Protein AF-A0A7L3NMK2-F1 (afdb_monomer_lite)

Sequence (386 aa):
PSQEAYEAGVQHYNADEYLQAVARLEESLSEALSALEECRALCEGPWEDEDEDEEEEMQPGLYEAIAAHYVQVLKCRQQCVLEIATKPGRISATEDFIPSHLDLLQFAYDQVGNQTLAAECVASYLLFYPTDEPMLEKMKQYRTELGEDTAVTARESIQHYVQRSLMEKKLIYYAVEHLGGTFNDPDLWTPDELIPENLKEKHREDQEKQTQETLDVEEREKRGPLPFEGIAITMDSRQMNGTQRVVFDRVLTESECKDLLRLTKEAGEAGDGYRARRSPHTPHERFEGLSVLKAVQLAQNGDVDWRDARLLLQASEKSRKIIESYFTPGKKLHFSFTHLVCRTAVDEEQEGRLDLSHPVHADNCLLDPEGQECWREPPAYVYRDY

InterPro domains:
  IPR011990 Tetratricopeptide-like helical domain superfamily [G3DSA:1.25.40.10] (1-148)
  IPR039575 Prolyl 3-hydroxylase [PTHR14049] (36-386)
  IPR056585 Leprecan-like alpha-helical domain [PF23557] (2-145)

Organism: NCBI:txid689266

Structure (mmCIF, N/CA/C/O backbone):
data_AF-A0A7L3NMK2-F1
#
_entry.id   AF-A0A7L3NMK2-F1
#
loop_
_atom_site.group_PDB
_atom_site.id
_atom_site.type_symbol
_atom_site.label_atom_id
_atom_site.label_alt_id
_atom_site.label_comp_id
_atom_site.label_asym_id
_atom_site.label_entity_id
_atom_site.label_seq_id
_atom_site.pdbx_PDB_ins_code
_atom_site.Cartn_x
_atom_site.Cartn_y
_atom_site.Cartn_z
_atom_site.occupancy
_atom_site.B_iso_or_equiv
_atom_site.auth_seq_id
_atom_site.auth_comp_id
_atom_site.auth_asym_id
_atom_site.auth_atom_id
_atom_site.pdbx_PDB_model_num
ATOM 1 N N . PRO A 1 1 ? -11.297 -7.006 -2.144 1.00 55.88 1 PRO A N 1
ATOM 2 C CA . PRO A 1 1 ? -12.679 -6.813 -1.635 1.00 55.88 1 PRO A CA 1
ATOM 3 C C . PRO A 1 1 ? -12.737 -5.760 -0.523 1.00 55.88 1 PRO A C 1
ATOM 5 O O . PRO A 1 1 ? -13.267 -4.679 -0.768 1.00 55.88 1 PRO A O 1
ATOM 8 N N . SER A 1 2 ? -12.061 -6.004 0.609 1.00 73.81 2 SER A N 1
ATOM 9 C CA . SER A 1 2 ? -12.115 -5.125 1.789 1.00 73.81 2 SER A CA 1
ATOM 10 C C . SER A 1 2 ? -11.711 -3.685 1.474 1.00 73.81 2 SER A C 1
ATOM 12 O O . SER A 1 2 ? -12.410 -2.739 1.810 1.00 73.81 2 SER A O 1
ATOM 14 N N . GLN A 1 3 ? -10.625 -3.491 0.731 1.00 74.12 3 GLN A N 1
ATOM 15 C CA . GLN A 1 3 ? -10.130 -2.150 0.412 1.00 74.12 3 GLN A CA 1
ATOM 16 C C . GLN A 1 3 ? -10.958 -1.398 -0.631 1.00 74.12 3 GLN A C 1
ATOM 18 O O . GLN A 1 3 ? -11.009 -0.173 -0.577 1.00 74.12 3 GLN A O 1
ATOM 23 N N . GLU A 1 4 ? -11.629 -2.095 -1.551 1.00 78.69 4 GLU A N 1
ATOM 24 C CA . GLU A 1 4 ? -12.576 -1.446 -2.469 1.00 78.69 4 GLU A CA 1
ATOM 25 C C . GLU A 1 4 ? -13.773 -0.900 -1.681 1.00 78.69 4 GLU A C 1
ATOM 27 O O . GLU A 1 4 ? -14.192 0.241 -1.891 1.00 78.69 4 GLU A O 1
ATOM 32 N N . ALA A 1 5 ? -14.278 -1.685 -0.720 1.00 84.69 5 ALA A N 1
ATOM 33 C CA . ALA A 1 5 ? -15.310 -1.244 0.210 1.00 84.69 5 ALA A CA 1
ATOM 34 C C . ALA A 1 5 ? -14.810 -0.090 1.096 1.00 84.69 5 ALA A C 1
ATOM 36 O O . ALA A 1 5 ? -15.530 0.895 1.264 1.00 84.69 5 ALA A O 1
ATOM 37 N N . TYR A 1 6 ? -13.562 -0.142 1.578 1.00 82.12 6 TYR A N 1
ATOM 38 C CA . TYR A 1 6 ? -12.967 0.950 2.352 1.00 82.12 6 TYR A CA 1
ATOM 39 C C . TYR A 1 6 ? -12.928 2.254 1.558 1.00 82.12 6 TYR A C 1
ATOM 41 O O . TYR A 1 6 ? -13.377 3.293 2.035 1.00 82.12 6 TYR A O 1
ATOM 49 N N . GLU A 1 7 ? -12.415 2.211 0.328 1.00 81.69 7 GLU A N 1
ATOM 50 C CA . GLU A 1 7 ? -12.303 3.390 -0.527 1.00 81.69 7 GLU A CA 1
ATOM 51 C C . GLU A 1 7 ? -13.665 3.973 -0.874 1.00 81.69 7 GLU A C 1
ATOM 53 O O . GLU A 1 7 ? -13.837 5.189 -0.798 1.00 81.69 7 GLU A O 1
ATOM 58 N N . ALA A 1 8 ? -14.641 3.124 -1.199 1.00 81.38 8 ALA A N 1
ATOM 59 C CA . ALA A 1 8 ? -16.014 3.561 -1.408 1.00 81.38 8 ALA A CA 1
ATOM 60 C C . ALA A 1 8 ? -16.592 4.206 -0.136 1.00 81.38 8 ALA A C 1
ATOM 62 O O . ALA A 1 8 ? -17.215 5.265 -0.208 1.00 81.38 8 ALA A O 1
ATOM 63 N N . GLY A 1 9 ? -16.340 3.615 1.036 1.00 80.44 9 GLY A N 1
ATOM 64 C CA . GLY A 1 9 ? -16.757 4.152 2.331 1.00 80.44 9 GLY A CA 1
ATOM 65 C C . GLY A 1 9 ? -16.157 5.524 2.624 1.00 80.44 9 GLY A C 1
ATOM 66 O O . GLY A 1 9 ? -16.888 6.452 2.961 1.00 80.44 9 GLY A O 1
ATOM 67 N N . VAL A 1 10 ? -14.851 5.690 2.406 1.00 77.38 10 VAL A N 1
ATOM 68 C CA . VAL A 1 10 ? -14.142 6.969 2.566 1.00 77.38 10 VAL A CA 1
ATOM 69 C C . VAL A 1 10 ? -14.607 8.005 1.535 1.00 77.38 10 VAL A C 1
ATOM 71 O O . VAL A 1 10 ? -14.730 9.185 1.857 1.00 77.38 10 VAL A O 1
ATOM 74 N N . GLN A 1 11 ? -14.904 7.602 0.297 1.00 77.00 11 GLN A N 1
ATOM 75 C CA . GLN A 1 11 ? -15.466 8.505 -0.716 1.00 77.00 11 GLN A CA 1
ATOM 76 C C . GLN A 1 11 ? -16.842 9.031 -0.299 1.00 77.00 11 GLN A C 1
ATOM 78 O O . GLN A 1 11 ? -17.061 10.241 -0.351 1.00 77.00 11 GLN A O 1
ATOM 83 N N . HIS A 1 12 ? -17.737 8.154 0.165 1.00 77.69 12 HIS A N 1
ATOM 84 C CA . HIS A 1 12 ? -19.042 8.557 0.696 1.00 77.69 12 HIS A CA 1
ATOM 85 C C . HIS A 1 12 ? -18.905 9.424 1.953 1.00 77.69 12 HIS A C 1
ATOM 87 O O . HIS A 1 12 ? -19.612 10.420 2.082 1.00 77.69 12 HIS A O 1
ATOM 93 N N . TYR A 1 13 ? -17.960 9.099 2.841 1.00 78.88 13 TYR A N 1
ATOM 94 C CA . TYR A 1 13 ? -17.654 9.896 4.031 1.00 78.88 13 TYR A CA 1
ATOM 95 C C . TYR A 1 13 ? -17.259 11.332 3.660 1.00 78.88 13 TYR A C 1
ATOM 97 O O . TYR A 1 13 ? -17.821 12.286 4.188 1.00 78.88 13 TYR A O 1
ATOM 105 N N . ASN A 1 14 ? -16.351 11.491 2.692 1.00 68.62 14 ASN A N 1
ATOM 106 C CA . ASN A 1 14 ? -15.901 12.801 2.207 1.00 68.62 14 ASN A CA 1
ATOM 107 C C . ASN A 1 14 ? -16.973 13.569 1.416 1.00 68.62 14 ASN A C 1
ATOM 109 O O . ASN A 1 14 ? -16.834 14.774 1.209 1.00 68.62 14 ASN A O 1
ATOM 113 N N . ALA A 1 15 ? -18.009 12.878 0.938 1.00 83.81 15 ALA A N 1
ATOM 114 C CA . ALA A 1 15 ? -19.153 13.460 0.244 1.00 83.81 15 ALA A CA 1
ATOM 115 C C . ALA A 1 15 ? -20.336 13.771 1.186 1.00 83.81 15 ALA A C 1
ATOM 117 O O . ALA A 1 15 ? -21.407 14.132 0.702 1.00 83.81 15 ALA A O 1
ATOM 118 N N . ASP A 1 16 ? -20.158 13.622 2.505 1.00 85.56 16 ASP A N 1
ATOM 119 C CA . ASP A 1 16 ? -21.197 13.760 3.538 1.00 85.56 16 ASP A CA 1
ATOM 120 C C . ASP A 1 16 ? -22.374 12.767 3.390 1.00 85.56 16 ASP A C 1
ATOM 122 O O . ASP A 1 16 ? -23.468 12.955 3.929 1.00 85.56 16 ASP A O 1
ATOM 126 N N . GLU A 1 17 ? -22.157 11.658 2.678 1.00 90.44 17 GLU A N 1
ATOM 127 C CA . GLU A 1 17 ? -23.130 10.584 2.460 1.00 90.44 17 GLU A CA 1
ATOM 128 C C . GLU A 1 17 ? -22.994 9.502 3.549 1.00 90.44 17 GLU A C 1
ATOM 130 O O . GLU A 1 17 ? -22.685 8.338 3.283 1.00 90.44 17 GLU A O 1
ATOM 135 N N . TYR A 1 18 ? -23.208 9.891 4.811 1.00 89.38 18 TYR A N 1
ATOM 136 C CA . TYR A 1 18 ? -22.827 9.077 5.975 1.00 89.38 18 TYR A CA 1
ATOM 137 C C . TYR A 1 18 ? -23.544 7.723 6.087 1.00 89.38 18 TYR A C 1
ATOM 139 O O . TYR A 1 18 ? -22.944 6.754 6.541 1.00 89.38 18 TYR A O 1
ATOM 147 N N . LEU A 1 19 ? -24.797 7.606 5.632 1.00 95.81 19 LEU A N 1
ATOM 148 C CA . LEU A 1 19 ? -25.521 6.324 5.615 1.00 95.81 19 LEU A CA 1
ATOM 149 C C . LEU A 1 19 ? -24.826 5.285 4.721 1.00 95.81 19 LEU A C 1
ATOM 151 O O . LEU A 1 19 ? -24.682 4.122 5.099 1.00 95.81 19 LEU A O 1
ATOM 155 N N . GLN A 1 20 ? -24.387 5.708 3.537 1.00 93.62 20 GLN A N 1
ATOM 156 C CA . GLN A 1 20 ? -23.660 4.876 2.584 1.00 93.62 20 GLN A CA 1
ATOM 157 C C . GLN A 1 20 ? -22.228 4.621 3.059 1.00 93.62 20 GLN A C 1
ATOM 159 O O . GLN A 1 20 ? -21.734 3.502 2.912 1.00 93.62 20 GLN A O 1
ATOM 164 N N . ALA A 1 21 ? -21.594 5.626 3.674 1.00 86.75 21 ALA A N 1
ATOM 165 C CA . ALA A 1 21 ? -20.274 5.491 4.278 1.00 86.75 21 ALA A CA 1
ATOM 166 C C . ALA A 1 21 ? -20.267 4.397 5.353 1.00 86.75 21 ALA A C 1
ATOM 168 O O . ALA A 1 21 ? -19.448 3.487 5.273 1.00 86.75 21 ALA A O 1
ATOM 169 N N . VAL A 1 22 ? -21.228 4.420 6.288 1.00 96.81 22 VAL A N 1
ATOM 170 C CA . VAL A 1 22 ? -21.390 3.381 7.320 1.00 96.81 22 VAL A CA 1
ATOM 171 C C . VAL A 1 22 ? -21.483 1.994 6.689 1.00 96.81 22 VAL A C 1
ATOM 173 O O . VAL A 1 22 ? -20.731 1.102 7.067 1.00 96.81 22 VAL A O 1
ATOM 176 N N . ALA A 1 23 ? -22.368 1.808 5.704 1.00 96.62 23 ALA A N 1
ATOM 177 C CA . ALA A 1 23 ? -22.579 0.498 5.092 1.00 96.62 23 ALA A CA 1
ATOM 178 C C . ALA A 1 23 ? -21.290 -0.077 4.478 1.00 96.62 23 ALA A C 1
ATOM 180 O O . ALA A 1 23 ? -20.984 -1.250 4.674 1.00 96.62 23 ALA A O 1
ATOM 181 N N . ARG A 1 24 ? -20.524 0.759 3.768 1.00 95.06 24 ARG A N 1
ATOM 182 C CA . ARG A 1 24 ? -19.276 0.353 3.107 1.00 95.06 24 ARG A CA 1
ATOM 183 C C . ARG A 1 24 ? -18.103 0.183 4.070 1.00 95.06 24 ARG A C 1
ATOM 185 O O . ARG A 1 24 ? -17.306 -0.731 3.893 1.00 95.06 24 ARG A O 1
ATOM 192 N N . LEU A 1 25 ? -18.003 1.024 5.097 1.00 91.00 25 LEU A N 1
ATOM 193 C CA . LEU A 1 25 ? -16.956 0.915 6.114 1.00 91.00 25 LEU A CA 1
ATOM 194 C C . LEU A 1 25 ? -17.153 -0.318 7.011 1.00 91.00 25 LEU A C 1
ATOM 196 O O . LEU A 1 25 ? -16.170 -0.958 7.374 1.00 91.00 25 LEU A O 1
ATOM 200 N N . GLU A 1 26 ? -18.397 -0.692 7.328 1.00 96.81 26 GLU A N 1
ATOM 201 C CA . GLU A 1 26 ? -18.690 -1.939 8.055 1.00 96.81 26 GLU A CA 1
ATOM 202 C C . GLU A 1 26 ? -18.379 -3.184 7.221 1.00 96.81 26 GLU A C 1
ATOM 204 O O . GLU A 1 26 ? -17.771 -4.129 7.722 1.00 96.81 26 GLU A O 1
ATOM 209 N N . GLU A 1 27 ? -18.768 -3.172 5.941 1.00 96.06 27 GLU A N 1
ATOM 210 C CA . GLU A 1 27 ? -18.415 -4.221 4.978 1.00 96.06 27 GLU A CA 1
ATOM 211 C C . GLU A 1 27 ? -16.891 -4.388 4.914 1.00 96.06 27 GLU A C 1
ATOM 213 O O . GLU A 1 27 ? -16.379 -5.484 5.137 1.00 96.06 27 GLU A O 1
ATOM 218 N N . SER A 1 28 ? -16.164 -3.280 4.742 1.00 93.69 28 SER A N 1
ATOM 219 C CA . SER A 1 28 ? -14.701 -3.257 4.734 1.00 93.69 28 SER A CA 1
ATOM 220 C C . SER A 1 28 ? -14.083 -3.823 6.011 1.00 93.69 28 SER A C 1
ATOM 222 O O . SER A 1 28 ? -13.213 -4.689 5.931 1.00 93.69 28 SER A O 1
ATOM 224 N N . LEU A 1 29 ? -14.528 -3.372 7.190 1.00 95.06 29 LEU A N 1
ATOM 225 C CA . LEU A 1 29 ? -13.971 -3.824 8.467 1.00 95.06 29 LEU A CA 1
ATOM 226 C C . LEU A 1 29 ? -14.214 -5.323 8.684 1.00 95.06 29 LEU A C 1
ATOM 228 O O . LEU A 1 29 ? -13.312 -6.040 9.118 1.00 95.06 29 LEU A O 1
ATOM 232 N N . SER A 1 30 ? -15.414 -5.812 8.358 1.00 95.50 30 SER A N 1
ATOM 233 C CA . SER A 1 30 ? -15.739 -7.237 8.455 1.00 95.50 30 SER A CA 1
ATOM 234 C C . SER A 1 30 ? -14.879 -8.077 7.509 1.00 95.50 30 SER A C 1
ATOM 236 O O . SER A 1 30 ? -14.356 -9.117 7.911 1.00 95.50 30 SER A O 1
ATOM 238 N N . GLU A 1 31 ? -14.720 -7.640 6.259 1.00 94.25 31 GLU A N 1
ATOM 239 C CA . GLU A 1 31 ? -13.887 -8.339 5.278 1.00 94.25 31 GLU A CA 1
ATOM 240 C C . GLU A 1 31 ? -12.401 -8.281 5.644 1.00 94.25 31 GLU A C 1
ATOM 242 O O . GLU A 1 31 ? -11.701 -9.278 5.490 1.00 94.25 31 GLU A O 1
ATOM 247 N N . ALA A 1 32 ? -11.919 -7.155 6.176 1.00 92.75 32 ALA A N 1
ATOM 248 C CA . ALA A 1 32 ? -10.539 -7.000 6.624 1.00 92.75 32 ALA A CA 1
ATOM 249 C C . ALA A 1 32 ? -10.200 -7.953 7.776 1.00 92.75 32 ALA A C 1
ATOM 251 O O . ALA A 1 32 ? -9.158 -8.602 7.744 1.00 92.75 32 ALA A O 1
ATOM 252 N N . LEU A 1 33 ? -11.092 -8.092 8.763 1.00 94.94 33 LEU A N 1
ATOM 253 C CA . LEU A 1 33 ? -10.907 -9.050 9.856 1.00 94.94 33 LEU A CA 1
ATOM 254 C C . LEU A 1 33 ? -10.971 -10.505 9.364 1.00 94.94 33 LEU A C 1
ATOM 256 O O . LEU A 1 33 ? -10.235 -11.343 9.873 1.00 94.94 33 LEU A O 1
ATOM 260 N N . SER A 1 34 ? -11.801 -10.812 8.361 1.00 94.81 34 SER A N 1
ATOM 261 C CA . SER A 1 34 ? -11.824 -12.148 7.742 1.00 94.81 34 SER A CA 1
ATOM 262 C C . SER A 1 34 ? -10.522 -12.448 6.997 1.00 94.81 34 SER A C 1
ATOM 264 O O . SER A 1 34 ? -9.918 -13.494 7.217 1.00 94.81 34 SER A O 1
ATOM 266 N N . ALA A 1 35 ? -10.057 -11.510 6.167 1.00 92.88 35 ALA A N 1
ATOM 267 C CA . ALA A 1 35 ? -8.800 -11.629 5.432 1.00 92.88 35 ALA A CA 1
ATOM 268 C C . ALA A 1 35 ? -7.595 -11.757 6.379 1.00 92.88 35 ALA A C 1
ATOM 270 O O . ALA A 1 35 ? -6.662 -12.506 6.103 1.00 92.88 35 ALA A O 1
ATOM 271 N N . LEU A 1 36 ? -7.645 -11.086 7.535 1.00 94.06 36 LEU A N 1
ATOM 272 C CA . LEU A 1 36 ? -6.639 -11.231 8.581 1.00 94.06 36 LEU A CA 1
ATOM 273 C C . LEU A 1 36 ? -6.566 -12.674 9.099 1.00 94.06 36 LEU A C 1
ATOM 275 O O . LEU A 1 36 ? -5.472 -13.208 9.252 1.00 94.06 36 LEU A O 1
ATOM 279 N N . GLU A 1 37 ? -7.704 -13.319 9.373 1.00 94.44 37 GLU A N 1
ATOM 280 C CA . GLU A 1 37 ? -7.710 -14.725 9.800 1.00 94.44 37 GLU A CA 1
ATOM 281 C C . GLU A 1 37 ? -7.226 -15.670 8.694 1.00 94.44 37 GLU A C 1
ATOM 283 O O . GLU A 1 37 ? -6.527 -16.638 8.991 1.00 94.44 37 GLU A O 1
ATOM 288 N N . GLU A 1 38 ? -7.556 -15.380 7.433 1.00 93.44 38 GLU A N 1
ATOM 289 C CA . GLU A 1 38 ? -7.074 -16.147 6.279 1.00 93.44 38 GLU A CA 1
ATOM 290 C C . GLU A 1 38 ? -5.547 -16.068 6.153 1.00 93.44 38 GLU A C 1
ATOM 292 O O . GLU A 1 38 ? -4.898 -17.114 6.118 1.00 93.44 38 GLU A O 1
ATOM 297 N N . CYS A 1 39 ? -4.960 -14.866 6.193 1.00 92.19 39 CYS A N 1
ATOM 298 C CA . CYS A 1 39 ? -3.502 -14.686 6.200 1.00 92.19 39 CYS A CA 1
ATOM 299 C C . CYS A 1 39 ? -2.851 -15.440 7.366 1.00 92.19 39 CYS A C 1
ATOM 301 O O . CYS A 1 39 ? -1.910 -16.215 7.200 1.00 92.19 39 CYS A O 1
ATOM 303 N N . ARG A 1 40 ? -3.414 -15.304 8.570 1.00 93.31 40 ARG A N 1
ATOM 304 C CA . ARG A 1 40 ? -2.867 -15.945 9.773 1.00 93.31 40 ARG A CA 1
ATOM 305 C C . ARG A 1 40 ? -2.900 -17.472 9.720 1.00 93.31 40 ARG A C 1
ATOM 307 O O . ARG A 1 40 ? -2.090 -18.106 10.403 1.00 93.31 40 ARG A O 1
ATOM 314 N N . ALA A 1 41 ? -3.827 -18.055 8.960 1.00 92.38 41 ALA A N 1
ATOM 315 C CA . ALA A 1 41 ? -3.877 -19.492 8.717 1.00 92.38 41 ALA A CA 1
ATOM 316 C C . ALA A 1 41 ? -2.758 -19.956 7.769 1.00 92.38 41 ALA A C 1
ATOM 318 O O . ALA A 1 41 ? -2.267 -21.073 7.920 1.00 92.38 41 ALA A O 1
ATOM 319 N N . LEU A 1 42 ? -2.319 -19.100 6.840 1.00 90.38 42 LEU A N 1
ATOM 320 C CA . LEU A 1 42 ? -1.205 -19.387 5.929 1.00 90.38 42 LEU A CA 1
ATOM 321 C C . LEU A 1 42 ? 0.154 -19.380 6.645 1.00 90.38 42 LEU A C 1
ATOM 323 O O . LEU A 1 42 ? 1.055 -20.106 6.239 1.00 90.38 42 LEU A O 1
ATOM 327 N N . CYS A 1 43 ? 0.268 -18.671 7.771 1.00 90.06 43 CYS A N 1
ATOM 328 C CA . CYS A 1 43 ? 1.484 -18.647 8.589 1.00 90.06 43 CYS A CA 1
ATOM 329 C C . CYS A 1 43 ? 1.854 -19.985 9.254 1.00 90.06 43 CYS A C 1
ATOM 331 O O . CYS A 1 43 ? 2.940 -20.087 9.810 1.00 90.06 43 CYS A O 1
ATOM 333 N N . GLU A 1 44 ? 0.987 -21.007 9.254 1.00 86.50 44 GLU A N 1
ATOM 334 C CA . GLU A 1 44 ? 1.310 -22.347 9.792 1.00 86.50 44 GLU A CA 1
ATOM 335 C C . GLU A 1 44 ? 2.077 -23.238 8.782 1.00 86.50 44 GLU A C 1
ATOM 337 O O . GLU A 1 44 ? 2.074 -24.467 8.896 1.00 86.50 44 GLU A O 1
ATOM 342 N N . GLY A 1 45 ? 2.695 -22.627 7.764 1.00 76.88 45 GLY A N 1
ATOM 343 C CA . GLY A 1 45 ? 3.471 -23.287 6.714 1.00 76.88 45 GLY A CA 1
ATOM 344 C C . GLY A 1 45 ? 4.817 -23.876 7.174 1.00 76.88 45 GLY A C 1
ATOM 345 O O . GLY A 1 45 ? 5.190 -23.764 8.342 1.00 76.88 45 GLY A O 1
ATOM 346 N N . PRO A 1 46 ? 5.546 -24.566 6.273 1.00 71.62 46 PRO A N 1
ATOM 347 C CA . PRO A 1 46 ? 6.880 -25.092 6.564 1.00 71.62 46 PRO A CA 1
ATOM 348 C C . PRO A 1 46 ? 7.866 -23.975 6.938 1.00 71.62 46 PRO A C 1
ATOM 350 O O . PRO A 1 46 ? 7.666 -22.820 6.588 1.00 71.62 46 PRO A O 1
ATOM 353 N N . TRP A 1 47 ? 8.924 -24.342 7.666 1.00 61.41 47 TRP A N 1
ATOM 354 C CA . TRP A 1 47 ? 10.003 -23.428 8.044 1.00 61.41 47 TRP A CA 1
ATOM 355 C C . TRP A 1 47 ? 10.649 -22.843 6.779 1.00 61.41 47 TRP A C 1
ATOM 357 O O . TRP A 1 47 ? 11.167 -23.602 5.962 1.00 61.41 47 TRP A O 1
ATOM 367 N N . GLU A 1 48 ? 10.554 -21.527 6.596 1.00 58.47 48 GLU A N 1
ATOM 368 C CA . GLU A 1 48 ? 11.287 -20.804 5.555 1.00 58.47 48 GLU A CA 1
ATOM 369 C C . GLU A 1 48 ? 12.662 -20.459 6.132 1.00 58.47 48 GLU A C 1
ATOM 371 O O . GLU A 1 48 ? 12.762 -19.650 7.055 1.00 58.47 48 GLU A O 1
ATOM 376 N N . ASP A 1 49 ? 13.692 -21.159 5.656 1.00 53.16 49 ASP A N 1
ATOM 377 C CA . ASP A 1 49 ? 15.095 -20.851 5.922 1.00 53.16 49 ASP A CA 1
ATOM 378 C C . ASP A 1 49 ? 15.432 -19.518 5.238 1.00 53.16 49 ASP A C 1
ATOM 380 O O . ASP A 1 49 ? 15.582 -19.470 4.019 1.00 53.16 49 ASP A O 1
ATOM 384 N N . GLU A 1 50 ? 15.523 -18.426 6.004 1.00 49.31 50 GLU A N 1
ATOM 385 C CA . GLU A 1 50 ? 15.943 -17.117 5.472 1.00 49.31 50 GLU A CA 1
ATOM 386 C C . GLU A 1 50 ? 17.438 -17.097 5.083 1.00 49.31 50 GLU A C 1
ATOM 388 O O . GLU A 1 50 ? 17.856 -16.213 4.343 1.00 49.31 50 GLU A O 1
ATOM 393 N N . ASP A 1 51 ? 18.230 -18.099 5.490 1.00 46.50 51 ASP A N 1
ATOM 394 C CA . ASP A 1 51 ? 19.675 -18.152 5.252 1.00 46.50 51 ASP A CA 1
ATOM 395 C C . ASP A 1 51 ? 20.152 -19.585 4.914 1.00 46.50 51 ASP A C 1
ATOM 397 O O . ASP A 1 51 ? 20.585 -20.342 5.782 1.00 46.50 51 ASP A O 1
ATOM 401 N N . GLU A 1 52 ? 20.149 -19.967 3.630 1.00 45.06 52 GLU A N 1
ATOM 402 C CA . GLU A 1 52 ? 20.823 -21.198 3.151 1.00 45.06 52 GLU A CA 1
ATOM 403 C C . GLU A 1 52 ? 22.370 -21.131 3.280 1.00 45.06 52 GLU A C 1
ATOM 405 O O . GLU A 1 52 ? 23.059 -22.123 3.035 1.00 45.06 52 GLU A O 1
ATOM 410 N N . ASP A 1 53 ? 22.936 -19.987 3.685 1.00 44.19 53 ASP A N 1
ATOM 411 C CA . ASP A 1 53 ? 24.384 -19.728 3.683 1.00 44.19 53 ASP A CA 1
ATOM 412 C C . ASP A 1 53 ? 25.097 -19.953 5.040 1.00 44.19 53 ASP A C 1
ATOM 414 O O . ASP A 1 53 ? 26.329 -19.871 5.098 1.00 44.19 53 ASP A O 1
ATOM 418 N N . GLU A 1 54 ? 24.388 -20.302 6.122 1.00 47.06 54 GLU A N 1
ATOM 419 C CA . GLU A 1 54 ? 24.992 -20.637 7.430 1.00 47.06 54 GLU A CA 1
ATOM 420 C C . GLU A 1 54 ? 24.939 -22.148 7.744 1.00 47.06 54 GLU A C 1
ATOM 422 O O . GLU A 1 54 ? 24.560 -22.592 8.830 1.00 47.06 54 GLU A O 1
ATOM 427 N N . GLU A 1 55 ? 25.393 -22.982 6.801 1.00 44.97 55 GLU A N 1
ATOM 428 C CA . GLU A 1 55 ? 25.737 -24.388 7.065 1.00 44.97 55 GLU A CA 1
ATOM 429 C C . GLU A 1 55 ? 26.991 -24.501 7.965 1.00 44.97 55 GLU A C 1
ATOM 431 O O . GLU A 1 55 ? 28.022 -24.993 7.516 1.00 44.97 55 GLU A O 1
ATOM 436 N N . GLU A 1 56 ? 26.956 -24.069 9.233 1.00 47.41 56 GLU A N 1
ATOM 437 C CA . GLU A 1 56 ? 27.951 -24.524 10.230 1.00 47.41 56 GLU A CA 1
ATOM 438 C C . GLU A 1 56 ? 27.605 -24.305 11.722 1.00 47.41 56 GLU A C 1
ATOM 440 O O . GLU A 1 56 ? 28.482 -24.473 12.573 1.00 47.41 56 GLU A O 1
ATOM 445 N N . GLU A 1 57 ? 26.351 -24.026 12.101 1.00 50.75 57 GLU A N 1
ATOM 446 C CA . GLU A 1 57 ? 25.962 -23.983 13.523 1.00 50.75 57 GLU A CA 1
ATOM 447 C C . GLU A 1 57 ? 25.194 -25.243 13.969 1.00 50.75 57 GLU A C 1
ATOM 449 O O . GLU A 1 57 ? 24.435 -25.857 13.223 1.00 50.75 57 GLU A O 1
ATOM 454 N N . MET A 1 58 ? 25.482 -25.703 15.193 1.00 52.34 58 MET A N 1
ATOM 455 C CA . MET A 1 58 ? 24.920 -26.908 15.820 1.00 52.34 58 MET A CA 1
ATOM 456 C C . MET A 1 58 ? 23.425 -27.077 15.522 1.00 52.34 58 MET A C 1
ATOM 458 O O . MET A 1 58 ? 22.652 -26.169 15.801 1.00 52.34 58 MET A O 1
ATOM 462 N N . GLN A 1 59 ? 23.009 -28.267 15.061 1.00 59.03 59 GLN A N 1
ATOM 463 C CA . GLN A 1 59 ? 21.583 -28.569 14.906 1.00 59.03 59 GLN A CA 1
ATOM 464 C C . GLN A 1 59 ? 20.848 -28.270 16.223 1.00 59.03 59 GLN A C 1
ATOM 466 O O . GLN A 1 59 ? 21.178 -28.906 17.237 1.00 59.03 59 GLN A O 1
ATOM 471 N N . PRO A 1 60 ? 19.883 -27.331 16.229 1.00 66.94 60 PRO A N 1
ATOM 472 C CA . PRO A 1 60 ? 19.179 -26.958 17.443 1.00 66.94 60 PRO A CA 1
ATOM 473 C C . PRO A 1 60 ? 18.489 -28.186 18.039 1.00 66.94 60 PRO A C 1
ATOM 475 O O . PRO A 1 60 ? 18.000 -29.074 17.328 1.00 66.94 60 PRO A O 1
ATOM 478 N N . GLY A 1 61 ? 18.455 -28.265 19.369 1.00 81.38 61 GLY A N 1
ATOM 479 C CA . GLY A 1 61 ? 17.717 -29.325 20.048 1.00 81.38 61 GLY A CA 1
ATOM 480 C C . GLY A 1 61 ? 16.235 -29.285 19.655 1.00 81.38 61 GLY A C 1
ATOM 481 O O . GLY A 1 61 ? 15.703 -28.231 19.323 1.00 81.38 61 GLY A O 1
ATOM 482 N N . LEU A 1 62 ? 15.524 -30.416 19.746 1.00 85.44 62 LEU A N 1
ATOM 483 C CA . LEU A 1 62 ? 14.102 -30.501 19.361 1.00 85.44 62 LEU A CA 1
ATOM 484 C C . LEU A 1 62 ? 13.243 -29.357 19.940 1.00 85.44 62 LEU A C 1
ATOM 486 O O . LEU A 1 62 ? 12.381 -28.826 19.251 1.00 85.44 62 LEU A O 1
ATOM 490 N N . TYR A 1 63 ? 13.474 -28.969 21.198 1.00 87.25 63 TYR A N 1
ATOM 491 C CA . TYR A 1 63 ? 12.729 -27.882 21.840 1.00 87.25 63 TYR A CA 1
ATOM 492 C C . TYR A 1 63 ? 13.087 -26.494 21.304 1.00 87.25 63 TYR A C 1
ATOM 494 O O . TYR A 1 63 ? 12.208 -25.642 21.229 1.00 87.25 63 TYR A O 1
ATOM 502 N N . GLU A 1 64 ? 14.345 -26.274 20.929 1.00 84.12 64 GLU A N 1
ATOM 503 C CA . GLU A 1 64 ? 14.813 -25.018 20.334 1.00 84.12 64 GLU A CA 1
ATOM 504 C C . GLU A 1 64 ? 14.247 -24.869 18.922 1.00 84.12 64 GLU A C 1
ATOM 506 O O . GLU A 1 64 ? 13.693 -23.823 18.607 1.00 84.12 64 GLU A O 1
ATOM 511 N N . ALA A 1 65 ? 14.259 -25.944 18.126 1.00 84.56 65 ALA A N 1
ATOM 512 C CA . ALA A 1 65 ? 13.643 -25.970 16.799 1.00 84.56 65 ALA A CA 1
ATOM 513 C C . ALA A 1 65 ? 12.126 -25.714 16.861 1.00 84.56 65 ALA A C 1
ATOM 515 O O . ALA A 1 65 ? 11.592 -24.916 16.094 1.00 84.56 65 ALA A O 1
ATOM 516 N N . ILE A 1 66 ? 11.426 -26.342 17.816 1.00 87.62 66 ILE A N 1
ATOM 517 C CA . ILE A 1 66 ? 9.997 -26.084 18.042 1.00 87.62 66 ILE A CA 1
ATOM 518 C C . ILE A 1 66 ? 9.776 -24.616 18.427 1.00 87.62 66 ILE A C 1
ATOM 520 O O . ILE A 1 66 ? 8.891 -23.971 17.869 1.00 87.62 66 ILE A O 1
ATOM 524 N N . ALA A 1 67 ? 10.559 -24.079 19.367 1.00 88.88 67 ALA A N 1
ATOM 525 C CA . ALA A 1 67 ? 10.421 -22.694 19.806 1.00 88.88 67 ALA A CA 1
ATOM 526 C C . ALA A 1 67 ? 10.684 -21.701 18.665 1.00 88.88 67 ALA A C 1
ATOM 528 O O . ALA A 1 67 ? 9.875 -20.798 18.468 1.00 88.88 67 ALA A O 1
ATOM 529 N N . ALA A 1 68 ? 11.753 -21.899 17.890 1.00 86.38 68 ALA A N 1
ATOM 530 C CA . ALA A 1 68 ? 12.095 -21.069 16.739 1.00 86.38 68 ALA A CA 1
ATOM 531 C C . ALA A 1 68 ? 10.965 -21.055 15.700 1.00 86.38 68 ALA A C 1
ATOM 533 O O . ALA A 1 68 ? 10.499 -19.983 15.313 1.00 86.38 68 ALA A O 1
ATOM 534 N N . HIS A 1 69 ? 10.442 -22.232 15.343 1.00 88.12 69 HIS A N 1
ATOM 535 C CA . HIS A 1 69 ? 9.327 -22.339 14.407 1.00 88.12 69 HIS A CA 1
ATOM 536 C C . HIS A 1 69 ? 8.063 -21.637 14.929 1.00 88.12 69 HIS A C 1
ATOM 538 O O . HIS A 1 69 ? 7.461 -20.841 14.215 1.00 88.12 69 HIS A O 1
ATOM 544 N N . TYR A 1 70 ? 7.683 -21.842 16.197 1.00 91.06 70 TYR A N 1
ATOM 545 C CA . TYR A 1 70 ? 6.535 -21.131 16.775 1.00 91.06 70 TYR A CA 1
ATOM 546 C C . TYR A 1 70 ? 6.732 -19.613 16.784 1.00 91.06 70 TYR A C 1
ATOM 548 O O . TYR A 1 70 ? 5.777 -18.877 16.548 1.00 91.06 70 TYR A O 1
ATOM 556 N N . VAL A 1 71 ? 7.947 -19.130 17.044 1.00 91.62 71 VAL A N 1
ATOM 557 C CA . VAL A 1 71 ? 8.254 -17.695 17.005 1.00 91.62 71 VAL A CA 1
ATOM 558 C C . VAL A 1 71 ? 8.104 -17.143 15.588 1.00 91.62 71 VAL A C 1
ATOM 560 O O . VAL A 1 71 ? 7.512 -16.077 15.438 1.00 91.62 71 VAL A O 1
ATOM 563 N N . GLN A 1 72 ? 8.548 -17.861 14.553 1.00 89.00 72 GLN A N 1
ATOM 564 C CA . GLN A 1 72 ? 8.325 -17.464 13.157 1.00 89.00 72 GLN A CA 1
ATOM 565 C C . GLN A 1 72 ? 6.837 -17.406 12.805 1.00 89.00 72 GLN A C 1
ATOM 567 O O . GLN A 1 72 ? 6.380 -16.393 12.279 1.00 89.00 72 GLN A O 1
ATOM 572 N N . VAL A 1 73 ? 6.061 -18.430 13.177 1.00 92.88 73 VAL A N 1
ATOM 573 C CA . VAL A 1 73 ? 4.602 -18.441 12.972 1.00 92.88 73 VAL A CA 1
ATOM 574 C C . VAL A 1 73 ? 3.958 -17.220 13.635 1.00 92.88 73 VAL A C 1
ATOM 576 O O . VAL A 1 73 ? 3.100 -16.565 13.043 1.00 92.88 73 VAL A O 1
ATOM 579 N N . LEU A 1 74 ? 4.375 -16.879 14.860 1.00 95.12 74 LEU A N 1
ATOM 580 C CA . LEU A 1 74 ? 3.876 -15.698 15.565 1.00 95.12 74 LEU A CA 1
ATOM 581 C C . LEU A 1 74 ? 4.271 -14.390 14.865 1.00 95.12 74 LEU A C 1
ATOM 583 O O . LEU A 1 74 ? 3.420 -13.515 14.736 1.00 95.12 74 LEU A O 1
ATOM 587 N N . LYS A 1 75 ? 5.513 -14.253 14.385 1.00 92.81 75 LYS A N 1
ATOM 588 C CA . LYS A 1 75 ? 5.962 -13.064 13.640 1.00 92.81 75 LYS A CA 1
ATOM 589 C C . LYS A 1 75 ? 5.187 -12.886 12.332 1.00 92.81 75 LYS A C 1
ATOM 591 O O . LYS A 1 75 ? 4.646 -11.807 12.111 1.00 92.81 75 LYS A O 1
ATOM 596 N N . CYS A 1 76 ? 5.035 -13.947 11.537 1.00 92.38 76 CYS A N 1
ATOM 597 C CA . CYS A 1 76 ? 4.213 -13.934 10.320 1.00 92.38 76 CYS A CA 1
ATOM 598 C C . CYS A 1 76 ? 2.778 -13.473 10.621 1.00 92.38 76 CYS A C 1
ATOM 600 O O . CYS A 1 76 ? 2.239 -12.571 9.986 1.00 92.38 76 CYS A O 1
ATOM 602 N N . ARG A 1 77 ? 2.173 -14.014 11.685 1.00 94.75 77 ARG A N 1
ATOM 603 C CA . ARG A 1 77 ? 0.813 -13.644 12.103 1.00 94.75 77 ARG A CA 1
ATOM 604 C C . ARG A 1 77 ? 0.652 -12.182 12.494 1.00 94.75 77 ARG A C 1
ATOM 606 O O . ARG A 1 77 ? -0.454 -11.654 12.359 1.00 94.75 77 ARG A O 1
ATOM 613 N N . GLN A 1 78 ? 1.701 -11.571 13.039 1.00 94.62 78 GLN A N 1
ATOM 614 C CA . GLN A 1 78 ? 1.722 -10.144 13.347 1.00 94.62 78 GLN A CA 1
ATOM 615 C C . GLN A 1 78 ? 1.844 -9.318 12.063 1.00 94.62 78 GLN A C 1
ATOM 617 O O . GLN A 1 78 ? 1.146 -8.320 11.924 1.00 94.62 78 GLN A O 1
ATOM 622 N N . GLN A 1 79 ? 2.617 -9.792 11.084 1.00 91.81 79 GLN A N 1
ATOM 623 C CA . GLN A 1 79 ? 2.803 -9.126 9.796 1.00 91.81 79 GLN A CA 1
ATOM 624 C C . GLN A 1 79 ? 1.523 -9.048 8.945 1.00 91.81 79 GLN A C 1
ATOM 626 O O . GLN A 1 79 ? 1.341 -8.077 8.211 1.00 91.81 79 GLN A O 1
ATOM 631 N N . CYS A 1 80 ? 0.584 -9.988 9.106 1.00 92.50 80 CYS A N 1
ATOM 632 C CA . CYS A 1 80 ? -0.698 -9.992 8.387 1.00 92.50 80 CYS A CA 1
ATOM 633 C C . CYS A 1 80 ? -1.500 -8.677 8.489 1.00 92.50 80 CYS A C 1
ATOM 635 O O . CYS A 1 80 ? -2.316 -8.389 7.612 1.00 92.50 80 CYS A O 1
ATOM 637 N N . VAL A 1 81 ? -1.301 -7.864 9.541 1.00 91.00 81 VAL A N 1
ATOM 638 C CA . VAL A 1 81 ? -1.961 -6.549 9.650 1.00 91.00 81 VAL A CA 1
ATOM 639 C C . VAL A 1 81 ? -1.513 -5.593 8.540 1.00 91.00 81 VAL A C 1
ATOM 641 O O . VAL A 1 81 ? -2.323 -4.817 8.032 1.00 91.00 81 VAL A O 1
ATOM 644 N N . LEU A 1 82 ? -0.250 -5.683 8.112 1.00 86.75 82 LEU A N 1
ATOM 645 C CA . LEU A 1 82 ? 0.290 -4.870 7.028 1.00 86.75 82 LEU A CA 1
ATOM 646 C C . LEU A 1 82 ? -0.265 -5.318 5.679 1.00 86.75 82 LEU A C 1
ATOM 648 O O . LEU A 1 82 ? -0.600 -4.462 4.864 1.00 86.75 82 LEU A O 1
ATOM 652 N N . GLU A 1 83 ? -0.457 -6.619 5.457 1.00 83.94 83 GLU A N 1
ATOM 653 C CA . GLU A 1 83 ? -1.062 -7.130 4.219 1.00 83.94 83 GLU A CA 1
ATOM 654 C C . GLU A 1 83 ? -2.488 -6.609 4.022 1.00 83.94 83 GLU A C 1
ATOM 656 O O . GLU A 1 83 ? -2.800 -6.022 2.984 1.00 83.94 83 GLU A O 1
ATOM 661 N N . ILE A 1 84 ? -3.349 -6.728 5.042 1.00 88.00 84 ILE A N 1
ATOM 662 C CA . ILE A 1 84 ? -4.732 -6.234 4.939 1.00 88.00 84 ILE A CA 1
ATOM 663 C C . ILE A 1 84 ? -4.794 -4.703 4.797 1.00 88.00 84 ILE A C 1
ATOM 665 O O . ILE A 1 84 ? -5.714 -4.169 4.169 1.00 88.00 84 ILE A O 1
ATOM 669 N N . ALA A 1 85 ? -3.804 -3.994 5.346 1.00 80.25 85 ALA A N 1
ATOM 670 C CA . ALA A 1 85 ? -3.697 -2.541 5.298 1.00 80.25 85 ALA A CA 1
ATOM 671 C C . ALA A 1 85 ? -3.026 -2.016 4.011 1.00 80.25 85 ALA A C 1
ATOM 673 O O . ALA A 1 85 ? -3.108 -0.812 3.725 1.00 80.25 85 ALA A O 1
ATOM 674 N N . THR A 1 86 ? -2.379 -2.886 3.226 1.00 73.62 86 THR A N 1
ATOM 675 C CA . THR A 1 86 ? -1.646 -2.525 2.002 1.00 73.62 86 THR A CA 1
ATOM 676 C C . THR A 1 86 ? -2.515 -2.694 0.771 1.00 73.62 86 THR A C 1
ATOM 678 O O . THR A 1 86 ? -2.927 -3.793 0.406 1.00 73.62 86 THR A O 1
ATOM 681 N N . LYS A 1 87 ? -2.791 -1.584 0.087 1.00 63.12 87 LYS A N 1
ATOM 682 C CA . LYS A 1 87 ? -3.614 -1.597 -1.125 1.00 63.12 87 LYS A CA 1
ATOM 683 C C . LYS A 1 87 ? -2.899 -2.288 -2.292 1.00 63.12 87 LYS A C 1
ATOM 685 O O . LYS A 1 87 ? -1.720 -1.997 -2.485 1.00 63.12 87 LYS A O 1
ATOM 690 N N . PRO A 1 88 ? -3.575 -3.091 -3.142 1.00 54.97 88 PRO A N 1
ATOM 691 C CA . PRO A 1 88 ? -3.011 -3.609 -4.376 1.00 54.97 88 PRO A CA 1
ATOM 692 C C . PRO A 1 88 ? -2.400 -2.480 -5.200 1.00 54.97 88 PRO A C 1
ATOM 694 O O . PRO A 1 88 ? -3.108 -1.577 -5.644 1.00 54.97 88 PRO A O 1
ATOM 697 N N . GLY A 1 89 ? -1.084 -2.526 -5.405 1.00 47.09 89 GLY A N 1
ATOM 698 C CA . GLY A 1 89 ? -0.341 -1.499 -6.143 1.00 47.09 89 GLY A CA 1
ATOM 699 C C . GLY A 1 89 ? 0.232 -0.354 -5.295 1.00 47.09 89 GLY A C 1
ATOM 700 O O . GLY A 1 89 ? 0.945 0.493 -5.842 1.00 47.09 89 GLY A O 1
ATOM 701 N N . ARG A 1 90 ? -0.015 -0.324 -3.977 1.00 50.59 90 ARG A N 1
ATOM 702 C CA . ARG A 1 90 ? 0.760 0.473 -3.012 1.00 50.59 90 ARG A CA 1
ATOM 703 C C . ARG A 1 90 ? 1.889 -0.364 -2.417 1.00 50.59 90 ARG A C 1
ATOM 705 O O . ARG A 1 90 ? 1.786 -1.576 -2.316 1.00 50.59 90 ARG A O 1
ATOM 712 N N . ILE A 1 91 ? 2.970 0.325 -2.058 1.00 48.03 91 ILE A N 1
ATOM 713 C CA . ILE A 1 91 ? 4.186 -0.272 -1.485 1.00 48.03 91 ILE A CA 1
ATOM 714 C C . ILE A 1 91 ? 4.144 -0.212 0.051 1.00 48.03 91 ILE A C 1
ATOM 716 O O . ILE A 1 91 ? 4.809 -0.994 0.712 1.00 48.03 91 ILE A O 1
ATOM 720 N N . SER A 1 92 ? 3.352 0.702 0.620 1.00 57.19 92 SER A N 1
ATOM 721 C CA . SER A 1 92 ? 3.201 0.871 2.063 1.00 57.19 92 SER A CA 1
ATOM 722 C C . SER A 1 92 ? 1.774 0.583 2.524 1.00 57.19 92 SER A C 1
ATOM 724 O O . SER A 1 92 ? 0.791 0.913 1.843 1.00 57.19 92 SER A O 1
ATOM 726 N N . ALA A 1 93 ? 1.691 -0.016 3.710 1.00 68.75 93 ALA A N 1
ATOM 727 C CA . ALA A 1 93 ? 0.457 -0.199 4.449 1.00 68.75 93 ALA A CA 1
ATOM 728 C C . ALA A 1 93 ? -0.124 1.149 4.883 1.00 68.75 93 ALA A C 1
ATOM 730 O O . ALA A 1 93 ? 0.592 2.127 5.097 1.00 68.75 93 ALA A O 1
ATOM 731 N N . THR A 1 94 ? -1.445 1.196 5.021 1.00 71.75 94 THR A N 1
ATOM 732 C CA . THR A 1 94 ? -2.109 2.313 5.694 1.00 71.75 94 THR A CA 1
ATOM 733 C C . THR A 1 94 ? -1.853 2.187 7.194 1.00 71.75 94 THR A C 1
ATOM 735 O O . THR A 1 94 ? -2.246 1.183 7.788 1.00 71.75 94 THR A O 1
ATOM 738 N N . GLU A 1 95 ? -1.211 3.186 7.797 1.00 76.06 95 GLU A N 1
ATOM 739 C CA . GLU A 1 95 ? -0.995 3.226 9.247 1.00 76.06 95 GLU A CA 1
ATOM 740 C C . GLU A 1 95 ? -2.329 3.170 9.998 1.00 76.06 95 GLU A C 1
ATOM 742 O O . GLU A 1 95 ? -3.334 3.729 9.549 1.00 76.06 95 GLU A O 1
ATOM 747 N N . ASP A 1 96 ? -2.344 2.452 11.124 1.00 82.50 96 ASP A N 1
ATOM 748 C CA . ASP A 1 96 ? -3.515 2.308 11.989 1.00 82.50 96 ASP A CA 1
ATOM 749 C C . ASP A 1 96 ? -4.807 1.976 11.232 1.00 82.50 96 ASP A C 1
ATOM 751 O O . ASP A 1 96 ? -5.875 2.521 11.508 1.00 82.50 96 ASP A O 1
ATOM 755 N N . PHE A 1 97 ? -4.735 1.057 10.267 1.00 85.81 97 PHE A N 1
ATOM 756 C CA . PHE A 1 97 ? -5.863 0.734 9.394 1.00 85.81 97 PHE A CA 1
ATOM 757 C C . PHE A 1 97 ? -7.154 0.373 10.155 1.00 85.81 97 PHE A C 1
ATOM 759 O O . PHE A 1 97 ? -8.226 0.883 9.817 1.00 85.81 97 PHE A O 1
ATOM 766 N N . ILE A 1 98 ? -7.065 -0.470 11.194 1.00 92.00 98 ILE A N 1
ATOM 767 C CA . ILE A 1 98 ? -8.216 -0.870 12.024 1.00 92.00 98 ILE A CA 1
ATOM 768 C C . ILE A 1 98 ? -8.660 0.269 12.967 1.00 92.00 98 ILE A C 1
ATOM 770 O O . ILE A 1 98 ? -9.852 0.589 12.954 1.00 92.00 98 ILE A O 1
ATOM 774 N N . PRO A 1 99 ? -7.775 0.921 13.753 1.00 89.75 99 PRO A N 1
ATOM 775 C CA . PRO A 1 99 ? -8.166 2.093 14.543 1.00 89.75 99 PRO A CA 1
ATOM 776 C C . PRO A 1 99 ? -8.813 3.204 13.700 1.00 89.75 99 PRO A C 1
ATOM 778 O O . PRO A 1 99 ? -9.887 3.694 14.045 1.00 89.75 99 PRO A O 1
ATOM 781 N N . SER A 1 100 ? -8.239 3.536 12.543 1.00 85.69 100 SER A N 1
ATOM 782 C CA . SER A 1 100 ? -8.768 4.552 11.625 1.00 85.69 100 SER A CA 1
ATOM 783 C C . SER A 1 100 ? -10.154 4.185 11.086 1.00 85.69 100 SER A C 1
ATOM 785 O O . SER A 1 100 ? -11.020 5.051 10.974 1.00 85.69 100 SER A O 1
ATOM 787 N N . HIS A 1 101 ? -10.418 2.900 10.809 1.00 87.88 101 HIS A N 1
ATOM 788 C CA . HIS A 1 101 ? -11.772 2.436 10.480 1.00 87.88 101 HIS A CA 1
ATOM 789 C C . HIS A 1 101 ? -12.772 2.742 11.595 1.00 87.88 101 HIS A C 1
ATOM 791 O O . HIS A 1 101 ? -13.887 3.183 11.317 1.00 87.88 101 HIS A O 1
ATOM 797 N N . LEU A 1 102 ? -12.388 2.485 12.848 1.00 91.88 102 LEU A N 1
ATOM 798 C CA . LEU A 1 102 ? -13.258 2.684 14.006 1.00 91.88 102 LEU A CA 1
ATOM 799 C C . LEU A 1 102 ? -13.544 4.170 14.253 1.00 91.88 102 LEU A C 1
ATOM 801 O O . LEU A 1 102 ? -14.683 4.498 14.578 1.00 91.88 102 LEU A O 1
ATOM 805 N N . ASP A 1 103 ? -12.567 5.057 14.043 1.00 87.06 103 ASP A N 1
ATOM 806 C CA . ASP A 1 103 ? -12.774 6.513 14.111 1.00 87.06 103 ASP A CA 1
ATOM 807 C C . ASP A 1 103 ? -13.721 7.009 13.000 1.00 87.06 103 ASP A C 1
ATOM 809 O O . ASP A 1 103 ? -14.717 7.686 13.272 1.00 87.06 103 ASP A O 1
ATOM 813 N N . LEU A 1 104 ? -13.507 6.578 11.749 1.00 86.94 104 LEU A N 1
ATOM 814 C CA . LEU A 1 104 ? -14.402 6.918 10.634 1.00 86.94 104 LEU A CA 1
ATOM 815 C C . LEU A 1 104 ? -15.836 6.421 10.872 1.00 86.94 104 LEU A C 1
ATOM 817 O O . LEU A 1 104 ? -16.799 7.162 10.652 1.00 86.94 104 LEU A O 1
ATOM 821 N N . LEU A 1 105 ? -15.990 5.178 11.341 1.00 91.94 105 LEU A N 1
ATOM 822 C CA . LEU A 1 105 ? -17.291 4.599 11.678 1.00 91.94 105 LEU A CA 1
ATOM 823 C C . LEU A 1 105 ? -17.951 5.335 12.843 1.00 91.94 105 LEU A C 1
ATOM 825 O O . LEU A 1 105 ? -19.146 5.613 12.775 1.00 91.94 105 LEU A O 1
ATOM 829 N N . GLN A 1 106 ? -17.194 5.671 13.891 1.00 92.25 106 GLN A N 1
ATOM 830 C CA . GLN A 1 106 ? -17.684 6.454 15.025 1.00 92.25 106 GLN A CA 1
ATOM 831 C C . GLN A 1 106 ? -18.320 7.758 14.551 1.00 92.25 106 GLN A C 1
ATOM 833 O O . GLN A 1 106 ? -19.459 8.050 14.919 1.00 92.25 106 GLN A O 1
ATOM 838 N N . PHE A 1 107 ? -17.610 8.522 13.721 1.00 87.56 107 PHE A N 1
ATOM 839 C CA . PHE A 1 107 ? -18.125 9.786 13.213 1.00 87.56 107 PHE A CA 1
ATOM 840 C C . PHE A 1 107 ? -19.335 9.573 12.299 1.00 87.56 107 PHE A C 1
ATOM 842 O O . PHE A 1 107 ? -20.351 10.251 12.443 1.00 87.56 107 PHE A O 1
ATOM 849 N N . ALA A 1 108 ? -19.270 8.606 11.383 1.00 86.06 108 ALA A N 1
ATOM 850 C CA . ALA A 1 108 ? -20.366 8.355 10.455 1.00 86.06 108 ALA A CA 1
ATOM 851 C C . ALA A 1 108 ? -21.651 7.910 11.183 1.00 86.06 108 ALA A C 1
ATOM 853 O O . ALA A 1 108 ? -22.737 8.393 10.860 1.00 86.06 108 ALA A O 1
ATOM 854 N N . TYR A 1 109 ? -21.550 7.058 12.210 1.00 94.50 109 TYR A N 1
ATOM 855 C CA . TYR A 1 109 ? -22.698 6.669 13.035 1.00 94.50 109 TYR A CA 1
ATOM 856 C C . TYR A 1 109 ? -23.299 7.833 13.815 1.00 94.50 109 TYR A C 1
ATOM 858 O O . TYR A 1 109 ? -24.526 7.924 13.917 1.00 94.50 109 TYR A O 1
ATOM 866 N N . ASP A 1 110 ? -22.452 8.723 14.330 1.00 89.62 110 ASP A N 1
ATOM 867 C CA . ASP A 1 110 ? -22.874 9.939 15.018 1.00 89.62 110 ASP A CA 1
ATOM 868 C C . ASP A 1 110 ? -23.729 10.830 14.111 1.00 89.62 110 ASP A C 1
ATOM 870 O O . ASP A 1 110 ? -24.851 11.193 14.467 1.00 89.62 110 ASP A O 1
ATOM 874 N N . GLN A 1 111 ? -23.259 11.079 12.884 1.00 90.69 111 GLN A N 1
ATOM 875 C CA . GLN A 1 111 ? -23.978 11.894 11.899 1.00 90.69 111 GLN A CA 1
ATOM 876 C C . GLN A 1 111 ? -25.311 11.271 11.455 1.00 90.69 111 GLN A C 1
ATOM 878 O O . GLN A 1 111 ? -26.256 11.984 11.115 1.00 90.69 111 GLN A O 1
ATOM 883 N N . VAL A 1 112 ? -25.417 9.940 11.483 1.00 94.25 112 VAL A N 1
ATOM 884 C CA . VAL A 1 112 ? -26.660 9.205 11.186 1.00 94.25 112 VAL A CA 1
ATOM 885 C C . VAL A 1 112 ? -27.596 9.139 12.410 1.00 94.25 112 VAL A C 1
ATOM 887 O O . VAL A 1 112 ? -28.751 8.726 12.290 1.00 94.25 112 VAL A O 1
ATOM 890 N N . GLY A 1 113 ? -27.143 9.592 13.584 1.00 91.81 113 GLY A N 1
ATOM 891 C CA . GLY A 1 113 ? -27.915 9.618 14.829 1.00 91.81 113 GLY A CA 1
ATOM 892 C C . GLY A 1 113 ? -27.930 8.288 15.587 1.00 91.81 113 GLY A C 1
ATOM 893 O O . GLY A 1 113 ? -28.776 8.090 16.460 1.00 91.81 113 GLY A O 1
ATOM 894 N N . ASN A 1 114 ? -27.020 7.361 15.270 1.00 93.56 114 ASN A N 1
ATOM 895 C CA . ASN A 1 114 ? -26.896 6.081 15.965 1.00 93.56 114 ASN A CA 1
ATOM 896 C C . ASN A 1 114 ? -25.788 6.130 17.026 1.00 93.56 114 ASN A C 1
ATOM 898 O O . ASN A 1 114 ? -24.697 5.585 16.861 1.00 93.56 114 ASN A O 1
ATOM 902 N N . GLN A 1 115 ? -26.101 6.775 18.147 1.00 91.75 115 GLN A N 1
ATOM 903 C CA . GLN A 1 115 ? -25.150 7.007 19.237 1.00 91.75 115 GLN A CA 1
ATOM 904 C C . GLN A 1 115 ? -24.677 5.718 19.916 1.00 91.75 115 GLN A C 1
ATOM 906 O O . GLN A 1 115 ? -23.554 5.657 20.402 1.00 91.75 115 GLN A O 1
ATOM 911 N N . THR A 1 116 ? -25.501 4.666 19.933 1.00 92.75 116 THR A N 1
ATOM 912 C CA . THR A 1 116 ? -25.120 3.380 20.531 1.00 92.75 116 THR A CA 1
ATOM 913 C C . THR A 1 116 ? -23.971 2.730 19.764 1.00 92.75 116 THR A C 1
ATOM 915 O O . THR A 1 116 ? -22.988 2.326 20.380 1.00 92.75 116 THR A O 1
ATOM 918 N N . LEU A 1 117 ? -24.060 2.673 18.429 1.00 94.44 117 LEU A N 1
ATOM 919 C CA . LEU A 1 117 ? -22.986 2.116 17.599 1.00 94.44 117 LEU A CA 1
ATOM 920 C C . LEU A 1 117 ? -21.770 3.044 17.533 1.00 94.44 117 LEU A C 1
ATOM 922 O O . LEU A 1 117 ? -20.643 2.559 17.559 1.00 94.44 117 LEU A O 1
ATOM 926 N N . ALA A 1 118 ? -21.975 4.366 17.540 1.00 93.94 118 ALA A N 1
ATOM 927 C CA . ALA A 1 118 ? -20.868 5.316 17.646 1.00 93.94 118 ALA A CA 1
ATOM 928 C C . ALA A 1 118 ? -20.062 5.101 18.941 1.00 93.94 118 ALA A C 1
ATOM 930 O O . ALA A 1 118 ? -18.834 5.019 18.904 1.00 93.94 118 ALA A O 1
ATOM 931 N N . ALA A 1 119 ? -20.747 4.927 20.077 1.00 94.88 119 ALA A N 1
ATOM 932 C CA . ALA A 1 119 ? -20.115 4.657 21.366 1.00 94.88 119 ALA A CA 1
ATOM 933 C C . ALA A 1 119 ? -19.395 3.297 21.398 1.00 94.88 119 ALA A C 1
ATOM 935 O O . ALA A 1 119 ? -18.326 3.180 21.997 1.00 94.88 119 ALA A O 1
ATOM 936 N N . GLU A 1 120 ? -19.948 2.278 20.735 1.00 96.06 120 GLU A N 1
ATOM 937 C CA . GLU A 1 120 ? -19.302 0.971 20.568 1.00 96.06 120 GLU A CA 1
ATOM 938 C C . GLU A 1 120 ? -17.991 1.080 19.763 1.00 96.06 120 GLU A C 1
ATOM 940 O O . GLU A 1 120 ? -16.975 0.487 20.144 1.00 96.06 120 GLU A O 1
ATOM 945 N N . CYS A 1 121 ? -17.977 1.881 18.690 1.00 95.06 121 CYS A N 1
ATOM 946 C CA . CYS A 1 121 ? -16.772 2.165 17.907 1.00 95.06 121 CYS A CA 1
ATOM 947 C C . CYS A 1 121 ? -15.711 2.895 18.740 1.00 95.06 121 CYS A C 1
ATOM 949 O O . CYS A 1 121 ? -14.560 2.465 18.740 1.00 95.06 121 CYS A O 1
ATOM 951 N N . VAL A 1 122 ? -16.094 3.918 19.519 1.00 95.44 122 VAL A N 1
ATOM 952 C CA . VAL A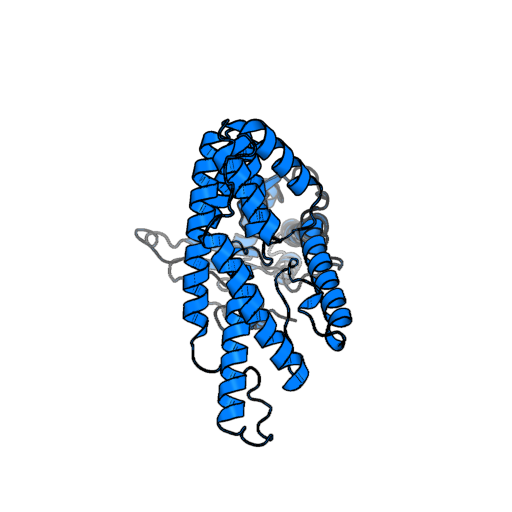 1 122 ? -15.169 4.606 20.445 1.00 95.44 122 VAL A CA 1
ATOM 953 C C . VAL A 1 122 ? -14.597 3.634 21.472 1.00 95.44 122 VAL A C 1
ATOM 955 O O . VAL A 1 122 ? -13.389 3.604 21.693 1.00 95.44 122 VAL A O 1
ATOM 958 N N . ALA A 1 123 ? -15.448 2.814 22.094 1.00 96.44 123 ALA A N 1
ATOM 959 C CA . ALA A 1 123 ? -15.000 1.827 23.070 1.00 96.44 123 ALA A CA 1
ATOM 960 C C . ALA A 1 123 ? -14.005 0.833 22.453 1.00 96.44 123 ALA A C 1
ATOM 962 O O . ALA A 1 123 ? -13.043 0.450 23.112 1.00 96.44 123 ALA A O 1
ATOM 963 N N . SER A 1 124 ? -14.224 0.445 21.194 1.00 97.62 124 SER A N 1
ATOM 964 C CA . SER A 1 124 ? -13.332 -0.442 20.440 1.00 97.62 124 SER A CA 1
ATOM 965 C C . SER A 1 124 ? -12.012 0.237 20.077 1.00 97.62 124 SER A C 1
ATOM 967 O O . SER A 1 124 ? -10.963 -0.380 20.221 1.00 97.62 124 SER A O 1
ATOM 969 N N . TYR A 1 125 ? -12.046 1.506 19.665 1.00 96.31 125 TYR A N 1
ATOM 970 C CA . TYR A 1 125 ? -10.853 2.299 19.363 1.00 96.31 125 TYR A CA 1
ATOM 971 C C . TYR A 1 125 ? -9.961 2.466 20.603 1.00 96.31 125 TYR A C 1
ATOM 973 O O . TYR A 1 125 ? -8.749 2.276 20.544 1.00 96.31 125 TYR A O 1
ATOM 981 N N . LEU A 1 126 ? -10.567 2.752 21.759 1.00 95.50 126 LEU A N 1
ATOM 982 C CA . LEU A 1 126 ? -9.853 2.943 23.026 1.00 95.50 126 LEU A CA 1
ATOM 983 C C . LEU A 1 126 ? -9.156 1.671 23.545 1.00 95.50 126 LEU A C 1
ATOM 985 O O . LEU A 1 126 ? -8.390 1.757 24.501 1.00 95.50 126 LEU A O 1
ATOM 989 N N . LEU A 1 127 ? -9.392 0.498 22.941 1.00 96.69 127 LEU A N 1
ATOM 990 C CA . LEU A 1 127 ? -8.584 -0.696 23.214 1.00 96.69 127 LEU A CA 1
ATOM 991 C C . LEU A 1 127 ? -7.166 -0.585 22.641 1.00 96.69 127 LEU A C 1
ATOM 993 O O . LEU A 1 127 ? -6.252 -1.177 23.207 1.00 96.69 127 LEU A O 1
ATOM 997 N N . PHE A 1 128 ? -6.998 0.158 21.545 1.00 94.75 128 PHE A N 1
ATOM 998 C CA . PHE A 1 128 ? -5.706 0.436 20.919 1.00 94.75 128 PHE A CA 1
ATOM 999 C C . PHE A 1 128 ? -5.013 1.606 21.620 1.00 94.75 128 PHE A C 1
ATOM 1001 O O . PHE A 1 128 ? -3.883 1.483 22.080 1.00 94.75 128 PHE A O 1
ATOM 1008 N N . TYR A 1 129 ? -5.733 2.719 21.783 1.00 94.12 129 TYR A N 1
ATOM 1009 C CA . TYR A 1 129 ? -5.201 3.955 22.358 1.00 94.12 129 TYR A CA 1
ATOM 1010 C C . TYR A 1 129 ? -5.990 4.378 23.607 1.00 94.12 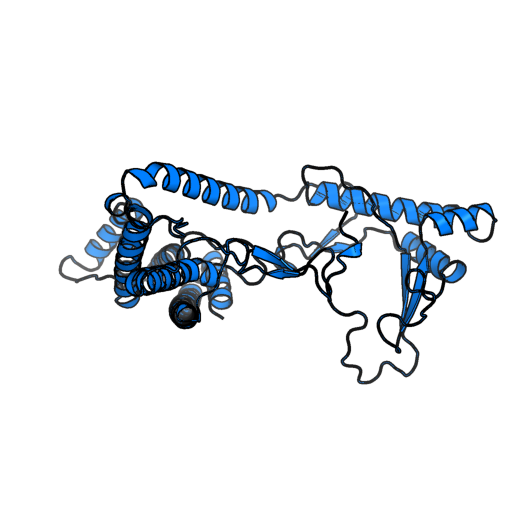129 TYR A C 1
ATOM 1012 O O . TYR A 1 129 ? -6.819 5.289 23.550 1.00 94.12 129 TYR A O 1
ATOM 1020 N N . PRO A 1 130 ? -5.748 3.747 24.773 1.00 92.94 130 PRO A N 1
ATOM 1021 C CA . PRO A 1 130 ? -6.544 3.972 25.984 1.00 92.94 130 PRO A CA 1
ATOM 1022 C C . PRO A 1 130 ? -6.389 5.377 26.583 1.00 92.94 130 PRO A C 1
ATOM 1024 O O . PRO A 1 130 ? -7.202 5.787 27.412 1.00 92.94 130 PRO A O 1
ATOM 1027 N N . THR A 1 131 ? -5.345 6.108 26.189 1.00 90.56 131 THR A N 1
ATOM 1028 C CA . THR A 1 131 ? -5.020 7.457 26.674 1.00 90.56 131 THR A CA 1
ATOM 1029 C C . THR A 1 131 ? -5.344 8.563 25.666 1.00 90.56 131 THR A C 1
ATOM 1031 O O . THR A 1 131 ? -4.975 9.710 25.906 1.00 90.56 131 THR A O 1
ATOM 1034 N N . ASP A 1 132 ? -6.005 8.250 24.547 1.00 90.62 132 ASP A N 1
ATOM 1035 C CA . ASP A 1 132 ? -6.405 9.241 23.541 1.00 90.62 132 ASP A CA 1
ATOM 1036 C C . ASP A 1 132 ? -7.493 10.178 24.108 1.00 90.62 132 ASP A C 1
ATOM 1038 O O . ASP A 1 132 ? -8.663 9.807 24.251 1.00 90.62 132 ASP A O 1
ATOM 1042 N N . GLU A 1 133 ? -7.095 11.400 24.483 1.00 92.00 133 GLU A N 1
ATOM 1043 C CA . GLU A 1 133 ? -7.983 12.382 25.114 1.00 92.00 133 GLU A CA 1
ATOM 1044 C C . GLU A 1 133 ? -9.212 12.751 24.259 1.00 92.00 133 GLU A C 1
ATOM 1046 O O . GLU A 1 133 ? -10.324 12.701 24.800 1.00 92.00 133 GLU A O 1
ATOM 1051 N N . PRO A 1 134 ? -9.077 13.092 22.959 1.00 85.38 134 PRO A N 1
ATOM 1052 C CA . PRO A 1 134 ? -10.215 13.283 22.061 1.00 85.38 134 PRO A CA 1
ATOM 1053 C C . PRO A 1 134 ? -11.255 12.156 22.114 1.00 85.38 134 PRO A C 1
ATOM 1055 O O . PRO A 1 134 ? -12.456 12.426 22.219 1.00 85.38 134 PRO A O 1
ATOM 1058 N N . MET A 1 135 ? -10.812 10.897 22.078 1.00 85.19 135 MET A N 1
ATOM 1059 C CA . MET A 1 135 ? -11.713 9.740 22.097 1.00 85.19 135 MET A CA 1
ATOM 1060 C C . MET A 1 135 ? -12.342 9.503 23.464 1.00 85.19 135 MET A C 1
ATOM 1062 O O . MET A 1 135 ? -13.533 9.196 23.557 1.00 85.19 135 MET A O 1
ATOM 1066 N N . LEU A 1 136 ? -11.585 9.714 24.541 1.00 92.12 136 LEU A N 1
ATOM 1067 C CA . LEU A 1 136 ? -12.115 9.660 25.902 1.00 92.12 136 LEU A CA 1
ATOM 1068 C C . LEU A 1 136 ? -13.205 10.713 26.128 1.00 92.12 136 LEU A C 1
ATOM 1070 O O . LEU A 1 136 ? -14.189 10.437 26.818 1.00 92.12 136 LEU A O 1
ATOM 1074 N N . GLU A 1 137 ? -13.061 11.905 25.550 1.00 91.50 137 GLU A N 1
ATOM 1075 C CA . GLU A 1 137 ? -14.074 12.952 25.658 1.00 91.50 137 GLU A CA 1
ATOM 1076 C C . GLU A 1 137 ? -15.336 12.616 24.854 1.00 91.50 137 GLU A C 1
ATOM 1078 O O . GLU A 1 137 ? -16.438 12.692 25.404 1.00 91.50 137 GLU A O 1
ATOM 1083 N N . LYS A 1 138 ? -15.190 12.125 23.612 1.00 89.81 138 LYS A N 1
ATOM 1084 C CA . LYS A 1 138 ? -16.313 11.581 22.821 1.00 89.81 138 LYS A CA 1
ATOM 1085 C C . LYS A 1 138 ? -17.050 10.472 23.586 1.00 89.81 138 LYS A C 1
ATOM 1087 O O . LYS A 1 138 ? -18.276 10.469 23.657 1.00 89.81 138 LYS A O 1
ATOM 1092 N N . MET A 1 139 ? -16.320 9.572 24.251 1.00 92.31 139 MET A N 1
ATOM 1093 C CA . MET A 1 139 ? -16.921 8.501 25.055 1.00 92.31 139 MET A CA 1
ATOM 1094 C C . MET A 1 139 ? -17.764 9.033 26.224 1.00 92.31 139 MET A C 1
ATOM 1096 O O . MET A 1 139 ? -18.836 8.498 26.515 1.00 92.31 139 MET A O 1
ATOM 1100 N N . LYS A 1 140 ? -17.301 10.083 26.917 1.00 91.88 140 LYS A N 1
ATOM 1101 C CA . LYS A 1 140 ? -18.073 10.718 28.002 1.00 91.88 140 LYS A CA 1
ATOM 1102 C C . LYS A 1 140 ? -19.348 11.372 27.477 1.00 91.88 140 LYS A C 1
ATOM 1104 O O . LYS A 1 140 ? -20.387 11.265 28.132 1.00 91.88 140 LYS A O 1
ATOM 1109 N N . GLN A 1 141 ? -19.275 12.014 26.311 1.00 91.19 141 GLN A N 1
ATOM 1110 C CA . GLN A 1 141 ? -20.439 12.607 25.650 1.00 91.19 141 GLN A CA 1
ATOM 1111 C C . GLN A 1 141 ? -21.487 11.530 25.356 1.00 91.19 141 GLN A C 1
ATOM 1113 O O . GLN A 1 141 ? -22.601 11.621 25.871 1.00 91.19 141 GLN A O 1
ATOM 1118 N N . TYR A 1 142 ? -21.098 10.435 24.696 1.00 91.06 142 TYR A N 1
ATOM 1119 C CA . TYR A 1 142 ? -22.026 9.341 24.398 1.00 91.06 142 TYR A CA 1
ATOM 1120 C C . TYR A 1 142 ? -22.622 8.676 25.636 1.00 91.06 142 TYR A C 1
ATOM 1122 O O . TYR A 1 142 ? -23.813 8.374 25.658 1.00 91.06 142 TYR A O 1
ATOM 1130 N N . ARG A 1 143 ? -21.839 8.483 26.704 1.00 90.12 143 ARG A N 1
ATOM 1131 C CA . ARG A 1 143 ? -22.372 7.959 27.976 1.00 90.12 143 ARG A CA 1
ATOM 1132 C C . ARG A 1 143 ? -23.404 8.889 28.608 1.00 90.12 143 ARG A C 1
ATOM 1134 O O . ARG A 1 143 ? -24.365 8.413 29.205 1.00 90.12 143 ARG A O 1
ATOM 1141 N N . THR A 1 144 ? -23.219 10.200 28.474 1.00 89.38 144 THR A N 1
ATOM 1142 C CA . THR A 1 144 ? -24.169 11.190 28.997 1.00 89.38 144 THR A CA 1
ATOM 1143 C C . THR A 1 144 ? -25.480 11.159 28.209 1.00 89.38 144 THR A C 1
ATOM 1145 O O . THR A 1 144 ? -26.554 11.247 28.800 1.00 89.38 144 THR A O 1
ATOM 1148 N N . GLU A 1 145 ? -25.402 10.993 26.888 1.00 87.56 145 GLU A N 1
ATOM 1149 C CA . GLU A 1 145 ? -26.565 10.977 25.993 1.00 87.56 145 GLU A CA 1
ATOM 1150 C C . GLU A 1 145 ? -27.354 9.658 26.057 1.00 87.56 145 GLU A C 1
ATOM 1152 O O . GLU A 1 145 ? -28.585 9.676 26.072 1.00 87.56 145 GLU A O 1
ATOM 1157 N N . LEU A 1 146 ? -26.661 8.519 26.173 1.00 87.25 146 LEU A N 1
ATOM 1158 C CA . LEU A 1 146 ? -27.261 7.184 26.317 1.00 87.25 146 LEU A CA 1
ATOM 1159 C C . LEU A 1 146 ? -27.736 6.879 27.751 1.00 87.25 146 LEU A C 1
ATOM 1161 O O . LEU A 1 146 ? -28.483 5.919 27.959 1.00 87.25 146 LEU A O 1
ATOM 1165 N N . GLY A 1 147 ? -27.306 7.679 28.732 1.00 82.06 147 GLY A N 1
ATOM 1166 C CA . GLY A 1 147 ? -27.523 7.465 30.163 1.00 82.06 147 GLY A CA 1
ATOM 1167 C C . GLY A 1 147 ? -26.477 6.537 30.798 1.00 82.06 147 GLY A C 1
ATOM 1168 O O . GLY A 1 147 ? -26.094 5.524 30.216 1.00 82.06 147 GLY A O 1
ATOM 1169 N N . GLU A 1 148 ? -26.044 6.863 32.023 1.00 71.88 148 GLU A N 1
ATOM 1170 C CA . GLU A 1 148 ? -24.941 6.179 32.731 1.00 71.88 148 GLU A CA 1
ATOM 1171 C C . GLU A 1 148 ? -25.174 4.676 32.983 1.00 71.88 148 GLU A C 1
ATOM 1173 O O . GLU A 1 148 ? -24.211 3.927 33.138 1.00 71.88 148 GLU A O 1
ATOM 1178 N N . ASP A 1 149 ? -26.431 4.223 32.985 1.00 70.44 149 ASP A N 1
ATOM 1179 C CA . ASP A 1 149 ? -26.801 2.815 33.188 1.00 70.44 149 ASP A CA 1
ATOM 1180 C C . ASP A 1 149 ? -26.652 1.951 31.917 1.00 70.44 149 ASP A C 1
ATOM 1182 O O . ASP A 1 149 ? -26.712 0.719 31.988 1.00 70.44 149 ASP A O 1
ATOM 1186 N N . THR A 1 150 ? -26.460 2.566 30.745 1.00 75.06 150 THR A N 1
ATOM 1187 C CA . THR A 1 150 ? -26.299 1.838 29.481 1.00 75.06 150 THR A CA 1
ATOM 1188 C C . THR A 1 150 ? -24.864 1.326 29.358 1.00 75.06 150 THR A C 1
ATOM 1190 O O . THR A 1 150 ? -23.922 2.092 29.147 1.00 75.06 150 THR A O 1
ATOM 1193 N N . ALA A 1 151 ? -24.681 0.009 29.477 1.00 79.81 151 ALA A N 1
ATOM 1194 C CA . ALA A 1 151 ? -23.378 -0.625 29.310 1.00 79.81 151 ALA A CA 1
ATOM 1195 C C . ALA A 1 151 ? -22.911 -0.522 27.848 1.00 79.81 151 ALA A C 1
ATOM 1197 O O . ALA A 1 151 ? -23.424 -1.216 26.974 1.00 79.81 151 ALA A O 1
ATOM 1198 N N . VAL A 1 152 ? -21.920 0.336 27.595 1.00 85.69 152 VAL A N 1
ATOM 1199 C CA . VAL A 1 152 ? -21.219 0.407 26.308 1.00 85.69 152 VAL A CA 1
ATOM 1200 C C . VAL A 1 152 ? -19.948 -0.428 26.401 1.00 85.69 152 VAL A C 1
ATOM 1202 O O . VAL A 1 152 ? -19.057 -0.128 27.202 1.00 85.69 152 VAL A O 1
ATOM 1205 N N . THR A 1 153 ? -19.866 -1.467 25.579 1.00 90.62 153 THR A N 1
ATOM 1206 C CA . THR A 1 153 ? -18.709 -2.361 25.475 1.00 90.62 153 THR A CA 1
ATOM 1207 C C . THR A 1 153 ? -18.088 -2.257 24.093 1.00 90.62 153 THR A C 1
ATOM 1209 O O . THR A 1 153 ? -18.788 -1.983 23.128 1.00 90.62 153 THR A O 1
ATOM 1212 N N . ALA A 1 154 ? -16.783 -2.497 23.986 1.00 95.06 154 ALA A N 1
ATOM 1213 C CA . ALA A 1 154 ? -16.133 -2.646 22.688 1.00 95.06 154 ALA A CA 1
ATOM 1214 C C . ALA A 1 154 ? -16.668 -3.877 21.937 1.00 95.06 154 ALA A C 1
ATOM 1216 O O . ALA A 1 154 ? -17.117 -4.835 22.572 1.00 95.06 154 ALA A O 1
ATOM 1217 N N . ARG A 1 155 ? -16.547 -3.886 20.609 1.00 96.56 155 ARG A N 1
ATOM 1218 C CA . ARG A 1 155 ? -16.912 -5.027 19.760 1.00 96.56 155 ARG A CA 1
ATOM 1219 C C . ARG A 1 155 ? -16.117 -6.266 20.146 1.00 96.56 155 ARG A C 1
ATOM 1221 O O . ARG A 1 155 ? -14.898 -6.201 20.297 1.00 96.56 155 ARG A O 1
ATOM 1228 N N . GLU A 1 156 ? -16.797 -7.403 20.242 1.00 95.75 156 GLU A N 1
ATOM 1229 C CA . GLU A 1 156 ? -16.180 -8.681 20.621 1.00 95.75 156 GLU A CA 1
ATOM 1230 C C . GLU A 1 156 ? -15.041 -9.079 19.670 1.00 95.75 156 GLU A C 1
ATOM 1232 O O . GLU A 1 156 ? -13.978 -9.504 20.120 1.00 95.75 156 GLU A O 1
ATOM 1237 N N . SER A 1 157 ? -15.217 -8.862 18.362 1.00 95.31 157 SER A N 1
ATOM 1238 C CA . SER A 1 157 ? -14.190 -9.148 17.354 1.00 95.31 157 SER A CA 1
ATOM 1239 C C . SER A 1 157 ? -12.909 -8.336 17.571 1.00 95.31 157 SER A C 1
ATOM 1241 O O . SER A 1 157 ? -11.812 -8.889 17.495 1.00 95.31 157 SER A O 1
ATOM 1243 N N . ILE A 1 158 ? -13.038 -7.048 17.905 1.00 97.44 158 ILE A N 1
ATOM 1244 C CA . ILE A 1 158 ? -11.901 -6.160 18.174 1.00 97.44 158 ILE A CA 1
ATOM 1245 C C . ILE A 1 158 ? -11.253 -6.495 19.521 1.00 97.44 158 ILE A C 1
ATOM 1247 O O . ILE A 1 158 ? -10.029 -6.561 19.602 1.00 97.44 158 ILE A O 1
ATOM 1251 N N . GLN A 1 159 ? -12.048 -6.785 20.558 1.00 96.75 159 GLN A N 1
ATOM 1252 C CA . GLN A 1 159 ? -11.525 -7.252 21.849 1.00 96.75 159 GLN A CA 1
ATOM 1253 C C . GLN A 1 159 ? -10.666 -8.508 21.681 1.00 96.75 159 GLN A C 1
ATOM 1255 O O . GLN A 1 159 ? -9.538 -8.558 22.174 1.00 96.75 159 GLN A O 1
ATOM 1260 N N . HIS A 1 160 ? -11.180 -9.501 20.951 1.00 96.31 160 HIS A N 1
ATOM 1261 C CA . HIS A 1 160 ? -10.461 -10.741 20.685 1.00 96.31 160 HIS A CA 1
ATOM 1262 C C . HIS A 1 160 ? -9.176 -10.491 19.884 1.00 96.31 160 HIS A C 1
ATOM 1264 O O . HIS A 1 160 ? -8.125 -11.035 20.226 1.00 96.31 160 HIS A O 1
ATOM 1270 N N . TYR A 1 161 ? -9.238 -9.640 18.855 1.00 96.25 161 TYR A N 1
ATOM 1271 C CA . TYR A 1 161 ? -8.074 -9.266 18.053 1.00 96.25 161 TYR A CA 1
ATOM 1272 C C . TYR A 1 161 ? -6.970 -8.610 18.898 1.00 96.25 161 TYR A C 1
ATOM 1274 O O . TYR A 1 161 ? -5.844 -9.113 18.902 1.00 96.25 161 TYR A O 1
ATOM 1282 N N . VAL A 1 162 ? -7.294 -7.558 19.661 1.00 96.81 162 VAL A N 1
ATOM 1283 C CA . VAL A 1 162 ? -6.324 -6.828 20.499 1.00 96.81 162 VAL A CA 1
ATOM 1284 C C . VAL A 1 162 ? -5.734 -7.747 21.565 1.00 96.81 162 VAL A C 1
ATOM 1286 O O . VAL A 1 162 ? -4.515 -7.833 21.701 1.00 96.81 162 VAL A O 1
ATOM 1289 N N . GLN A 1 163 ? -6.576 -8.494 22.288 1.00 96.38 163 GLN A N 1
ATOM 1290 C CA . GLN A 1 163 ? -6.105 -9.403 23.334 1.00 96.38 163 GLN A CA 1
ATOM 1291 C C . GLN A 1 163 ? -5.150 -10.461 22.772 1.00 96.38 163 GLN A C 1
ATOM 1293 O O . GLN A 1 163 ? -4.091 -10.707 23.353 1.00 96.38 163 GLN A O 1
ATOM 1298 N N . ARG A 1 164 ? -5.512 -11.083 21.644 1.00 96.50 164 ARG A N 1
ATOM 1299 C CA . ARG A 1 164 ? -4.676 -12.095 20.997 1.00 96.50 164 ARG A CA 1
ATOM 1300 C C . ARG A 1 164 ? -3.362 -11.491 20.518 1.00 96.50 164 ARG A C 1
ATOM 1302 O O . ARG A 1 164 ? -2.317 -12.051 20.826 1.00 96.50 164 ARG A O 1
ATOM 1309 N N . SER A 1 165 ? -3.406 -10.347 19.837 1.00 96.62 165 SER A N 1
ATOM 1310 C CA . SER A 1 165 ? -2.205 -9.687 19.322 1.00 96.62 165 SER A CA 1
ATOM 1311 C C . SER A 1 165 ? -1.224 -9.326 20.446 1.00 96.62 165 SER A C 1
ATOM 1313 O O . SER A 1 165 ? -0.060 -9.718 20.393 1.00 96.62 165 SER A O 1
ATOM 1315 N N . LEU A 1 166 ? -1.701 -8.729 21.545 1.00 96.81 166 LEU A N 1
ATOM 1316 C CA . LEU A 1 166 ? -0.857 -8.436 22.711 1.00 96.81 166 LEU A CA 1
ATOM 1317 C C . LEU A 1 166 ? -0.248 -9.704 23.331 1.00 96.81 166 LEU A C 1
ATOM 1319 O O . LEU A 1 166 ? 0.927 -9.724 23.696 1.00 96.81 166 LEU A O 1
ATOM 1323 N N . MET A 1 167 ? -1.017 -10.790 23.449 1.00 96.75 167 MET A N 1
ATOM 1324 C CA . MET A 1 167 ? -0.487 -12.052 23.978 1.00 96.75 167 MET A CA 1
ATOM 1325 C C . MET A 1 167 ? 0.587 -12.662 23.069 1.00 96.75 167 MET A C 1
ATOM 1327 O O . MET A 1 167 ? 1.583 -13.175 23.576 1.00 96.75 167 MET A O 1
ATOM 1331 N N . GLU A 1 168 ? 0.409 -12.586 21.751 1.00 96.38 168 GLU A N 1
ATOM 1332 C CA . GLU A 1 168 ? 1.386 -13.054 20.763 1.00 96.38 168 GLU A CA 1
ATOM 1333 C C . GLU A 1 168 ? 2.665 -12.215 20.807 1.00 96.38 168 GLU A C 1
ATOM 1335 O O . GLU A 1 168 ? 3.751 -12.776 20.958 1.00 96.38 168 GLU A O 1
ATOM 1340 N N . LYS A 1 169 ? 2.552 -10.881 20.802 1.00 96.69 169 LYS A N 1
ATOM 1341 C CA . LYS A 1 169 ? 3.703 -9.975 20.944 1.00 96.69 169 LYS A CA 1
ATOM 1342 C C . LYS A 1 169 ? 4.481 -10.239 22.216 1.00 96.69 169 LYS A C 1
ATOM 1344 O O . LYS A 1 169 ? 5.705 -10.274 22.187 1.00 96.69 169 LYS A O 1
ATOM 1349 N N . LYS A 1 170 ? 3.794 -10.509 23.330 1.00 95.31 170 LYS A N 1
ATOM 1350 C CA . LYS A 1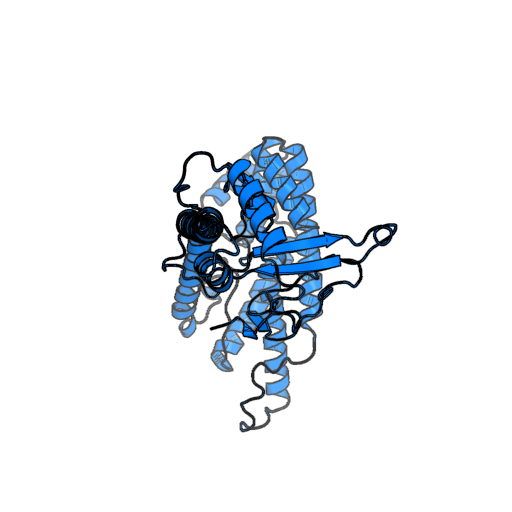 170 ? 4.462 -10.837 24.594 1.00 95.31 170 LYS A CA 1
ATOM 1351 C C . LYS A 1 170 ? 5.354 -12.074 24.461 1.00 95.31 170 LYS A C 1
ATOM 1353 O O . LYS A 1 170 ? 6.435 -12.107 25.042 1.00 95.31 170 LYS A O 1
ATOM 1358 N N . LEU A 1 171 ? 4.914 -13.082 23.706 1.00 95.31 171 LEU A N 1
ATOM 1359 C CA . LEU A 1 171 ? 5.718 -14.273 23.423 1.00 95.31 171 LEU A CA 1
ATOM 1360 C C . LEU A 1 171 ? 6.876 -13.963 22.468 1.00 95.31 171 LEU A C 1
ATOM 1362 O O . LEU A 1 171 ? 7.983 -14.445 22.697 1.00 95.31 171 LEU A O 1
ATOM 1366 N N . ILE A 1 172 ? 6.645 -13.139 21.442 1.00 95.50 172 ILE A N 1
ATOM 1367 C CA . ILE A 1 172 ? 7.684 -12.740 20.484 1.00 95.50 172 ILE A CA 1
ATOM 1368 C C . ILE A 1 172 ? 8.781 -11.933 21.181 1.00 95.50 172 ILE A C 1
ATOM 1370 O O . ILE A 1 172 ? 9.949 -12.283 21.062 1.00 95.50 172 ILE A O 1
ATOM 1374 N N . TYR A 1 173 ? 8.435 -10.903 21.954 1.00 94.94 173 TYR A N 1
ATOM 1375 C CA . TYR A 1 173 ? 9.420 -10.100 22.679 1.00 94.94 173 TYR A CA 1
ATOM 1376 C C . TYR A 1 173 ? 10.197 -10.920 23.709 1.00 94.94 173 TYR A C 1
ATOM 1378 O O . TYR A 1 173 ? 11.408 -10.751 23.821 1.00 94.94 173 TYR A O 1
ATOM 1386 N N . TYR A 1 174 ? 9.535 -11.853 24.402 1.00 93.06 174 TYR A N 1
ATOM 1387 C CA . TYR A 1 174 ? 10.215 -12.802 25.285 1.00 93.06 174 TYR A CA 1
ATOM 1388 C C . TYR A 1 174 ? 11.238 -13.658 24.520 1.00 93.06 174 TYR A C 1
ATOM 1390 O O . TYR A 1 174 ? 12.354 -13.872 24.994 1.00 93.06 174 TYR A O 1
ATOM 1398 N N . ALA A 1 175 ? 10.880 -14.132 23.323 1.00 91.50 175 ALA A N 1
ATOM 1399 C CA . ALA A 1 175 ? 11.796 -14.877 22.468 1.00 91.50 175 ALA A CA 1
ATOM 1400 C C . ALA A 1 175 ? 12.953 -14.004 21.964 1.00 91.50 175 ALA A C 1
ATOM 1402 O O . ALA A 1 175 ? 14.096 -14.428 22.049 1.00 91.50 175 ALA A O 1
ATOM 1403 N N . VAL A 1 176 ? 12.696 -12.773 21.519 1.00 90.50 176 VAL A N 1
ATOM 1404 C CA . VAL A 1 176 ? 13.753 -11.850 21.070 1.00 90.50 176 VAL A CA 1
ATOM 1405 C C . VAL A 1 176 ? 14.724 -11.519 22.208 1.00 90.50 176 VAL A C 1
ATOM 1407 O O . VAL A 1 176 ? 15.934 -11.489 21.994 1.00 90.50 176 VAL A O 1
ATOM 1410 N N . GLU A 1 177 ? 14.222 -11.321 23.430 1.00 90.88 177 GLU A N 1
ATOM 1411 C CA . GLU A 1 177 ? 15.051 -11.023 24.602 1.00 90.88 177 GLU A CA 1
ATOM 1412 C C . GLU A 1 177 ? 15.953 -12.200 25.013 1.00 90.88 177 GLU A C 1
ATOM 1414 O O . GLU A 1 177 ? 17.097 -11.983 25.419 1.00 90.88 177 GLU A O 1
ATOM 1419 N N . HIS A 1 178 ? 15.459 -13.440 24.926 1.00 88.69 178 HIS A N 1
ATOM 1420 C CA . HIS A 1 178 ? 16.140 -14.606 25.509 1.00 88.69 178 HIS A CA 1
ATOM 1421 C C . HIS A 1 178 ? 16.723 -15.604 24.507 1.00 88.69 178 HIS A C 1
ATOM 1423 O O . HIS A 1 178 ? 17.660 -16.322 24.853 1.00 88.69 178 HIS A O 1
ATOM 1429 N N . LEU A 1 179 ? 16.167 -15.677 23.301 1.00 85.38 179 LEU A N 1
ATOM 1430 C CA . LEU A 1 179 ? 16.570 -16.585 22.223 1.00 85.38 179 LEU A CA 1
ATOM 1431 C C . LEU A 1 179 ? 17.261 -15.838 21.071 1.00 85.38 179 LEU A C 1
ATOM 1433 O O . LEU A 1 179 ? 17.885 -16.474 20.230 1.00 85.38 179 LEU A O 1
ATOM 1437 N N . GLY A 1 180 ? 17.190 -14.503 21.053 1.00 80.31 180 GLY A N 1
ATOM 1438 C CA . GLY A 1 180 ? 17.766 -13.671 20.001 1.00 80.31 180 GLY A CA 1
ATOM 1439 C C . GLY A 1 180 ? 16.845 -13.488 18.790 1.00 80.31 180 GLY A C 1
ATOM 1440 O O . GLY A 1 180 ? 15.660 -13.823 18.812 1.00 80.31 180 GLY A O 1
ATOM 1441 N N . GLY A 1 181 ? 17.398 -12.903 17.727 1.00 82.12 181 GLY A N 1
ATOM 1442 C CA . GLY A 1 181 ? 16.671 -12.522 16.515 1.00 82.12 181 GLY A CA 1
ATOM 1443 C C . GLY A 1 181 ? 16.120 -11.094 16.551 1.00 82.12 181 GLY A C 1
ATOM 1444 O O . GLY A 1 181 ? 16.416 -10.299 17.444 1.00 82.12 181 GLY A O 1
ATOM 1445 N N . THR A 1 182 ? 15.330 -10.748 15.539 1.00 85.38 182 THR A N 1
ATOM 1446 C CA . THR A 1 182 ? 14.720 -9.422 15.376 1.00 85.38 182 THR A CA 1
ATOM 1447 C C . THR A 1 182 ? 13.204 -9.533 15.298 1.00 85.38 182 THR A C 1
ATOM 1449 O O . THR A 1 182 ? 12.654 -10.566 14.912 1.00 85.38 182 THR A O 1
ATOM 1452 N N . PHE A 1 183 ? 12.510 -8.478 15.705 1.00 89.00 183 PHE A N 1
ATOM 1453 C CA . PHE A 1 183 ? 11.076 -8.343 15.507 1.00 89.00 183 PHE A CA 1
ATOM 1454 C C . PHE A 1 183 ? 10.785 -6.885 15.185 1.00 89.00 183 PHE A C 1
ATOM 1456 O O . PHE A 1 183 ? 11.081 -6.010 15.998 1.00 89.00 183 PHE A O 1
ATOM 1463 N N . ASN A 1 184 ? 10.242 -6.660 13.994 1.00 86.88 184 ASN A N 1
ATOM 1464 C CA . ASN A 1 184 ? 9.743 -5.364 13.571 1.00 86.88 184 ASN A CA 1
ATOM 1465 C C . ASN A 1 184 ? 8.253 -5.360 13.907 1.00 86.88 184 ASN A C 1
ATOM 1467 O O . ASN A 1 184 ? 7.484 -6.063 13.256 1.00 86.88 184 ASN A O 1
ATOM 1471 N N . ASP A 1 185 ? 7.872 -4.663 14.975 1.00 89.94 185 ASP A N 1
ATOM 1472 C CA . ASP A 1 185 ? 6.470 -4.582 15.380 1.00 89.94 185 ASP A CA 1
ATOM 1473 C C . ASP A 1 185 ? 5.711 -3.680 14.392 1.00 89.94 185 ASP A C 1
ATOM 1475 O O . ASP A 1 185 ? 6.064 -2.505 14.275 1.00 89.94 185 ASP A O 1
ATOM 1479 N N . PRO A 1 186 ? 4.705 -4.196 13.661 1.00 87.62 186 PRO A N 1
ATOM 1480 C CA . PRO A 1 186 ? 3.985 -3.403 12.673 1.00 87.62 186 PRO A CA 1
ATOM 1481 C C . PRO A 1 186 ? 2.990 -2.408 13.281 1.00 87.62 186 PRO A C 1
ATOM 1483 O O . PRO A 1 186 ? 2.502 -1.542 12.554 1.00 87.62 186 PRO A O 1
ATOM 1486 N N . ASP A 1 187 ? 2.653 -2.532 14.571 1.00 89.50 187 ASP A N 1
ATOM 1487 C CA . ASP A 1 187 ? 1.641 -1.688 15.203 1.00 89.50 187 ASP A CA 1
ATOM 1488 C C . ASP A 1 187 ? 2.245 -0.604 16.102 1.00 89.50 187 ASP A C 1
ATOM 1490 O O . ASP A 1 187 ? 3.092 -0.854 16.962 1.00 89.50 187 ASP A O 1
ATOM 1494 N N . LEU A 1 188 ? 1.684 0.599 16.002 1.00 87.19 188 LEU A N 1
ATOM 1495 C CA . LEU A 1 188 ? 2.069 1.746 16.827 1.00 87.19 188 LEU A CA 1
ATOM 1496 C C . LEU A 1 188 ? 1.451 1.715 18.236 1.00 87.19 188 LEU A C 1
ATOM 1498 O O . LEU A 1 188 ? 1.940 2.376 19.150 1.00 87.19 188 LEU A O 1
ATOM 1502 N N . TRP A 1 189 ? 0.389 0.931 18.427 1.00 92.19 189 TRP A N 1
ATOM 1503 C CA . TRP A 1 189 ? -0.396 0.864 19.662 1.00 92.19 189 TRP A CA 1
ATOM 1504 C C . TRP A 1 189 ? 0.106 -0.181 20.675 1.00 92.19 189 TRP A C 1
ATOM 1506 O O . TRP A 1 189 ? -0.533 -0.394 21.708 1.00 92.19 189 TRP A O 1
ATOM 1516 N N . THR A 1 190 ? 1.237 -0.850 20.419 1.00 92.62 190 THR A N 1
ATOM 1517 C CA . THR A 1 190 ? 1.825 -1.793 21.384 1.00 92.62 190 THR A CA 1
ATOM 1518 C C . THR A 1 190 ? 2.208 -1.073 22.684 1.00 92.62 190 THR A C 1
ATOM 1520 O O . THR A 1 190 ? 3.002 -0.135 22.646 1.00 92.62 190 THR A O 1
ATOM 1523 N N . PRO A 1 191 ? 1.702 -1.507 23.856 1.00 92.00 191 PRO A N 1
ATOM 1524 C CA . PRO A 1 191 ? 2.028 -0.864 25.124 1.00 92.00 191 PRO A CA 1
ATOM 1525 C C . PRO A 1 191 ? 3.514 -0.976 25.480 1.00 92.00 191 PRO A C 1
ATOM 1527 O O . PRO A 1 191 ? 4.084 -2.072 25.474 1.00 92.00 191 PRO A O 1
ATOM 1530 N N . ASP A 1 192 ? 4.113 0.141 25.898 1.00 88.12 192 ASP A N 1
ATOM 1531 C CA . ASP A 1 192 ? 5.513 0.232 26.340 1.00 88.12 192 ASP A CA 1
ATOM 1532 C C . ASP A 1 192 ? 5.851 -0.756 27.475 1.00 88.12 192 ASP A C 1
ATOM 1534 O O . ASP A 1 192 ? 7.010 -1.141 27.636 1.00 88.12 192 ASP A O 1
ATOM 1538 N N . GLU A 1 193 ? 4.878 -1.178 28.294 1.00 89.69 193 GLU A N 1
ATOM 1539 C CA . GLU A 1 193 ? 5.101 -2.156 29.369 1.00 89.69 193 GLU A CA 1
ATOM 1540 C C . GLU A 1 193 ? 5.346 -3.581 28.860 1.00 89.69 193 GLU A C 1
ATOM 1542 O O . GLU A 1 193 ? 5.861 -4.421 29.601 1.00 89.69 193 GLU A O 1
ATOM 1547 N N . LEU A 1 194 ? 4.941 -3.872 27.624 1.00 90.88 194 LEU A N 1
ATOM 1548 C CA . LEU A 1 194 ? 5.089 -5.186 27.007 1.00 90.88 194 LEU A CA 1
ATOM 1549 C C . LEU A 1 194 ? 6.487 -5.364 26.399 1.00 90.88 194 LEU A C 1
ATOM 1551 O O . LEU A 1 194 ? 6.990 -6.486 26.342 1.00 90.88 194 LEU A O 1
ATOM 1555 N N . ILE A 1 195 ? 7.121 -4.259 26.005 1.00 90.12 195 ILE A N 1
ATOM 1556 C CA . ILE A 1 195 ? 8.424 -4.233 25.343 1.00 90.12 195 ILE A CA 1
ATOM 1557 C C . ILE A 1 195 ? 9.547 -4.303 26.396 1.00 90.12 195 ILE A C 1
ATOM 1559 O O . ILE A 1 195 ? 9.611 -3.443 27.280 1.00 90.12 195 ILE A O 1
ATOM 1563 N N . PRO A 1 196 ? 10.467 -5.282 26.315 1.00 90.31 196 PRO A N 1
ATOM 1564 C CA . PRO A 1 196 ? 11.634 -5.370 27.191 1.00 90.31 196 PRO A CA 1
ATOM 1565 C C . PRO A 1 196 ? 12.498 -4.101 27.156 1.00 90.31 196 PRO A C 1
ATOM 1567 O O . PRO A 1 196 ? 12.734 -3.530 26.093 1.00 90.31 196 PRO A O 1
ATOM 1570 N N . GLU A 1 197 ? 13.015 -3.666 28.311 1.00 88.00 197 GLU A N 1
ATOM 1571 C CA . GLU A 1 197 ? 13.770 -2.403 28.450 1.00 88.00 197 GLU A CA 1
ATOM 1572 C C . GLU A 1 197 ? 14.977 -2.301 27.503 1.00 88.00 197 GLU A C 1
ATOM 1574 O O . GLU A 1 197 ? 15.272 -1.227 26.985 1.00 88.00 197 GLU A O 1
ATOM 1579 N N . ASN A 1 198 ? 15.653 -3.419 27.231 1.00 85.38 198 ASN A N 1
ATOM 1580 C CA . ASN A 1 198 ? 16.787 -3.491 26.305 1.00 85.38 198 ASN A CA 1
ATOM 1581 C C . ASN A 1 198 ? 16.393 -3.344 24.824 1.00 85.38 198 ASN A C 1
ATOM 1583 O O . ASN A 1 198 ? 17.273 -3.140 23.992 1.00 85.38 198 ASN A O 1
ATOM 1587 N N . LEU A 1 199 ? 15.105 -3.463 24.491 1.00 86.38 199 LEU A N 1
ATOM 1588 C CA . LEU A 1 199 ? 14.580 -3.359 23.127 1.00 86.38 199 LEU A CA 1
ATOM 1589 C C . LEU A 1 199 ? 13.825 -2.047 22.877 1.00 86.38 199 LEU A C 1
ATOM 1591 O O . LEU A 1 199 ? 13.599 -1.703 21.721 1.00 86.38 199 LEU A O 1
ATOM 1595 N N . LYS A 1 200 ? 13.476 -1.286 23.923 1.00 85.69 200 LYS A N 1
ATOM 1596 C CA . LYS A 1 200 ? 12.683 -0.048 23.804 1.00 85.69 200 LYS A CA 1
ATOM 1597 C C . LYS A 1 200 ? 13.326 1.020 22.927 1.00 85.69 200 LYS A C 1
ATOM 1599 O O . LYS A 1 200 ? 12.627 1.667 22.158 1.00 85.69 200 LYS A O 1
ATOM 1604 N N . GLU A 1 201 ? 14.635 1.227 23.054 1.00 82.94 201 GLU A N 1
ATOM 1605 C CA . GLU A 1 201 ? 15.347 2.240 22.262 1.00 82.94 201 GLU A CA 1
ATOM 1606 C C . GLU A 1 201 ? 15.335 1.870 20.777 1.00 82.94 201 GLU A C 1
ATOM 1608 O O . GLU A 1 201 ? 14.882 2.661 19.956 1.00 82.94 201 GLU A O 1
ATOM 1613 N N . LYS A 1 202 ? 15.694 0.621 20.455 1.00 80.81 202 LYS A N 1
ATOM 1614 C CA . LYS A 1 202 ? 15.636 0.092 19.088 1.00 80.81 202 LYS A CA 1
ATOM 1615 C C . LYS A 1 202 ? 14.219 0.154 18.508 1.00 80.81 202 LYS A C 1
ATOM 1617 O O . LYS A 1 202 ? 14.042 0.588 17.381 1.00 80.81 202 LYS A O 1
ATOM 1622 N N . HIS A 1 203 ? 13.212 -0.228 19.290 1.00 80.69 203 HIS A N 1
ATOM 1623 C CA . HIS A 1 203 ? 11.815 -0.158 18.869 1.00 80.69 203 HIS A CA 1
ATOM 1624 C C . HIS A 1 203 ? 11.386 1.272 18.511 1.00 80.69 203 HIS A C 1
ATOM 1626 O O . HIS A 1 203 ? 10.754 1.476 17.481 1.00 80.69 203 HIS A O 1
ATOM 1632 N N . ARG A 1 204 ? 11.765 2.271 19.321 1.00 81.50 204 ARG A N 1
ATOM 1633 C CA . ARG A 1 204 ? 11.483 3.682 19.013 1.00 81.50 204 ARG A CA 1
ATOM 1634 C C . ARG A 1 204 ? 12.187 4.138 17.740 1.00 81.50 204 ARG A C 1
ATOM 1636 O O . ARG A 1 204 ? 11.558 4.794 16.922 1.00 81.50 204 ARG A O 1
ATOM 1643 N N . GLU A 1 205 ? 13.454 3.767 17.551 1.00 81.19 205 GLU A N 1
ATOM 1644 C CA . GLU A 1 205 ? 14.178 4.070 16.310 1.00 81.19 205 GLU A CA 1
ATOM 1645 C C . GLU A 1 205 ? 13.507 3.439 15.084 1.00 81.19 205 GLU A C 1
ATOM 1647 O O . GLU A 1 205 ? 13.420 4.073 14.035 1.00 81.19 205 GLU A O 1
ATOM 1652 N N . ASP A 1 206 ? 13.040 2.197 15.199 1.00 77.50 206 ASP A N 1
ATOM 1653 C CA . ASP A 1 206 ? 12.391 1.487 14.099 1.00 77.50 206 ASP A CA 1
ATOM 1654 C C . ASP A 1 206 ? 11.000 2.079 13.794 1.00 77.50 206 ASP A C 1
ATOM 1656 O O . ASP A 1 206 ? 10.679 2.278 12.623 1.00 77.50 206 ASP A O 1
ATOM 1660 N N . GLN A 1 207 ? 10.237 2.503 14.811 1.00 71.50 207 GLN A N 1
ATOM 1661 C CA . GLN A 1 207 ? 8.992 3.268 14.628 1.00 71.50 207 GLN A CA 1
ATOM 1662 C C . GLN A 1 207 ? 9.227 4.647 13.991 1.00 71.50 207 GLN A C 1
ATOM 1664 O O . GLN A 1 207 ? 8.466 5.068 13.118 1.00 71.50 207 GLN A O 1
ATOM 1669 N N . GLU A 1 208 ? 10.281 5.365 14.393 1.00 74.81 208 GLU A N 1
ATOM 1670 C CA . GLU A 1 208 ? 10.645 6.655 13.794 1.00 74.81 208 GLU A CA 1
ATOM 1671 C C . GLU A 1 208 ? 11.045 6.497 12.323 1.00 74.81 208 GLU A C 1
ATOM 1673 O O . GLU A 1 208 ? 10.627 7.299 11.486 1.00 74.81 208 GLU A O 1
ATOM 1678 N N . LYS A 1 209 ? 11.806 5.446 11.984 1.00 70.50 209 LYS A N 1
ATOM 1679 C CA . LYS A 1 209 ? 12.130 5.113 10.587 1.00 70.50 209 LYS A CA 1
ATOM 1680 C C . LYS A 1 209 ? 10.876 4.784 9.794 1.00 70.50 209 LYS A C 1
ATOM 1682 O O . LYS A 1 209 ? 10.713 5.338 8.715 1.00 70.50 209 LYS A O 1
ATOM 1687 N N . GLN A 1 210 ? 9.993 3.946 10.336 1.00 63.28 210 GLN A N 1
ATOM 1688 C CA . GLN A 1 210 ? 8.739 3.582 9.681 1.00 63.28 210 GLN A CA 1
ATOM 1689 C C . GLN A 1 210 ? 7.892 4.831 9.408 1.00 63.28 210 GLN A C 1
ATOM 1691 O O . GLN A 1 210 ? 7.498 5.060 8.272 1.00 63.28 210 GLN A O 1
ATOM 1696 N N . THR A 1 211 ? 7.731 5.706 10.405 1.00 59.88 211 THR A N 1
ATOM 1697 C CA . THR A 1 211 ? 7.007 6.980 10.259 1.00 59.88 211 THR A CA 1
ATOM 1698 C C . THR A 1 211 ? 7.662 7.880 9.204 1.00 59.88 211 THR A C 1
ATOM 1700 O O . THR A 1 211 ? 6.977 8.475 8.373 1.00 59.88 211 THR A O 1
ATOM 1703 N N . GLN A 1 212 ? 8.996 7.984 9.196 1.00 59.12 212 GLN A N 1
ATOM 1704 C CA . GLN A 1 212 ? 9.727 8.778 8.204 1.00 59.12 212 GLN A CA 1
ATOM 1705 C C . GLN A 1 212 ? 9.587 8.198 6.791 1.00 59.12 212 GLN A C 1
ATOM 1707 O O . GLN A 1 212 ? 9.444 8.959 5.838 1.00 59.12 212 GLN A O 1
ATOM 1712 N N . GLU A 1 213 ? 9.587 6.875 6.640 1.00 57.28 213 GLU A N 1
ATOM 1713 C CA . GLU A 1 213 ? 9.342 6.201 5.365 1.00 57.28 213 GLU A CA 1
ATOM 1714 C C . GLU A 1 213 ? 7.913 6.443 4.869 1.00 57.28 213 GLU A C 1
ATOM 1716 O O . GLU A 1 213 ? 7.726 6.751 3.687 1.00 57.28 213 GLU A O 1
ATOM 1721 N N . THR A 1 214 ? 6.910 6.392 5.753 1.00 50.28 214 THR A N 1
ATOM 1722 C CA . THR A 1 214 ? 5.523 6.736 5.411 1.00 50.28 214 THR A CA 1
ATOM 1723 C C . THR A 1 214 ? 5.412 8.196 4.971 1.00 50.28 214 THR A C 1
ATOM 1725 O O . THR A 1 214 ? 4.847 8.478 3.911 1.00 50.28 214 THR A O 1
ATOM 1728 N N . LEU A 1 215 ? 6.029 9.122 5.712 1.00 51.03 215 LEU A N 1
ATOM 1729 C CA . LEU A 1 215 ? 6.074 10.548 5.369 1.00 51.03 215 LEU A CA 1
ATOM 1730 C C . LEU A 1 215 ? 6.807 10.803 4.046 1.00 51.03 215 LEU A C 1
ATOM 1732 O O . LEU A 1 215 ? 6.347 11.610 3.240 1.00 51.03 215 LEU A O 1
ATOM 1736 N N . ASP A 1 216 ? 7.902 10.097 3.769 1.00 46.53 216 ASP A N 1
ATOM 1737 C CA . ASP A 1 216 ? 8.637 10.199 2.506 1.00 46.53 216 ASP A CA 1
ATOM 1738 C C . ASP A 1 216 ? 7.802 9.670 1.323 1.00 46.53 216 ASP A C 1
ATOM 1740 O O . ASP A 1 216 ? 7.892 10.193 0.204 1.00 46.53 216 ASP A O 1
ATOM 1744 N N . VAL A 1 217 ? 6.966 8.648 1.543 1.00 48.00 217 VAL A N 1
ATOM 1745 C CA . VAL A 1 217 ? 5.998 8.146 0.551 1.00 48.00 217 VAL A CA 1
ATOM 1746 C C . VAL A 1 217 ? 4.874 9.160 0.311 1.00 48.00 217 VAL A C 1
ATOM 1748 O O . VAL A 1 217 ? 4.532 9.405 -0.850 1.00 48.00 217 VAL A O 1
ATOM 1751 N N . GLU A 1 218 ? 4.347 9.797 1.359 1.00 41.69 218 GLU A N 1
ATOM 1752 C CA . GLU A 1 218 ? 3.342 10.864 1.243 1.00 41.69 218 GLU A CA 1
ATOM 1753 C C . GLU A 1 218 ? 3.912 12.137 0.592 1.00 41.69 218 GLU A C 1
ATOM 1755 O O . GLU A 1 218 ? 3.277 12.745 -0.274 1.00 41.69 218 GLU A O 1
ATOM 1760 N N . GLU A 1 219 ? 5.149 12.528 0.913 1.00 42.12 219 GLU A N 1
ATOM 1761 C CA . GLU A 1 219 ? 5.825 13.666 0.283 1.00 42.12 219 GLU A CA 1
ATOM 1762 C C . GLU A 1 219 ? 6.169 13.402 -1.189 1.00 42.12 219 GLU A C 1
ATOM 1764 O O . GLU A 1 219 ? 6.107 14.331 -2.002 1.00 42.12 219 GLU A O 1
ATOM 1769 N N . ARG A 1 220 ? 6.436 12.146 -1.582 1.00 46.09 220 ARG A N 1
ATOM 1770 C CA . ARG A 1 220 ? 6.586 11.733 -2.995 1.00 46.09 220 ARG A CA 1
ATOM 1771 C C . ARG A 1 220 ? 5.299 11.883 -3.819 1.00 46.09 220 ARG A C 1
ATOM 1773 O O . ARG A 1 220 ? 5.368 11.818 -5.055 1.00 46.09 220 ARG A O 1
ATOM 1780 N N . GLU A 1 221 ? 4.146 12.139 -3.193 1.00 45.59 221 GLU A N 1
ATOM 1781 C CA . GLU A 1 221 ? 2.930 12.559 -3.902 1.00 45.59 221 GLU A CA 1
ATOM 1782 C C . GLU A 1 221 ? 2.963 14.044 -4.343 1.00 45.59 221 GLU A C 1
ATOM 1784 O O . GLU A 1 221 ? 2.197 14.425 -5.236 1.00 45.59 221 GLU A O 1
ATOM 1789 N N . LYS A 1 222 ? 3.880 14.892 -3.829 1.00 49.31 222 LYS A N 1
ATOM 1790 C CA . LYS A 1 222 ? 4.094 16.267 -4.337 1.00 49.31 222 LYS A CA 1
ATOM 1791 C C . LYS A 1 222 ? 4.829 16.230 -5.683 1.00 49.31 222 LYS A C 1
ATOM 1793 O O . LYS A 1 222 ? 6.054 16.227 -5.756 1.00 49.31 222 LYS A O 1
ATOM 1798 N N . ARG A 1 223 ? 4.070 16.224 -6.780 1.00 70.25 223 ARG A N 1
ATOM 1799 C CA . ARG A 1 223 ? 4.608 16.272 -8.152 1.00 70.25 223 ARG A CA 1
ATOM 1800 C C . ARG A 1 223 ? 5.192 17.644 -8.485 1.00 70.25 223 ARG A C 1
ATOM 1802 O O . ARG A 1 223 ? 4.583 18.672 -8.186 1.00 70.25 223 ARG A O 1
ATOM 1809 N N . GLY A 1 224 ? 6.344 17.666 -9.151 1.00 64.75 224 GLY A N 1
ATOM 1810 C CA . GLY A 1 224 ? 6.940 18.912 -9.629 1.00 64.75 224 GLY A CA 1
ATOM 1811 C C . GLY A 1 224 ? 6.238 19.478 -10.877 1.00 64.75 224 GLY A C 1
ATOM 1812 O O . GLY A 1 224 ? 5.442 18.793 -11.528 1.00 64.75 224 GLY A O 1
ATOM 1813 N N . PRO A 1 225 ? 6.490 20.754 -11.223 1.00 77.19 225 PRO A N 1
ATOM 1814 C CA . PRO A 1 225 ? 5.807 21.431 -12.324 1.00 77.19 225 PRO A CA 1
ATOM 1815 C C . PRO A 1 225 ? 6.190 20.846 -13.690 1.00 77.19 225 PRO A C 1
ATOM 1817 O O . PRO A 1 225 ? 7.289 20.322 -13.877 1.00 77.19 225 PRO A O 1
ATOM 1820 N N . LEU A 1 226 ? 5.309 20.993 -14.684 1.00 81.94 226 LEU A N 1
ATOM 1821 C CA . LEU A 1 226 ? 5.622 20.633 -16.068 1.00 81.94 226 LEU A CA 1
ATOM 1822 C C . LEU A 1 226 ? 6.520 21.709 -16.705 1.00 81.94 226 LEU A C 1
ATOM 1824 O O . LEU A 1 226 ? 6.129 22.875 -16.748 1.00 81.94 226 LEU A O 1
ATOM 1828 N N . PRO A 1 227 ? 7.701 21.349 -17.238 1.00 80.88 227 PRO A N 1
ATOM 1829 C CA . PRO A 1 227 ? 8.681 22.325 -17.718 1.00 80.88 227 PRO A CA 1
ATOM 1830 C C . PRO A 1 227 ? 8.356 22.913 -19.101 1.00 80.88 227 PRO A C 1
ATOM 1832 O O . PRO A 1 227 ? 9.095 23.768 -19.589 1.00 80.88 227 PRO A O 1
ATOM 1835 N N . PHE A 1 228 ? 7.285 22.452 -19.754 1.00 83.88 228 PHE A N 1
ATOM 1836 C CA . PHE A 1 228 ? 6.878 22.898 -21.086 1.00 83.88 228 PHE A CA 1
ATOM 1837 C C . PHE A 1 228 ? 5.382 23.211 -21.127 1.00 83.88 228 PHE A C 1
ATOM 1839 O O . PHE A 1 228 ? 4.571 22.492 -20.545 1.00 83.88 228 PHE A O 1
ATOM 1846 N N . GLU A 1 229 ? 5.021 24.254 -21.871 1.00 81.00 229 GLU A N 1
ATOM 1847 C CA . GLU A 1 229 ? 3.629 24.647 -22.088 1.00 81.00 229 GLU A CA 1
ATOM 1848 C C . GLU A 1 229 ? 2.895 23.666 -23.018 1.00 81.00 229 GLU A C 1
ATOM 1850 O O . GLU A 1 229 ? 3.481 23.086 -23.934 1.00 81.00 229 GLU A O 1
ATOM 1855 N N . GLY A 1 230 ? 1.589 23.496 -22.794 1.00 81.50 230 GLY A N 1
ATOM 1856 C CA . GLY A 1 230 ? 0.704 22.702 -23.655 1.00 81.50 230 GLY A CA 1
ATOM 1857 C C . GLY A 1 230 ? 0.628 21.205 -23.336 1.00 81.50 230 GLY A C 1
ATOM 1858 O O . GLY A 1 230 ? -0.264 20.538 -23.858 1.00 81.50 230 GLY A O 1
ATOM 1859 N N . ILE A 1 231 ? 1.484 20.687 -22.451 1.00 88.75 231 ILE A N 1
ATOM 1860 C CA . ILE A 1 231 ? 1.410 19.300 -21.964 1.00 88.75 231 ILE A CA 1
ATOM 1861 C C . ILE A 1 231 ? 0.227 19.163 -20.998 1.00 88.75 231 ILE A C 1
ATOM 1863 O O . ILE A 1 231 ? 0.025 20.017 -20.136 1.00 88.75 231 ILE A O 1
ATOM 1867 N N . ALA A 1 232 ? -0.556 18.093 -21.137 1.00 88.00 232 ALA A N 1
ATOM 1868 C CA . ALA A 1 232 ? -1.613 17.739 -20.189 1.00 88.00 232 ALA A CA 1
ATOM 1869 C C . ALA A 1 232 ? -1.299 16.420 -19.488 1.00 88.00 232 ALA A C 1
ATOM 1871 O O . ALA A 1 232 ? -0.775 15.503 -20.108 1.00 88.00 232 ALA A O 1
ATOM 1872 N N . ILE A 1 233 ? -1.666 16.316 -18.214 1.00 88.44 233 ILE A N 1
ATOM 1873 C CA . ILE A 1 233 ? -1.733 15.032 -17.513 1.00 88.44 233 ILE A CA 1
ATOM 1874 C C . ILE A 1 233 ? -3.132 14.477 -17.763 1.00 88.44 233 ILE A C 1
ATOM 1876 O O . ILE A 1 233 ? -4.114 15.128 -17.409 1.00 88.44 233 ILE A O 1
ATOM 1880 N N . THR A 1 234 ? -3.225 13.323 -18.418 1.00 89.31 234 THR A N 1
ATOM 1881 C CA . THR A 1 234 ? -4.512 12.672 -18.718 1.00 89.31 234 THR A CA 1
ATOM 1882 C C . THR A 1 234 ? -4.849 11.568 -17.732 1.00 89.31 234 THR A C 1
ATOM 1884 O O . THR A 1 234 ? -6.029 11.321 -17.492 1.00 89.31 234 THR A O 1
ATOM 1887 N N . MET A 1 235 ? -3.831 10.931 -17.149 1.00 81.44 235 MET A N 1
ATOM 1888 C CA . MET A 1 235 ? -3.983 10.006 -16.031 1.00 81.44 235 MET A CA 1
ATOM 1889 C C . MET A 1 235 ? -2.851 10.212 -15.031 1.00 81.44 235 MET A C 1
ATOM 1891 O O . MET A 1 235 ? -1.679 10.237 -15.414 1.00 81.44 235 MET A O 1
ATOM 1895 N N . ASP A 1 236 ? -3.193 10.359 -13.758 1.00 79.06 236 ASP A N 1
ATOM 1896 C CA . ASP A 1 236 ? -2.224 10.467 -12.670 1.00 79.06 236 ASP A CA 1
ATOM 1897 C C . ASP A 1 236 ? -1.978 9.118 -11.965 1.00 79.06 236 ASP A C 1
ATOM 1899 O O . ASP A 1 236 ? -2.526 8.075 -12.332 1.00 79.06 236 ASP A O 1
ATOM 1903 N N . SER A 1 237 ? -1.127 9.133 -10.939 1.00 73.81 237 SER A N 1
ATOM 1904 C CA . SER A 1 237 ? -0.774 7.940 -10.162 1.00 73.81 237 SER A CA 1
ATOM 1905 C C . SER A 1 237 ? -1.953 7.292 -9.443 1.00 73.81 237 SER A C 1
ATOM 1907 O O . SER A 1 237 ? -1.900 6.089 -9.186 1.00 73.81 237 SER A O 1
ATOM 1909 N N . ARG A 1 238 ? -3.011 8.059 -9.137 1.00 70.31 238 ARG A N 1
ATOM 1910 C CA . ARG A 1 238 ? -4.233 7.532 -8.516 1.00 70.31 238 ARG A CA 1
ATOM 1911 C C . ARG A 1 238 ? -5.037 6.758 -9.553 1.00 70.31 238 ARG A C 1
ATOM 1913 O O . ARG A 1 238 ? -5.405 5.616 -9.314 1.00 70.31 238 ARG A O 1
ATOM 1920 N N . GLN A 1 239 ? -5.224 7.336 -10.739 1.00 69.56 239 GLN A N 1
ATOM 1921 C CA . GLN A 1 239 ? -5.956 6.694 -11.838 1.00 69.56 239 GLN A CA 1
ATOM 1922 C C . GLN A 1 239 ? -5.225 5.479 -12.429 1.00 69.56 239 GLN A C 1
ATOM 1924 O O . GLN A 1 239 ? -5.863 4.595 -12.992 1.00 69.56 239 GLN A O 1
ATOM 1929 N N . MET A 1 240 ? -3.893 5.439 -12.330 1.00 73.06 240 MET A N 1
ATOM 1930 C CA . MET A 1 240 ? -3.055 4.374 -12.900 1.00 73.06 240 MET A CA 1
ATOM 1931 C C . MET A 1 240 ? -2.606 3.306 -11.899 1.00 73.06 240 MET A C 1
ATOM 1933 O O . MET A 1 240 ? -1.800 2.438 -12.257 1.00 73.06 240 MET A O 1
ATOM 1937 N N . ASN A 1 241 ? -3.100 3.386 -10.662 1.00 57.59 241 ASN A N 1
ATOM 1938 C CA . ASN A 1 241 ? -2.749 2.499 -9.561 1.00 57.59 241 ASN A CA 1
ATOM 1939 C C . ASN A 1 241 ? -1.228 2.249 -9.462 1.00 57.59 241 ASN A C 1
ATOM 1941 O O . ASN A 1 241 ? -0.736 1.135 -9.659 1.00 57.59 241 ASN A O 1
ATOM 1945 N N . GLY A 1 242 ? -0.458 3.328 -9.283 1.00 59.53 242 GLY A N 1
ATOM 1946 C CA . GLY A 1 242 ? 0.984 3.229 -9.059 1.00 59.53 242 GLY A CA 1
ATOM 1947 C C . GLY A 1 242 ? 1.646 4.567 -8.744 1.00 59.53 242 GLY A C 1
ATOM 1948 O O . GLY A 1 242 ? 1.480 5.555 -9.461 1.00 59.53 242 GLY A O 1
ATOM 1949 N N . THR A 1 243 ? 2.455 4.591 -7.686 1.00 60.09 243 THR A N 1
ATOM 1950 C CA . THR A 1 243 ? 3.069 5.805 -7.112 1.00 60.09 243 THR A CA 1
ATOM 1951 C C . THR A 1 243 ? 4.070 6.504 -8.037 1.00 60.09 243 THR A C 1
ATOM 1953 O O . THR A 1 243 ? 4.339 7.692 -7.858 1.00 60.09 243 THR A O 1
ATOM 1956 N N . GLN A 1 244 ? 4.579 5.827 -9.069 1.00 72.94 244 GLN A N 1
ATOM 1957 C CA . GLN A 1 244 ? 5.453 6.402 -10.102 1.00 72.94 244 GLN A CA 1
ATOM 1958 C C . GLN A 1 244 ? 4.862 6.290 -11.514 1.00 72.94 244 GLN A C 1
ATOM 1960 O O . GLN A 1 244 ? 5.569 6.080 -12.498 1.00 72.94 244 GLN A O 1
ATOM 1965 N N . ARG A 1 245 ? 3.536 6.412 -11.625 1.00 78.69 245 ARG A N 1
ATOM 1966 C CA . ARG A 1 245 ? 2.813 6.296 -12.894 1.00 78.69 245 ARG A CA 1
ATOM 1967 C C . ARG A 1 245 ? 2.149 7.616 -13.271 1.00 78.69 245 ARG A C 1
ATOM 1969 O O . ARG A 1 245 ? 1.531 8.266 -12.434 1.00 78.69 245 ARG A O 1
ATOM 1976 N N . VAL A 1 246 ? 2.284 8.009 -14.536 1.00 85.25 246 VAL A N 1
ATOM 1977 C CA . VAL A 1 246 ? 1.616 9.183 -15.119 1.00 85.25 246 VAL A CA 1
ATOM 1978 C C . VAL A 1 246 ? 1.486 9.033 -16.636 1.00 85.25 246 VAL A C 1
ATOM 1980 O O . VAL A 1 246 ? 2.377 8.482 -17.283 1.00 85.25 246 VAL A O 1
ATOM 1983 N N . VAL A 1 247 ? 0.389 9.529 -17.207 1.00 89.81 247 VAL A N 1
ATOM 1984 C CA . VAL A 1 247 ? 0.217 9.685 -18.657 1.00 89.81 247 VAL A CA 1
ATOM 1985 C C . VAL A 1 247 ? 0.250 11.164 -18.999 1.00 89.81 247 VAL A C 1
ATOM 1987 O O . VAL A 1 247 ? -0.559 11.951 -18.501 1.00 89.81 247 VAL A O 1
ATOM 1990 N N . PHE A 1 248 ? 1.175 11.526 -19.885 1.00 91.06 248 PHE A N 1
ATOM 1991 C CA . PHE A 1 248 ? 1.243 12.854 -20.478 1.00 91.06 248 PHE A CA 1
ATOM 1992 C C . PHE A 1 248 ? 0.700 12.823 -21.899 1.00 91.06 248 PHE A C 1
ATOM 1994 O O . PHE A 1 248 ? 1.140 12.028 -22.727 1.00 91.06 248 PHE A O 1
ATOM 2001 N N . ASP A 1 249 ? -0.196 13.750 -22.193 1.00 91.38 249 ASP A N 1
ATOM 2002 C CA . ASP A 1 249 ? -0.671 14.032 -23.536 1.00 91.38 249 ASP A CA 1
ATOM 2003 C C . ASP A 1 249 ? -0.046 15.331 -24.064 1.00 91.38 249 ASP A C 1
ATOM 2005 O O . ASP A 1 249 ? 0.382 16.208 -23.301 1.00 91.38 249 ASP A O 1
ATOM 2009 N N . ARG A 1 250 ? 0.011 15.454 -25.394 1.00 91.56 250 ARG A N 1
ATOM 2010 C CA . ARG A 1 250 ? 0.577 16.599 -26.125 1.00 91.56 250 ARG A CA 1
ATOM 2011 C C . ARG A 1 250 ? 2.061 16.852 -25.822 1.00 91.56 250 ARG A C 1
ATOM 2013 O O . ARG A 1 250 ? 2.545 17.980 -25.910 1.00 91.56 250 ARG A O 1
ATOM 2020 N N . VAL A 1 251 ? 2.811 15.790 -25.508 1.00 93.12 251 VAL 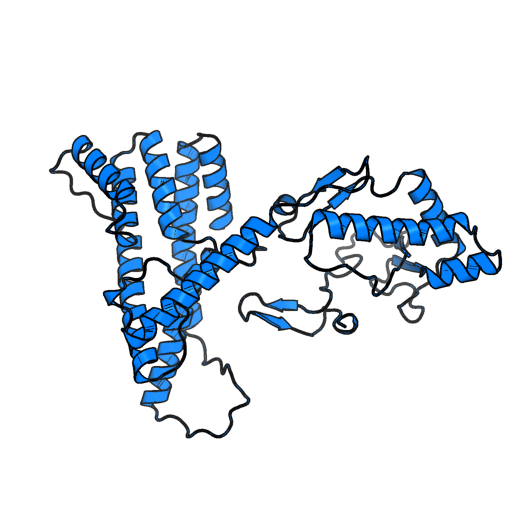A N 1
ATOM 2021 C CA . VAL A 1 251 ? 4.283 15.843 -25.400 1.00 93.12 251 VAL A CA 1
ATOM 2022 C C . VAL A 1 251 ? 4.907 16.223 -26.743 1.00 93.12 251 VAL A C 1
ATOM 2024 O O . VAL A 1 251 ? 5.861 17.000 -26.778 1.00 93.12 251 VAL A O 1
ATOM 2027 N N . LEU A 1 252 ? 4.337 15.734 -27.843 1.00 93.44 252 LEU A N 1
ATOM 2028 C CA . LEU A 1 252 ? 4.680 16.112 -29.210 1.00 93.44 252 LEU A CA 1
ATOM 2029 C C . LEU A 1 252 ? 3.462 16.726 -29.898 1.00 93.44 252 LEU A C 1
ATOM 2031 O O . LEU A 1 252 ? 2.316 16.387 -29.595 1.00 93.44 252 LEU A O 1
ATOM 2035 N N . THR A 1 253 ? 3.719 17.637 -30.826 1.00 93.12 253 THR A N 1
ATOM 2036 C CA . THR A 1 253 ? 2.699 18.190 -31.719 1.00 93.12 253 THR A CA 1
ATOM 2037 C C . THR A 1 253 ? 2.325 17.182 -32.805 1.00 93.12 253 THR A C 1
ATOM 2039 O O . THR A 1 253 ? 3.102 16.295 -33.156 1.00 93.12 253 THR A O 1
ATOM 2042 N N . GLU A 1 254 ? 1.143 17.342 -33.403 1.00 93.69 254 GLU A N 1
ATOM 2043 C CA . GLU A 1 254 ? 0.684 16.460 -34.484 1.00 93.69 254 GLU A CA 1
ATOM 2044 C C . GLU A 1 254 ? 1.651 16.443 -35.684 1.00 93.69 254 GLU A C 1
ATOM 2046 O O . GLU A 1 254 ? 1.862 15.398 -36.299 1.00 93.69 254 GLU A O 1
ATOM 2051 N N . SER A 1 255 ? 2.274 17.584 -36.007 1.00 95.12 255 SER A N 1
ATOM 2052 C CA . SER A 1 255 ? 3.303 17.669 -37.050 1.00 95.12 255 SER A CA 1
ATOM 2053 C C . SER A 1 255 ? 4.560 16.885 -36.686 1.00 95.12 255 SER A C 1
ATOM 2055 O O . SER A 1 255 ? 5.036 16.109 -37.506 1.00 95.12 255 SER A O 1
ATOM 2057 N N . GLU A 1 256 ? 5.047 17.016 -35.449 1.00 94.75 256 GLU A N 1
ATOM 2058 C CA . GLU A 1 256 ? 6.226 16.277 -34.983 1.00 94.75 256 GLU A CA 1
ATOM 2059 C C . GLU A 1 256 ? 5.969 14.763 -34.986 1.00 94.75 256 GLU A C 1
ATOM 2061 O O . GLU A 1 256 ? 6.818 13.990 -35.425 1.00 94.75 256 GLU A O 1
ATOM 2066 N N . CYS A 1 257 ? 4.772 14.325 -34.579 1.00 93.62 257 CYS A N 1
ATOM 2067 C CA . CYS A 1 257 ? 4.374 12.921 -34.681 1.00 93.62 257 CYS A CA 1
ATOM 2068 C C . CYS A 1 257 ? 4.385 12.425 -36.136 1.00 93.62 257 CYS A C 1
ATOM 2070 O O . CYS A 1 257 ? 4.871 11.328 -36.404 1.00 93.62 257 CYS A O 1
ATOM 2072 N N . LYS A 1 258 ? 3.881 13.223 -37.090 1.00 94.19 258 LYS A N 1
ATOM 2073 C CA . LYS A 1 258 ? 3.896 12.870 -38.522 1.00 94.19 258 LYS A CA 1
ATOM 2074 C C . LYS A 1 258 ? 5.314 12.782 -39.084 1.00 94.19 258 LYS A C 1
ATOM 2076 O O . LYS A 1 258 ? 5.586 11.866 -39.857 1.00 94.19 258 LYS A O 1
ATOM 2081 N N . ASP A 1 259 ? 6.204 13.686 -38.685 1.00 94.62 259 ASP A N 1
ATOM 2082 C CA . ASP A 1 259 ? 7.606 13.674 -39.110 1.00 94.62 259 ASP A CA 1
ATOM 2083 C C . ASP A 1 259 ? 8.357 12.453 -38.543 1.00 94.62 259 ASP A C 1
ATOM 2085 O O . ASP A 1 259 ? 9.044 11.753 -39.286 1.00 94.62 259 ASP A O 1
ATOM 2089 N N . LEU A 1 260 ? 8.142 12.089 -37.271 1.00 94.19 260 LEU A N 1
ATOM 2090 C CA . LEU A 1 260 ? 8.709 10.858 -36.693 1.00 94.19 260 LEU A CA 1
ATOM 2091 C C . LEU A 1 260 ? 8.132 9.578 -37.324 1.00 94.19 260 LEU A C 1
ATOM 2093 O O . LEU A 1 260 ? 8.849 8.593 -37.523 1.00 94.19 260 LEU A O 1
ATOM 2097 N N . LEU A 1 261 ? 6.845 9.579 -37.681 1.00 92.06 261 LEU A N 1
ATOM 2098 C CA . LEU A 1 261 ? 6.224 8.479 -38.426 1.00 92.06 261 LEU A CA 1
ATOM 2099 C C . LEU A 1 261 ? 6.767 8.358 -39.857 1.00 92.06 261 LEU A C 1
ATOM 2101 O O . LEU A 1 261 ? 6.827 7.256 -40.396 1.00 92.06 261 LEU A O 1
ATOM 2105 N N . ARG A 1 262 ? 7.163 9.466 -40.494 1.00 91.56 262 ARG A N 1
ATOM 2106 C CA . ARG A 1 262 ? 7.869 9.426 -41.783 1.00 91.56 262 ARG A CA 1
ATOM 2107 C C . ARG A 1 262 ? 9.266 8.834 -41.605 1.00 91.56 262 ARG A C 1
ATOM 2109 O O . ARG A 1 262 ? 9.605 7.889 -42.310 1.00 91.56 262 ARG A O 1
ATOM 2116 N N . LEU A 1 263 ? 10.014 9.317 -40.613 1.00 92.81 263 LEU A N 1
ATOM 2117 C CA . LEU A 1 263 ? 11.364 8.838 -40.310 1.00 92.81 263 LEU A CA 1
ATOM 2118 C C . LEU A 1 263 ? 11.408 7.322 -40.074 1.00 92.81 263 LEU A C 1
ATOM 2120 O O . LEU A 1 263 ? 12.282 6.641 -40.601 1.00 92.81 263 LEU A O 1
ATOM 2124 N N . THR A 1 264 ? 10.453 6.778 -39.316 1.00 90.50 264 THR A N 1
ATOM 2125 C CA . THR A 1 264 ? 10.365 5.322 -39.087 1.00 90.50 264 THR A CA 1
ATOM 2126 C C . THR A 1 264 ? 10.114 4.533 -40.364 1.00 90.50 264 THR A C 1
ATOM 2128 O O . THR A 1 264 ? 10.717 3.483 -40.539 1.00 90.50 264 THR A O 1
ATOM 2131 N N . LYS A 1 265 ? 9.286 5.035 -41.283 1.00 88.19 265 LYS A N 1
ATOM 2132 C CA . LYS A 1 265 ? 9.029 4.363 -42.567 1.00 88.19 265 LYS A CA 1
ATOM 2133 C C . LYS A 1 265 ? 10.228 4.389 -43.511 1.00 88.19 265 LYS A C 1
ATOM 2135 O O . LYS A 1 265 ? 10.385 3.474 -44.311 1.00 88.19 265 LYS A O 1
ATOM 2140 N N . GLU A 1 266 ? 11.034 5.445 -43.455 1.00 89.12 266 GLU A N 1
ATOM 2141 C CA . GLU A 1 266 ? 12.199 5.618 -44.331 1.00 89.12 266 GLU A CA 1
ATOM 2142 C C . GLU A 1 266 ? 13.439 4.881 -43.809 1.00 89.12 266 GLU A C 1
ATOM 2144 O O . GLU A 1 266 ? 14.209 4.338 -44.599 1.00 89.12 266 GLU A O 1
ATOM 2149 N N . ALA A 1 267 ? 13.626 4.846 -42.486 1.00 91.81 267 ALA A N 1
ATOM 2150 C CA . ALA A 1 267 ? 14.860 4.385 -41.850 1.00 91.81 267 ALA A CA 1
ATOM 2151 C C . ALA A 1 267 ? 14.693 3.241 -40.840 1.00 91.81 267 ALA A C 1
ATOM 2153 O O . ALA A 1 267 ? 15.697 2.773 -40.300 1.00 91.81 267 ALA A O 1
ATOM 2154 N N . GLY A 1 268 ? 13.467 2.799 -40.558 1.00 89.00 268 GLY A N 1
ATOM 2155 C CA . GLY A 1 268 ? 13.202 1.706 -39.626 1.00 89.00 268 GLY A CA 1
ATOM 2156 C C . GLY A 1 268 ? 13.816 0.391 -40.099 1.00 89.00 268 GLY A C 1
ATOM 2157 O O . GLY A 1 268 ? 13.608 -0.042 -41.232 1.00 89.00 268 GLY A O 1
ATOM 2158 N N . GLU A 1 269 ? 14.571 -0.264 -39.221 1.00 90.50 269 GLU A N 1
ATOM 2159 C CA . GLU A 1 269 ? 15.165 -1.567 -39.491 1.00 90.50 269 GLU A CA 1
ATOM 2160 C C . GLU A 1 269 ? 14.296 -2.680 -38.888 1.00 90.50 269 GLU A C 1
ATOM 2162 O O . GLU A 1 269 ? 13.958 -2.687 -37.700 1.00 90.50 269 GLU A O 1
ATOM 2167 N N . ALA A 1 270 ? 13.901 -3.632 -39.735 1.00 89.06 270 ALA A N 1
ATOM 2168 C CA . ALA A 1 270 ? 13.040 -4.739 -39.347 1.00 89.06 270 ALA A CA 1
ATOM 2169 C C . ALA A 1 270 ? 13.727 -5.645 -38.313 1.00 89.06 270 ALA A C 1
ATOM 2171 O O . ALA A 1 270 ? 14.745 -6.279 -38.597 1.00 89.06 270 ALA A O 1
ATOM 2172 N N . GLY A 1 271 ? 13.137 -5.747 -37.123 1.00 81.44 271 GLY A N 1
ATOM 2173 C CA . GLY A 1 271 ? 13.708 -6.501 -36.009 1.00 81.44 271 GLY A CA 1
ATOM 2174 C C . GLY A 1 271 ? 14.964 -5.875 -35.396 1.00 81.44 271 GLY A C 1
ATOM 2175 O O . GLY A 1 271 ? 15.789 -6.626 -34.860 1.00 81.44 271 GLY A O 1
ATOM 2176 N N . ASP A 1 272 ? 15.126 -4.546 -35.482 1.00 84.62 272 ASP A N 1
ATOM 2177 C CA . ASP A 1 272 ? 16.189 -3.814 -34.776 1.00 84.62 272 ASP A CA 1
ATOM 2178 C C . ASP A 1 272 ? 16.142 -4.122 -33.271 1.00 84.62 272 ASP A C 1
ATOM 2180 O O . ASP A 1 272 ? 15.080 -4.134 -32.646 1.00 84.62 272 ASP A O 1
ATOM 2184 N N . GLY A 1 273 ? 17.291 -4.473 -32.694 1.00 77.56 273 GLY A N 1
ATOM 2185 C CA . GLY A 1 273 ? 17.384 -4.974 -31.316 1.00 77.56 273 GLY A CA 1
ATOM 2186 C C . GLY A 1 273 ? 16.925 -6.429 -31.089 1.00 77.56 273 GLY A C 1
ATOM 2187 O O . GLY A 1 273 ? 17.106 -6.948 -29.991 1.00 77.56 273 GLY A O 1
ATOM 2188 N N . TYR A 1 274 ? 16.416 -7.134 -32.110 1.00 80.62 274 TYR A N 1
ATOM 2189 C CA . TYR A 1 274 ? 15.889 -8.508 -32.001 1.00 80.62 274 TYR A CA 1
ATOM 2190 C C . TYR A 1 274 ? 16.512 -9.497 -32.995 1.00 80.62 274 TYR A C 1
ATOM 2192 O O . TYR A 1 274 ? 15.853 -10.424 -33.470 1.00 80.62 274 TYR A O 1
ATOM 2200 N N . ARG A 1 275 ? 17.802 -9.334 -33.322 1.00 82.38 275 ARG A N 1
ATOM 2201 C CA . ARG A 1 275 ? 18.525 -10.203 -34.278 1.00 82.38 275 ARG A CA 1
ATOM 2202 C C . ARG A 1 275 ? 17.787 -10.321 -35.626 1.00 82.38 275 ARG A C 1
ATOM 2204 O O . ARG A 1 275 ? 17.678 -11.417 -36.174 1.00 82.38 275 ARG A O 1
ATOM 2211 N N . ALA A 1 276 ? 17.236 -9.205 -36.112 1.00 84.31 276 ALA A N 1
ATOM 2212 C CA . ALA A 1 276 ? 16.442 -9.113 -37.340 1.00 84.31 276 ALA A CA 1
ATOM 2213 C C . ALA A 1 276 ? 15.150 -9.963 -37.352 1.00 84.31 276 ALA A C 1
ATOM 2215 O O . ALA A 1 276 ? 14.578 -10.239 -38.413 1.00 84.31 276 ALA A O 1
ATOM 2216 N N . ARG A 1 277 ? 14.649 -10.388 -36.180 1.00 82.19 277 ARG A N 1
ATOM 2217 C CA . ARG A 1 277 ? 13.322 -11.009 -36.070 1.00 82.19 277 ARG A CA 1
ATOM 2218 C C . ARG A 1 277 ? 12.255 -9.953 -36.321 1.00 82.19 277 ARG A C 1
ATOM 2220 O O . ARG A 1 277 ? 12.053 -9.067 -35.502 1.00 82.19 277 ARG A O 1
ATOM 2227 N N . ARG A 1 278 ? 11.540 -10.096 -37.436 1.00 86.56 278 ARG A N 1
ATOM 2228 C CA . ARG A 1 278 ? 10.474 -9.170 -37.855 1.00 86.56 278 ARG A CA 1
ATOM 2229 C C . ARG A 1 278 ? 9.268 -9.165 -36.921 1.00 86.56 278 ARG A C 1
ATOM 2231 O O . ARG A 1 278 ? 8.564 -8.172 -36.877 1.00 86.56 278 ARG A O 1
ATOM 2238 N N . SER A 1 279 ? 9.054 -10.252 -36.190 1.00 85.31 279 SER A N 1
ATOM 2239 C CA . SER A 1 279 ? 7.891 -10.468 -35.328 1.00 85.31 279 SER A CA 1
ATOM 2240 C C . SER A 1 279 ? 8.359 -11.016 -33.975 1.00 85.31 279 SER A C 1
ATOM 2242 O O . SER A 1 279 ? 8.199 -12.204 -33.701 1.00 85.31 279 SER A O 1
ATOM 2244 N N . PRO A 1 280 ? 9.064 -10.203 -33.164 1.00 81.56 280 PRO A N 1
ATOM 2245 C CA . PRO A 1 280 ? 9.761 -10.686 -31.973 1.00 81.56 280 PRO A CA 1
ATOM 2246 C C . PRO A 1 280 ? 8.829 -10.999 -30.796 1.00 81.56 280 PRO A C 1
ATOM 2248 O O . PRO A 1 280 ? 9.207 -11.798 -29.944 1.00 81.56 280 PRO A O 1
ATOM 2251 N N . HIS A 1 281 ? 7.637 -10.398 -30.756 1.00 81.00 281 HIS A N 1
ATOM 2252 C CA . HIS A 1 281 ? 6.685 -10.539 -29.647 1.00 81.00 281 HIS A CA 1
ATOM 2253 C C . HIS A 1 281 ? 5.477 -11.410 -29.997 1.00 81.00 281 HIS A C 1
ATOM 2255 O O . HIS A 1 281 ? 5.060 -12.236 -29.195 1.00 81.00 281 HIS A O 1
ATOM 2261 N N . THR A 1 282 ? 4.943 -11.254 -31.206 1.00 82.88 282 THR A N 1
ATOM 2262 C CA . THR A 1 282 ? 3.814 -12.028 -31.731 1.00 82.88 282 THR A CA 1
ATOM 2263 C C . THR A 1 282 ? 3.983 -12.170 -33.245 1.00 82.88 282 THR A C 1
ATOM 2265 O O . THR A 1 282 ? 4.457 -11.217 -33.872 1.00 82.88 282 THR A O 1
ATOM 2268 N N . PRO A 1 283 ? 3.636 -13.320 -33.857 1.00 83.50 283 PRO A N 1
ATOM 2269 C CA . PRO A 1 283 ? 3.700 -13.498 -35.312 1.00 83.50 283 PRO A CA 1
ATOM 2270 C C . PRO A 1 283 ? 2.782 -12.533 -36.079 1.00 83.50 283 PRO A C 1
ATOM 2272 O O . PRO A 1 283 ? 3.050 -12.237 -37.240 1.00 83.50 283 PRO A O 1
ATOM 2275 N N . HIS A 1 284 ? 1.759 -11.995 -35.414 1.00 85.62 284 HIS A N 1
ATOM 2276 C CA . HIS A 1 284 ? 0.710 -11.160 -36.003 1.00 85.62 284 HIS A CA 1
ATOM 2277 C C . HIS A 1 284 ? 1.084 -9.683 -36.143 1.00 85.62 284 HIS A C 1
ATOM 2279 O O . HIS A 1 284 ? 0.256 -8.860 -36.535 1.00 85.62 284 HIS A O 1
ATOM 2285 N N . GLU A 1 285 ? 2.315 -9.315 -35.795 1.00 87.88 285 GLU A N 1
ATOM 2286 C CA . GLU A 1 285 ? 2.798 -7.945 -35.896 1.00 87.88 285 GLU A CA 1
ATOM 2287 C C . GLU A 1 285 ? 4.213 -7.896 -36.446 1.00 87.88 285 GLU A C 1
ATOM 2289 O O . GLU A 1 285 ? 5.046 -8.773 -36.200 1.00 87.88 285 GLU A O 1
ATOM 2294 N N . ARG A 1 286 ? 4.495 -6.822 -37.178 1.00 88.56 286 ARG A N 1
ATOM 2295 C CA . ARG A 1 286 ? 5.835 -6.477 -37.639 1.00 88.56 286 ARG A CA 1
ATOM 2296 C C . ARG A 1 286 ? 6.430 -5.414 -36.737 1.00 88.56 286 ARG A C 1
ATOM 2298 O O . ARG A 1 286 ? 5.753 -4.447 -36.401 1.00 88.56 286 ARG A O 1
ATOM 2305 N N . PHE A 1 287 ? 7.691 -5.599 -36.382 1.00 90.56 287 PHE A N 1
ATOM 2306 C CA . PHE A 1 287 ? 8.481 -4.706 -35.554 1.00 90.56 287 PHE A CA 1
ATOM 2307 C C . PHE A 1 287 ? 9.592 -4.080 -36.390 1.00 90.56 287 PHE A C 1
ATOM 2309 O O . PHE A 1 287 ? 10.418 -4.787 -36.978 1.00 90.56 287 PHE A O 1
ATOM 2316 N N . GLU A 1 288 ? 9.636 -2.756 -36.386 1.00 91.56 288 GLU A N 1
ATOM 2317 C CA . GLU A 1 288 ? 10.703 -1.951 -36.968 1.00 91.56 288 GLU A CA 1
ATOM 2318 C C . GLU A 1 288 ? 11.211 -0.982 -35.909 1.00 91.56 288 GLU A C 1
ATOM 2320 O O . GLU A 1 288 ? 10.433 -0.420 -35.133 1.00 91.56 288 GLU A O 1
ATOM 2325 N N . GLY A 1 289 ? 12.524 -0.803 -35.867 1.00 91.69 289 GLY A N 1
ATOM 2326 C CA . GLY A 1 289 ? 13.166 0.028 -34.868 1.00 91.69 289 GLY A CA 1
ATOM 2327 C C . GLY A 1 289 ? 14.216 0.948 -35.468 1.00 91.69 289 GLY A C 1
ATOM 2328 O O . GLY A 1 289 ? 14.768 0.681 -36.535 1.00 91.69 289 GLY A O 1
ATOM 2329 N N . LEU A 1 290 ? 14.432 2.080 -34.807 1.00 94.12 290 LEU A N 1
ATOM 2330 C CA . LEU A 1 290 ? 15.435 3.061 -35.185 1.00 94.12 290 LEU A CA 1
ATOM 2331 C C . LEU A 1 290 ? 16.031 3.715 -33.937 1.00 94.12 290 LEU A C 1
ATOM 2333 O O . LEU A 1 290 ? 15.347 4.409 -33.179 1.00 94.12 290 LEU A O 1
ATOM 2337 N N . SER A 1 291 ? 17.333 3.524 -33.731 1.00 92.12 291 SER A N 1
ATOM 2338 C CA . SER A 1 291 ? 18.082 4.245 -32.697 1.00 92.12 291 SER A CA 1
ATOM 2339 C C . SER A 1 291 ? 18.462 5.663 -33.140 1.00 92.12 291 SER A C 1
ATOM 2341 O O . SER A 1 291 ? 18.644 5.945 -34.328 1.00 92.12 291 SER A O 1
ATOM 2343 N N . VAL A 1 292 ? 18.667 6.561 -32.169 1.00 93.25 292 VAL A N 1
ATOM 2344 C CA . VAL A 1 292 ? 19.106 7.948 -32.426 1.00 93.25 292 VAL A CA 1
ATOM 2345 C C . VAL A 1 292 ? 20.421 7.984 -33.209 1.00 93.25 292 VAL A C 1
ATOM 2347 O O . VAL A 1 292 ? 20.551 8.738 -34.172 1.00 93.25 292 VAL A O 1
ATOM 2350 N N . LEU A 1 293 ? 21.396 7.152 -32.824 1.00 91.50 293 LEU A N 1
ATOM 2351 C CA . LEU A 1 293 ? 22.696 7.091 -33.493 1.00 91.50 293 LEU A CA 1
ATOM 2352 C C . LEU A 1 293 ? 22.542 6.700 -34.966 1.00 91.50 293 LEU A C 1
ATOM 2354 O O . LEU A 1 293 ? 23.143 7.329 -35.836 1.00 91.50 293 LEU A O 1
ATOM 2358 N N . LYS A 1 294 ? 21.713 5.690 -35.246 1.00 92.44 294 LYS A N 1
ATOM 2359 C CA . LYS A 1 294 ? 21.457 5.230 -36.609 1.00 92.44 294 LYS A CA 1
ATOM 2360 C C . LYS A 1 294 ? 20.743 6.296 -37.439 1.00 92.44 294 LYS A C 1
ATOM 2362 O O . LYS A 1 294 ? 21.160 6.547 -38.566 1.00 92.44 294 LYS A O 1
ATOM 2367 N N . ALA A 1 295 ? 19.740 6.969 -36.872 1.00 94.44 295 ALA A N 1
ATOM 2368 C CA . ALA A 1 295 ? 19.048 8.073 -37.537 1.00 94.44 295 ALA A CA 1
ATOM 2369 C C . ALA A 1 295 ? 20.023 9.196 -37.932 1.00 94.44 295 ALA A C 1
ATOM 2371 O O . ALA A 1 295 ? 19.986 9.689 -39.056 1.00 94.44 295 ALA A O 1
ATOM 2372 N N . VAL A 1 296 ? 20.954 9.553 -37.039 1.00 93.50 296 VAL A N 1
ATOM 2373 C CA . VAL A 1 296 ? 21.992 10.558 -37.315 1.00 93.50 296 VAL A CA 1
ATOM 2374 C C . VAL A 1 296 ? 22.957 10.095 -38.409 1.00 93.50 296 VAL A C 1
ATOM 2376 O O . VAL A 1 296 ? 23.306 10.891 -39.276 1.00 93.50 296 VAL A O 1
ATOM 2379 N N . GLN A 1 297 ? 23.373 8.826 -38.411 1.00 94.19 297 GLN A N 1
ATOM 2380 C CA . GLN A 1 297 ? 24.243 8.274 -39.459 1.00 94.19 297 GLN A CA 1
ATOM 2381 C C . GLN A 1 297 ? 23.570 8.293 -40.838 1.00 94.19 297 GLN A C 1
ATOM 2383 O O . GLN A 1 297 ? 24.189 8.696 -41.819 1.00 94.19 297 GLN A O 1
ATOM 2388 N N . LEU A 1 298 ? 22.296 7.904 -40.914 1.00 94.31 298 LEU A N 1
ATOM 2389 C CA . LEU A 1 298 ? 21.519 7.964 -42.155 1.00 94.31 298 LEU A CA 1
ATOM 2390 C C . LEU A 1 298 ? 21.343 9.414 -42.626 1.00 94.31 298 LEU A C 1
ATOM 2392 O O . LEU A 1 298 ? 21.487 9.704 -43.812 1.00 94.31 298 LEU A O 1
ATOM 2396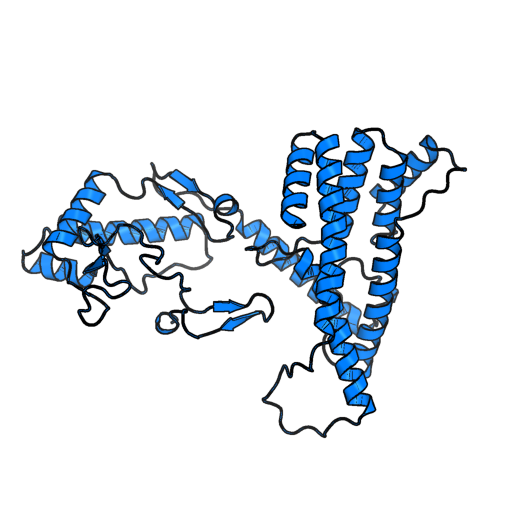 N N . ALA A 1 299 ? 21.138 10.349 -41.696 1.00 94.06 299 ALA A N 1
ATOM 2397 C CA . ALA A 1 299 ? 21.052 11.767 -42.024 1.00 94.06 299 ALA A CA 1
ATOM 2398 C C . ALA A 1 299 ? 22.388 12.333 -42.543 1.00 94.06 299 ALA A C 1
ATOM 2400 O O . ALA A 1 299 ? 22.398 13.163 -43.449 1.00 94.06 299 ALA A O 1
ATOM 2401 N N . GLN A 1 300 ? 23.526 11.867 -42.013 1.00 93.38 300 GLN A N 1
ATOM 2402 C CA . GLN A 1 300 ? 24.860 12.230 -42.517 1.00 93.38 300 GLN A CA 1
ATOM 2403 C C . GLN A 1 300 ? 25.101 11.732 -43.946 1.00 93.38 300 GLN A C 1
ATOM 2405 O O . GLN A 1 300 ? 25.775 12.411 -44.720 1.00 93.38 300 GLN A O 1
ATOM 2410 N N . ASN A 1 301 ? 24.536 10.577 -44.294 1.00 93.31 301 ASN A N 1
ATOM 2411 C CA . ASN A 1 301 ? 24.630 9.996 -45.631 1.00 93.31 301 ASN A CA 1
ATOM 2412 C C . ASN A 1 301 ? 23.630 10.608 -46.628 1.00 93.31 301 ASN A C 1
ATOM 2414 O O . ASN A 1 301 ? 23.757 10.385 -47.829 1.00 93.31 301 ASN A O 1
ATOM 2418 N N . GLY A 1 302 ? 22.675 11.412 -46.146 1.00 91.69 302 GLY A N 1
ATOM 2419 C CA . GLY A 1 302 ? 21.623 12.024 -46.959 1.00 91.69 302 GLY A CA 1
ATOM 2420 C C . GLY A 1 302 ? 20.419 11.115 -47.219 1.00 91.69 302 GLY A C 1
ATOM 2421 O O . GLY A 1 302 ? 19.586 11.459 -48.054 1.00 91.69 302 GLY A O 1
ATOM 2422 N N . ASP A 1 303 ? 20.321 9.987 -46.511 1.00 91.38 303 ASP A N 1
ATOM 2423 C CA . ASP A 1 303 ? 19.234 9.013 -46.662 1.00 91.38 303 ASP A CA 1
ATOM 2424 C C . ASP A 1 303 ? 17.946 9.459 -45.944 1.00 91.38 303 ASP A C 1
ATOM 2426 O O . ASP A 1 303 ? 16.857 9.044 -46.330 1.00 91.38 303 ASP A O 1
ATOM 2430 N N . VAL A 1 304 ? 18.060 10.317 -44.920 1.00 93.06 304 VAL A N 1
ATOM 2431 C CA . VAL A 1 304 ? 16.928 10.922 -44.189 1.00 93.06 304 VAL A CA 1
ATOM 2432 C C . VAL A 1 304 ? 17.176 12.402 -43.891 1.00 93.06 304 VAL A C 1
ATOM 2434 O O . VAL A 1 304 ? 18.324 12.853 -43.842 1.00 93.06 304 VAL A O 1
ATOM 2437 N N . ASP A 1 305 ? 16.111 13.177 -43.653 1.00 92.31 305 ASP A N 1
ATOM 2438 C CA . ASP A 1 305 ? 16.242 14.592 -43.283 1.00 92.31 305 ASP A CA 1
ATOM 2439 C C . ASP A 1 305 ? 16.900 14.735 -41.896 1.00 92.31 305 ASP A C 1
ATOM 2441 O O . ASP A 1 305 ? 16.478 14.148 -40.895 1.00 92.31 305 ASP A O 1
ATOM 2445 N N . TRP A 1 306 ? 17.929 15.583 -41.814 1.00 93.00 306 TRP A N 1
ATOM 2446 C CA . TRP A 1 306 ? 18.582 15.951 -40.558 1.00 93.00 306 TRP A CA 1
ATOM 2447 C C . TRP A 1 306 ? 17.605 16.531 -39.526 1.00 93.00 306 TRP A C 1
ATOM 2449 O O . TRP A 1 306 ? 17.809 16.380 -38.319 1.00 93.00 306 TRP A O 1
ATOM 2459 N N . ARG A 1 307 ? 16.539 17.201 -39.981 1.00 93.44 307 ARG A N 1
ATOM 2460 C CA . ARG A 1 307 ? 15.473 17.729 -39.119 1.00 93.44 307 ARG A CA 1
ATOM 2461 C C . ARG A 1 307 ? 14.731 16.611 -38.400 1.00 93.44 307 ARG A C 1
ATOM 2463 O O . ARG A 1 307 ? 14.524 16.734 -37.196 1.00 93.44 307 ARG A O 1
ATOM 2470 N N . ASP A 1 308 ? 14.426 15.522 -39.096 1.00 93.62 308 ASP A N 1
ATOM 2471 C CA . ASP A 1 308 ? 13.686 14.388 -38.543 1.00 93.62 308 ASP A CA 1
ATOM 2472 C C . ASP A 1 308 ? 14.556 13.609 -37.542 1.00 93.62 308 ASP A C 1
ATOM 2474 O O . ASP A 1 308 ? 14.131 13.328 -36.419 1.00 93.62 308 ASP A O 1
ATOM 2478 N N . ALA A 1 309 ? 15.827 13.356 -37.882 1.00 93.38 309 ALA A N 1
ATOM 2479 C CA . ALA A 1 309 ? 16.779 12.724 -36.962 1.00 93.38 309 ALA A CA 1
ATOM 2480 C C . ALA A 1 309 ? 17.029 13.576 -35.699 1.00 93.38 309 ALA A C 1
ATOM 2482 O O . ALA A 1 309 ? 17.119 13.053 -34.584 1.00 93.38 309 ALA A O 1
ATOM 2483 N N . ARG A 1 310 ? 17.106 14.906 -35.850 1.00 94.50 310 ARG A N 1
ATOM 2484 C CA . ARG A 1 310 ? 17.220 15.839 -34.720 1.00 94.50 310 ARG A CA 1
ATOM 2485 C C . ARG A 1 310 ? 15.950 15.862 -33.871 1.00 94.50 310 ARG A C 1
ATOM 2487 O O . ARG A 1 310 ? 16.064 15.940 -32.647 1.00 94.50 310 ARG A O 1
ATOM 2494 N N . LEU A 1 311 ? 14.777 15.800 -34.499 1.00 95.75 311 LEU A N 1
ATOM 2495 C CA . LEU A 1 311 ? 13.495 15.762 -33.804 1.00 95.75 311 LEU A CA 1
ATOM 2496 C C . LEU A 1 311 ? 13.405 14.538 -32.890 1.00 95.75 311 LEU A C 1
ATOM 2498 O O . LEU A 1 311 ? 12.981 14.687 -31.747 1.00 95.75 311 LEU A O 1
ATOM 2502 N N . LEU A 1 312 ? 13.880 13.369 -33.334 1.00 95.12 312 LEU A N 1
ATOM 2503 C CA . LEU A 1 312 ? 13.927 12.169 -32.495 1.00 95.12 312 LEU A CA 1
ATOM 2504 C C . LEU A 1 312 ? 14.730 12.409 -31.205 1.00 95.12 312 LEU A C 1
ATOM 2506 O O . LEU A 1 312 ? 14.212 12.191 -30.113 1.00 95.12 312 LEU A O 1
ATOM 2510 N N . LEU A 1 313 ? 15.949 12.949 -31.305 1.00 94.06 313 LEU A N 1
ATOM 2511 C CA . LEU A 1 313 ? 16.759 13.285 -30.125 1.00 94.06 313 LEU A CA 1
ATOM 2512 C C . LEU A 1 313 ? 16.072 14.322 -29.217 1.00 94.06 313 LEU A C 1
ATOM 2514 O O . LEU A 1 313 ? 16.106 14.209 -27.990 1.00 94.06 313 LEU A O 1
ATOM 2518 N N . GLN A 1 314 ? 15.454 15.345 -29.810 1.00 94.19 314 GLN A N 1
ATOM 2519 C CA . GLN A 1 314 ? 14.762 16.395 -29.061 1.00 94.19 314 GLN A CA 1
ATOM 2520 C C . GLN A 1 314 ? 13.524 15.865 -28.333 1.00 94.19 314 GLN A C 1
ATOM 2522 O O . GLN A 1 314 ? 13.303 16.245 -27.183 1.00 94.19 314 GLN A O 1
ATOM 2527 N N . ALA A 1 315 ? 12.756 14.975 -28.962 1.00 94.44 315 ALA A N 1
ATOM 2528 C CA . ALA A 1 315 ? 11.607 14.306 -28.363 1.00 94.44 315 ALA A CA 1
ATOM 2529 C C . ALA A 1 315 ? 12.021 13.460 -27.149 1.00 94.44 315 ALA A C 1
ATOM 2531 O O . ALA A 1 315 ? 11.372 13.521 -26.098 1.00 94.44 315 ALA A O 1
ATOM 2532 N N . SER A 1 316 ? 13.141 12.738 -27.251 1.00 92.75 316 SER A N 1
ATOM 2533 C CA . SER A 1 316 ? 13.710 11.983 -26.132 1.00 92.75 316 SER A CA 1
ATOM 2534 C C . SER A 1 316 ? 14.079 12.916 -24.984 1.00 92.75 316 SER A C 1
ATOM 2536 O O . SER A 1 316 ? 13.528 12.788 -23.892 1.00 92.75 316 SER A O 1
ATOM 2538 N N . GLU A 1 317 ? 14.930 13.916 -25.227 1.00 93.06 317 GLU A N 1
ATOM 2539 C CA . GLU A 1 317 ? 15.351 14.882 -24.199 1.00 93.06 317 GLU A CA 1
ATOM 2540 C C . GLU A 1 317 ? 14.174 15.628 -23.557 1.00 93.06 317 GLU A C 1
ATOM 2542 O O . GLU A 1 317 ? 14.188 15.886 -22.350 1.00 93.06 317 GLU A O 1
ATOM 2547 N N . LYS A 1 318 ? 13.141 15.961 -24.341 1.00 93.19 318 LYS A N 1
ATOM 2548 C CA . LYS A 1 318 ? 11.903 16.559 -23.830 1.00 93.19 318 LYS A CA 1
ATOM 2549 C C . LYS A 1 318 ? 11.222 15.617 -22.836 1.00 93.19 318 LYS A C 1
ATOM 2551 O O . LYS A 1 318 ? 10.893 16.054 -21.737 1.00 93.19 318 LYS A O 1
ATOM 2556 N N . SER A 1 319 ? 11.099 14.336 -23.179 1.00 92.38 319 SER A N 1
ATOM 2557 C CA . SER A 1 319 ? 10.523 13.302 -22.307 1.00 92.38 319 SER A CA 1
ATOM 2558 C C . SER A 1 319 ? 11.314 13.148 -21.004 1.00 92.38 319 SER A C 1
ATOM 2560 O O . SER A 1 319 ? 10.726 13.200 -19.927 1.00 92.38 319 SER A O 1
ATOM 2562 N N . ARG A 1 320 ? 12.652 13.077 -21.068 1.00 91.44 320 ARG A N 1
ATOM 2563 C CA . ARG A 1 320 ? 13.516 13.006 -19.872 1.00 91.44 320 ARG A CA 1
ATOM 2564 C C . ARG A 1 320 ? 13.314 14.197 -18.941 1.00 91.44 320 ARG A C 1
ATOM 2566 O O . ARG A 1 320 ? 13.140 14.002 -17.745 1.00 91.44 320 ARG A O 1
ATOM 2573 N N . LYS A 1 321 ? 13.279 15.419 -19.483 1.00 88.62 321 LYS A N 1
ATOM 2574 C CA . LYS A 1 321 ? 13.054 16.642 -18.694 1.00 88.62 321 LYS A CA 1
ATOM 2575 C C . LYS A 1 321 ? 11.675 16.677 -18.037 1.00 88.62 321 LYS A C 1
ATOM 2577 O O . LYS A 1 321 ? 11.569 17.136 -16.905 1.00 88.62 321 LYS A O 1
ATOM 2582 N N . ILE A 1 322 ? 10.632 16.210 -18.731 1.00 90.19 322 ILE A N 1
ATOM 2583 C CA . ILE A 1 322 ? 9.281 16.102 -18.159 1.00 90.19 322 ILE A CA 1
ATOM 2584 C C . ILE A 1 322 ? 9.301 15.145 -16.966 1.00 90.19 322 ILE A C 1
ATOM 2586 O O . ILE A 1 322 ? 8.839 15.519 -15.895 1.00 90.19 322 ILE A O 1
ATOM 2590 N N . ILE A 1 323 ? 9.885 13.955 -17.131 1.00 88.94 323 ILE A N 1
ATOM 2591 C CA . ILE A 1 323 ? 9.957 12.927 -16.082 1.00 88.94 323 ILE A CA 1
ATOM 2592 C C . ILE A 1 323 ? 10.796 13.404 -14.888 1.00 88.94 323 ILE A C 1
ATOM 2594 O O . ILE A 1 323 ? 10.334 13.309 -13.754 1.00 88.94 323 ILE A O 1
ATOM 2598 N N . GLU A 1 324 ? 11.981 13.979 -15.124 1.00 84.38 324 GLU A N 1
ATOM 2599 C CA . GLU A 1 324 ? 12.828 14.558 -14.067 1.00 84.38 324 GLU A CA 1
ATOM 2600 C C . GLU A 1 324 ? 12.098 15.632 -13.261 1.00 84.38 324 GLU A C 1
ATOM 2602 O O . GLU A 1 324 ? 12.205 15.666 -12.038 1.00 84.38 324 GLU A O 1
ATOM 2607 N N . SER A 1 325 ? 11.370 16.515 -13.947 1.00 82.31 325 SER A N 1
ATOM 2608 C CA . SER A 1 325 ? 10.653 17.618 -13.310 1.00 82.31 325 SER A CA 1
ATOM 2609 C C . SER A 1 325 ? 9.411 17.135 -12.568 1.00 82.31 325 SER A C 1
ATOM 2611 O O . SER A 1 325 ? 9.140 17.611 -11.475 1.00 82.31 325 SER A O 1
ATOM 2613 N N . TYR A 1 326 ? 8.667 16.184 -13.133 1.00 82.56 326 TYR A N 1
ATOM 2614 C CA . TYR A 1 326 ? 7.416 15.699 -12.554 1.00 82.56 326 TYR A CA 1
ATOM 2615 C C . TYR A 1 326 ? 7.640 14.799 -11.334 1.00 82.56 326 TYR A C 1
ATOM 2617 O O . TYR A 1 326 ? 6.949 14.954 -10.328 1.00 82.56 326 TYR A O 1
ATOM 2625 N N . PHE A 1 327 ? 8.610 13.881 -11.408 1.00 80.81 327 PHE A N 1
ATOM 2626 C CA . PHE A 1 327 ? 8.891 12.921 -10.334 1.00 80.81 327 PHE A CA 1
ATOM 2627 C C . PHE A 1 327 ? 9.991 13.362 -9.368 1.00 80.81 327 PHE A C 1
ATOM 2629 O O . PHE A 1 327 ? 10.158 12.725 -8.333 1.00 80.81 327 PHE A O 1
ATOM 2636 N N . THR A 1 328 ? 10.756 14.408 -9.701 1.00 75.00 328 THR A N 1
ATOM 2637 C CA . THR A 1 328 ? 11.844 14.952 -8.867 1.00 75.00 328 THR A CA 1
ATOM 2638 C C . THR A 1 328 ? 12.709 13.867 -8.199 1.00 75.00 328 THR A C 1
ATOM 2640 O O . THR A 1 328 ? 12.839 13.861 -6.977 1.00 75.00 328 THR A O 1
ATOM 2643 N N . PRO A 1 329 ? 13.322 12.935 -8.959 1.00 70.06 329 PRO A N 1
ATOM 2644 C CA . PRO A 1 329 ? 13.914 11.698 -8.424 1.00 70.06 329 PRO A CA 1
ATOM 2645 C C . PRO A 1 329 ? 15.203 11.890 -7.588 1.00 70.06 329 PRO A C 1
ATOM 2647 O O . PRO A 1 329 ? 15.979 10.954 -7.416 1.00 70.06 329 PRO A O 1
ATOM 2650 N N . GLY A 1 330 ? 15.504 13.105 -7.113 1.00 65.50 330 GLY A N 1
ATOM 2651 C CA . GLY A 1 330 ? 16.695 13.445 -6.318 1.00 65.50 330 GLY A CA 1
ATOM 2652 C C . GLY A 1 330 ? 18.036 13.370 -7.069 1.00 65.50 330 GLY A C 1
ATOM 2653 O O . GLY A 1 330 ? 19.037 13.916 -6.609 1.00 65.50 330 GLY A O 1
ATOM 2654 N N . LYS A 1 331 ? 18.068 12.739 -8.248 1.00 74.75 331 LYS A N 1
ATOM 2655 C CA . LYS A 1 331 ? 19.233 12.584 -9.131 1.00 74.75 331 LYS A CA 1
ATOM 2656 C C . LYS A 1 331 ? 18.864 12.961 -10.567 1.00 74.75 331 LYS A C 1
ATOM 2658 O O . LYS A 1 331 ? 17.697 12.937 -10.947 1.00 74.75 331 LYS A O 1
ATOM 2663 N N . LYS A 1 332 ? 19.868 13.300 -11.380 1.00 78.06 332 LYS A N 1
ATOM 2664 C CA . LYS A 1 332 ? 19.663 13.495 -12.822 1.00 78.06 332 LYS A CA 1
ATOM 2665 C C . LYS A 1 332 ? 19.459 12.145 -13.501 1.00 78.06 332 LYS A C 1
ATOM 2667 O O . LYS A 1 332 ? 20.210 11.205 -13.252 1.00 78.06 332 LYS A O 1
ATOM 2672 N N . LEU A 1 333 ? 18.465 12.075 -14.373 1.00 83.62 333 LEU A N 1
ATOM 2673 C CA . LEU A 1 333 ? 18.222 10.952 -15.258 1.00 83.62 333 LEU A CA 1
ATOM 2674 C C . LEU A 1 333 ? 19.131 11.060 -16.481 1.00 83.62 333 LEU A C 1
ATOM 2676 O O . LEU A 1 333 ? 19.342 12.139 -17.045 1.00 83.62 333 LEU A O 1
ATOM 2680 N N . HIS A 1 334 ? 19.629 9.907 -16.910 1.00 85.94 334 HIS A N 1
ATOM 2681 C CA . HIS A 1 334 ? 20.452 9.738 -18.098 1.00 85.94 334 HIS A CA 1
ATOM 2682 C C . HIS A 1 334 ? 19.811 8.686 -19.003 1.00 85.94 334 HIS A C 1
ATOM 2684 O O . HIS A 1 334 ? 19.185 7.744 -18.521 1.00 85.94 334 HIS A O 1
ATOM 2690 N N . PHE A 1 335 ? 19.960 8.838 -20.318 1.00 85.44 335 PHE A N 1
ATOM 2691 C CA . PHE A 1 335 ? 19.545 7.787 -21.239 1.00 85.44 335 PHE A CA 1
ATOM 2692 C C . PHE A 1 335 ? 20.542 6.639 -21.190 1.00 85.44 335 PHE A C 1
ATOM 2694 O O . PHE A 1 335 ? 21.711 6.827 -21.515 1.00 85.44 335 PHE A O 1
ATOM 2701 N N . SER A 1 336 ? 20.052 5.450 -20.851 1.00 80.88 336 SER A N 1
ATOM 2702 C CA . SER A 1 336 ? 20.747 4.206 -21.182 1.00 80.88 336 SER A CA 1
ATOM 2703 C C . SER A 1 336 ? 20.624 3.930 -22.686 1.00 80.88 336 SER A C 1
ATOM 2705 O O . SER A 1 336 ? 21.611 3.716 -23.387 1.00 80.88 336 SER A O 1
ATOM 2707 N N . PHE A 1 337 ? 19.405 4.053 -23.219 1.00 83.19 337 PHE A N 1
ATOM 2708 C CA . PHE A 1 337 ? 19.114 3.848 -24.632 1.00 83.19 337 PHE A CA 1
ATOM 2709 C C . PHE A 1 337 ? 17.861 4.626 -25.061 1.00 83.19 337 PHE A C 1
ATOM 2711 O O . PHE A 1 337 ? 17.043 5.034 -24.239 1.00 83.19 337 PHE A O 1
ATOM 2718 N N . THR A 1 338 ? 17.706 4.857 -26.364 1.00 88.94 338 THR A N 1
ATOM 2719 C CA . THR A 1 338 ? 16.492 5.425 -26.962 1.00 88.94 338 THR A CA 1
ATOM 2720 C C . THR A 1 338 ? 16.188 4.682 -28.250 1.00 88.94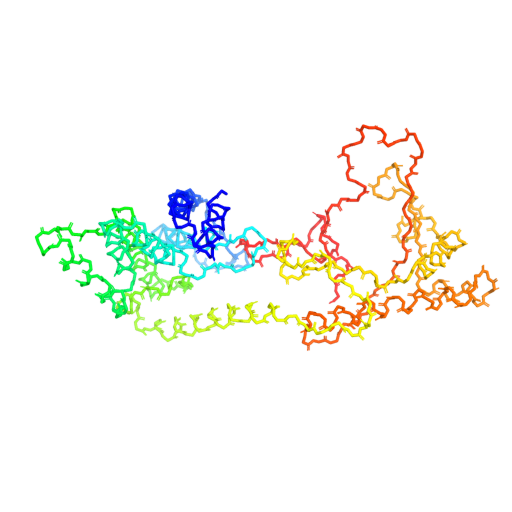 338 THR A C 1
ATOM 2722 O O . THR A 1 338 ? 17.035 4.613 -29.144 1.00 88.94 338 THR A O 1
ATOM 2725 N N . HIS A 1 339 ? 14.956 4.189 -28.348 1.00 89.12 339 HIS A N 1
ATOM 2726 C CA . HIS A 1 339 ? 14.474 3.415 -29.480 1.00 89.12 339 HIS A CA 1
ATOM 2727 C C . HIS A 1 339 ? 13.176 4.018 -30.006 1.00 89.12 339 HIS A C 1
ATOM 2729 O O . HIS A 1 339 ? 12.184 4.068 -29.279 1.00 89.12 339 HIS A O 1
ATOM 2735 N N . LEU A 1 340 ? 13.167 4.465 -31.260 1.00 92.62 340 LEU A N 1
ATOM 2736 C CA . LEU A 1 340 ? 11.926 4.776 -31.954 1.00 92.62 340 LEU A CA 1
ATOM 2737 C C . LEU A 1 340 ? 11.407 3.488 -32.587 1.00 92.62 340 LEU A C 1
ATOM 2739 O O . LEU A 1 340 ? 12.081 2.913 -33.436 1.00 92.62 340 LEU A O 1
ATOM 2743 N N . VAL A 1 341 ? 10.237 3.028 -32.152 1.00 90.25 341 VAL A N 1
ATOM 2744 C CA . VAL A 1 341 ? 9.685 1.731 -32.550 1.00 90.25 341 VAL A CA 1
ATOM 2745 C C . VAL A 1 341 ? 8.378 1.932 -33.303 1.00 90.25 341 VAL A C 1
ATOM 2747 O O . VAL A 1 341 ? 7.485 2.635 -32.829 1.00 90.25 341 VAL A O 1
ATOM 2750 N N . CYS A 1 342 ? 8.249 1.271 -34.451 1.00 90.19 342 CYS A N 1
ATOM 2751 C CA . CYS A 1 342 ? 6.992 1.134 -35.170 1.00 90.19 342 CYS A CA 1
ATOM 2752 C C . CYS A 1 342 ? 6.539 -0.327 -35.132 1.00 90.19 342 CYS A C 1
ATOM 2754 O O . CYS A 1 342 ? 7.308 -1.247 -35.419 1.00 90.19 342 CYS A O 1
ATOM 2756 N N . ARG A 1 343 ? 5.274 -0.539 -34.762 1.00 89.06 343 ARG A N 1
ATOM 2757 C CA . ARG A 1 343 ? 4.646 -1.858 -34.740 1.00 89.06 343 ARG A CA 1
ATOM 2758 C C . ARG A 1 343 ? 3.422 -1.827 -35.624 1.00 89.06 343 ARG A C 1
ATOM 2760 O O . ARG A 1 343 ? 2.529 -1.013 -35.405 1.00 89.06 343 ARG A O 1
ATOM 2767 N N . THR A 1 344 ? 3.403 -2.695 -36.623 1.00 89.19 344 THR A N 1
ATOM 2768 C CA . THR A 1 344 ? 2.333 -2.733 -37.619 1.00 89.19 344 THR A CA 1
ATOM 2769 C C . THR A 1 344 ? 1.634 -4.080 -37.551 1.00 89.19 344 THR A C 1
ATOM 2771 O O . THR A 1 344 ? 2.292 -5.118 -37.645 1.00 89.19 344 THR A O 1
ATOM 2774 N N . ALA A 1 345 ? 0.313 -4.064 -37.387 1.00 90.00 345 ALA A N 1
ATOM 2775 C CA . ALA A 1 345 ? -0.510 -5.265 -37.447 1.00 90.00 345 ALA A CA 1
ATOM 2776 C C . ALA A 1 345 ? -0.393 -5.926 -38.827 1.00 90.00 345 ALA A C 1
ATOM 2778 O O . ALA A 1 345 ? -0.367 -5.243 -39.851 1.00 90.00 345 ALA A O 1
ATOM 2779 N N . VAL A 1 346 ? -0.308 -7.254 -38.854 1.00 87.25 346 VAL A N 1
ATOM 2780 C CA . VAL A 1 346 ? -0.415 -8.021 -40.096 1.00 87.25 346 VAL A CA 1
ATOM 2781 C C . VAL A 1 346 ? -1.892 -8.093 -40.476 1.00 87.25 346 VAL A C 1
ATOM 2783 O O . VAL A 1 346 ? -2.728 -8.479 -39.652 1.00 87.25 346 VAL A O 1
ATOM 2786 N N . ASP A 1 347 ? -2.200 -7.672 -41.702 1.00 86.62 347 ASP A N 1
ATOM 2787 C CA . ASP A 1 347 ? -3.556 -7.687 -42.250 1.00 86.62 347 ASP A CA 1
ATOM 2788 C C . ASP A 1 347 ? -4.149 -9.102 -42.201 1.00 86.62 347 ASP A C 1
ATOM 2790 O O . ASP A 1 347 ? -3.435 -10.085 -42.382 1.00 86.62 347 ASP A O 1
ATOM 2794 N N . GLU A 1 348 ? -5.457 -9.196 -41.949 1.00 82.69 348 GLU A N 1
ATOM 2795 C CA . GLU A 1 348 ? -6.229 -10.456 -41.887 1.00 82.69 348 GLU A CA 1
ATOM 2796 C C . GLU A 1 348 ? -5.853 -11.421 -40.743 1.00 82.69 348 GLU A C 1
ATOM 2798 O O . GLU A 1 348 ? -6.512 -12.439 -40.560 1.00 82.69 348 GLU A O 1
ATOM 2803 N N . GLU A 1 349 ? -4.868 -11.083 -39.906 1.00 79.31 349 GLU A N 1
ATOM 2804 C CA . GLU A 1 349 ? -4.432 -11.924 -38.781 1.00 79.31 349 GLU A CA 1
ATOM 2805 C C . GLU A 1 349 ? -4.904 -11.427 -37.402 1.00 79.31 349 GLU A C 1
ATOM 2807 O O . GLU A 1 349 ? -4.486 -11.953 -36.375 1.00 79.31 349 GLU A O 1
ATOM 2812 N N . GLN A 1 350 ? -5.763 -10.403 -37.346 1.00 82.50 350 GLN A N 1
ATOM 2813 C CA . GLN A 1 350 ? -6.167 -9.767 -36.079 1.00 82.50 350 GLN A CA 1
ATOM 2814 C C . GLN A 1 350 ? -7.503 -10.266 -35.508 1.00 82.50 350 GLN A C 1
ATOM 2816 O O . GLN A 1 350 ? -7.818 -9.995 -34.349 1.00 82.50 350 GLN A O 1
ATOM 2821 N N . GLU A 1 351 ? -8.313 -10.966 -36.302 1.00 83.31 351 GLU A N 1
ATOM 2822 C CA . GLU A 1 351 ? -9.664 -11.358 -35.896 1.00 83.31 351 GLU A CA 1
ATOM 2823 C C . GLU A 1 351 ? -9.633 -12.499 -34.862 1.00 83.31 351 GLU A C 1
ATOM 2825 O O . GLU A 1 351 ? -9.005 -13.533 -35.072 1.00 83.31 351 GLU A O 1
ATOM 2830 N N . GLY A 1 352 ? -10.312 -12.310 -33.724 1.00 78.25 352 GLY A N 1
ATOM 2831 C CA . GLY A 1 352 ? -10.427 -13.330 -32.671 1.00 78.25 352 GLY A CA 1
ATOM 2832 C C . GLY A 1 352 ? -9.176 -13.542 -31.806 1.00 78.25 352 GLY A C 1
ATOM 2833 O O . GLY A 1 352 ? -9.142 -14.500 -31.032 1.00 78.25 352 GLY A O 1
ATOM 2834 N N . ARG A 1 353 ? -8.162 -12.671 -31.905 1.00 76.50 353 ARG A N 1
ATOM 2835 C CA . ARG A 1 353 ? -6.953 -12.742 -31.069 1.00 76.50 353 ARG A CA 1
ATOM 2836 C C . ARG A 1 353 ? -7.253 -12.461 -29.593 1.00 76.50 353 ARG A C 1
ATOM 2838 O O . ARG A 1 353 ? -7.986 -11.532 -29.261 1.00 76.50 353 ARG A O 1
ATOM 2845 N N . LEU A 1 354 ? -6.630 -13.252 -28.719 1.00 75.00 354 LEU A N 1
ATOM 2846 C CA . LEU A 1 354 ? -6.663 -13.097 -27.256 1.00 75.00 354 LEU A CA 1
ATOM 2847 C C . LEU A 1 354 ? -5.264 -12.851 -26.663 1.00 75.00 354 LEU A C 1
ATOM 2849 O O . LEU A 1 354 ? -5.138 -12.622 -25.463 1.00 75.00 354 LEU A O 1
ATOM 2853 N N . ASP A 1 355 ? -4.212 -12.928 -27.482 1.00 76.81 355 ASP A N 1
ATOM 2854 C CA . ASP A 1 355 ? -2.830 -12.718 -27.066 1.00 76.81 355 ASP A CA 1
ATOM 2855 C C . ASP A 1 355 ? -2.469 -11.229 -27.023 1.00 76.81 355 ASP A C 1
ATOM 2857 O O . ASP A 1 355 ? -2.916 -10.422 -27.841 1.00 76.81 355 ASP A O 1
ATOM 2861 N N . LEU A 1 356 ? -1.614 -10.859 -26.068 1.00 78.06 356 LEU A N 1
ATOM 2862 C CA . LEU A 1 356 ? -1.087 -9.505 -25.993 1.00 78.06 356 LEU A CA 1
ATOM 2863 C C . LEU A 1 356 ? -0.126 -9.258 -27.152 1.00 78.06 356 LEU A C 1
ATOM 2865 O O . LEU A 1 356 ? 0.790 -10.038 -27.401 1.00 78.06 356 LEU A O 1
ATOM 2869 N N . SER A 1 357 ? -0.285 -8.099 -27.788 1.00 76.38 357 SER A N 1
ATOM 2870 C CA . SER A 1 357 ? 0.677 -7.546 -28.740 1.00 76.38 357 SER A CA 1
ATOM 2871 C C . SER A 1 357 ? 2.105 -7.655 -28.197 1.00 76.38 357 SER A C 1
ATOM 2873 O O . SER A 1 357 ? 3.017 -8.115 -28.881 1.00 76.38 357 SER A O 1
ATOM 2875 N N . HIS A 1 358 ? 2.315 -7.267 -26.941 1.00 77.81 358 HIS A N 1
ATOM 2876 C CA . HIS A 1 358 ? 3.578 -7.438 -26.242 1.00 77.81 358 HIS A CA 1
ATOM 2877 C C . HIS A 1 358 ? 3.299 -7.866 -24.803 1.00 77.81 358 HIS A C 1
ATOM 2879 O O . HIS A 1 358 ? 2.544 -7.170 -24.121 1.00 77.81 358 HIS A O 1
ATOM 2885 N N . PRO A 1 359 ? 3.872 -8.992 -24.344 1.00 72.62 359 PRO A N 1
ATOM 2886 C CA . PRO A 1 359 ? 3.680 -9.458 -22.979 1.00 72.62 359 PRO A CA 1
ATOM 2887 C C . PRO A 1 359 ? 4.070 -8.394 -21.954 1.00 72.62 359 PRO A C 1
ATOM 2889 O O . PRO A 1 359 ? 5.003 -7.615 -22.171 1.00 72.62 359 PRO A O 1
ATOM 2892 N N . VAL A 1 360 ? 3.352 -8.364 -20.835 1.00 75.19 360 VAL A N 1
ATOM 2893 C CA . VAL A 1 360 ? 3.728 -7.529 -19.695 1.00 75.19 360 VAL A CA 1
ATOM 2894 C C . VAL A 1 360 ? 5.057 -8.049 -19.151 1.00 75.19 360 VAL A C 1
ATOM 2896 O O . VAL A 1 360 ? 5.200 -9.243 -18.898 1.00 75.19 360 VAL A O 1
ATOM 2899 N N . HIS A 1 361 ? 6.029 -7.157 -18.994 1.00 70.94 361 HIS A N 1
ATOM 2900 C CA . HIS A 1 361 ? 7.295 -7.451 -18.337 1.00 70.94 361 HIS A CA 1
ATOM 2901 C C . HIS A 1 361 ? 7.701 -6.279 -17.448 1.00 70.94 361 HIS A C 1
ATOM 2903 O O . HIS A 1 361 ? 7.254 -5.148 -17.655 1.00 70.94 361 HIS A O 1
ATOM 2909 N N . ALA A 1 362 ? 8.588 -6.550 -16.496 1.00 71.50 362 ALA A N 1
ATOM 2910 C CA . ALA A 1 362 ? 9.287 -5.520 -15.747 1.00 71.50 362 ALA A CA 1
ATOM 2911 C C . ALA A 1 362 ? 10.654 -5.236 -16.384 1.00 71.50 362 ALA A C 1
ATOM 2913 O O . ALA A 1 362 ? 11.276 -6.117 -16.988 1.00 71.50 362 ALA A O 1
ATOM 2914 N N . ASP A 1 363 ? 11.115 -3.995 -16.275 1.00 68.75 363 ASP A N 1
ATOM 2915 C CA . ASP A 1 363 ? 12.523 -3.679 -16.493 1.00 68.75 363 ASP A CA 1
ATOM 2916 C C . ASP A 1 363 ? 13.250 -3.889 -15.149 1.00 68.75 363 ASP A C 1
ATOM 2918 O O . ASP A 1 363 ? 12.736 -3.506 -14.099 1.00 68.75 363 ASP A O 1
ATOM 2922 N N . ASN A 1 364 ? 14.427 -4.519 -15.184 1.00 71.56 364 ASN A N 1
ATOM 2923 C CA . ASN A 1 364 ? 15.319 -4.816 -14.048 1.00 71.56 364 ASN A CA 1
ATOM 2924 C C . ASN A 1 364 ? 14.955 -6.022 -13.163 1.00 71.56 364 ASN A C 1
ATOM 2926 O O . ASN A 1 364 ? 15.810 -6.889 -13.014 1.00 71.56 364 ASN A O 1
ATOM 2930 N N . CYS A 1 365 ? 13.744 -6.133 -12.608 1.00 76.81 365 CYS A N 1
ATOM 2931 C CA . CYS A 1 365 ? 13.334 -7.312 -11.822 1.00 76.81 365 CYS A CA 1
ATOM 2932 C C . CYS A 1 365 ? 11.819 -7.422 -11.640 1.00 76.81 365 CYS A C 1
ATOM 2934 O O . CYS A 1 365 ? 11.090 -6.450 -11.843 1.00 76.81 365 CYS A O 1
ATOM 2936 N N . LEU A 1 366 ? 11.350 -8.605 -11.245 1.00 75.75 366 LEU A N 1
ATOM 2937 C CA . LEU A 1 366 ? 10.002 -8.800 -10.721 1.00 75.75 366 LEU A CA 1
ATOM 2938 C C . LEU A 1 366 ? 10.068 -8.527 -9.221 1.00 75.75 366 LEU A C 1
ATOM 2940 O O . LEU A 1 366 ? 10.687 -9.288 -8.486 1.00 75.75 366 LEU A O 1
ATOM 2944 N N . LEU A 1 367 ? 9.499 -7.406 -8.786 1.00 68.94 367 LEU A N 1
ATOM 2945 C CA . LEU A 1 367 ? 9.430 -7.101 -7.364 1.00 68.94 367 LEU A CA 1
ATOM 2946 C C . LEU A 1 367 ? 8.402 -8.024 -6.713 1.00 68.94 367 LEU A C 1
ATOM 2948 O O . LEU A 1 367 ? 7.220 -7.956 -7.061 1.00 68.94 367 LEU A O 1
ATOM 2952 N N . ASP A 1 368 ? 8.869 -8.840 -5.782 1.00 69.94 368 ASP A N 1
ATOM 2953 C CA . ASP A 1 368 ? 8.051 -9.553 -4.821 1.00 69.94 368 ASP A CA 1
ATOM 2954 C C . ASP A 1 368 ? 7.843 -8.654 -3.595 1.00 69.94 368 ASP A C 1
ATOM 2956 O O . ASP A 1 368 ? 8.798 -8.332 -2.882 1.00 69.94 368 ASP A O 1
ATOM 2960 N N . PRO A 1 369 ? 6.616 -8.154 -3.393 1.00 47.94 369 PRO A N 1
ATOM 2961 C CA . PRO A 1 369 ? 6.319 -7.246 -2.299 1.00 47.94 369 PRO A CA 1
ATOM 2962 C C . PRO A 1 369 ? 6.308 -7.937 -0.929 1.00 47.94 369 PRO A C 1
ATOM 2964 O O . PRO A 1 369 ? 6.450 -7.237 0.071 1.00 47.94 369 PRO A O 1
ATOM 2967 N N . GLU A 1 370 ? 6.149 -9.262 -0.874 1.00 55.84 370 GLU A N 1
ATOM 2968 C CA . GLU A 1 370 ? 6.040 -10.035 0.369 1.00 55.84 370 GLU A CA 1
ATOM 2969 C C . GLU A 1 370 ? 7.437 -10.353 0.917 1.00 55.84 370 GLU A C 1
ATOM 2971 O O . GLU A 1 370 ? 7.730 -10.038 2.069 1.00 55.84 370 GLU A O 1
ATOM 2976 N N . GLY A 1 371 ? 8.340 -10.847 0.063 1.00 63.91 371 GLY A N 1
ATOM 2977 C CA . GLY A 1 371 ? 9.744 -11.091 0.424 1.00 63.91 371 GLY A CA 1
ATOM 2978 C C . GLY A 1 371 ? 10.655 -9.857 0.357 1.00 63.91 371 GLY A C 1
ATOM 2979 O O . GLY A 1 371 ? 11.840 -9.947 0.665 1.00 63.91 371 GLY A O 1
ATOM 2980 N N . GLN A 1 372 ? 10.143 -8.707 -0.108 1.00 62.38 372 GLN A N 1
ATOM 2981 C CA . GLN A 1 372 ? 10.946 -7.544 -0.535 1.00 62.38 372 GLN A CA 1
ATOM 2982 C C . GLN A 1 372 ? 12.062 -7.900 -1.537 1.00 62.38 372 GLN A C 1
ATOM 2984 O O . GLN A 1 372 ? 13.035 -7.156 -1.705 1.00 62.38 372 GLN A O 1
ATOM 2989 N N . GLU A 1 373 ? 11.914 -9.023 -2.238 1.00 74.50 373 GLU A N 1
ATOM 2990 C CA . GLU A 1 373 ? 12.940 -9.563 -3.110 1.00 74.50 373 GLU A CA 1
ATOM 2991 C C . GLU A 1 373 ? 12.693 -9.156 -4.565 1.00 74.50 373 GLU A C 1
ATOM 2993 O O . GLU A 1 373 ? 11.581 -9.107 -5.087 1.00 74.50 373 GLU A O 1
ATOM 2998 N N . CYS A 1 374 ? 13.769 -8.793 -5.247 1.00 77.62 374 CYS A N 1
ATOM 2999 C CA . CYS A 1 374 ? 13.744 -8.298 -6.615 1.00 77.62 374 CYS A CA 1
ATOM 3000 C C . CYS A 1 374 ? 14.209 -9.435 -7.526 1.00 77.62 374 CYS A C 1
ATOM 3002 O O . CYS A 1 374 ? 15.380 -9.506 -7.905 1.00 77.62 374 CYS A O 1
ATOM 3004 N N . TRP A 1 375 ? 13.284 -10.335 -7.875 1.00 77.12 375 TRP A N 1
ATOM 3005 C CA . TRP A 1 375 ? 13.571 -11.544 -8.643 1.00 77.12 375 TRP A CA 1
ATOM 3006 C C . TRP A 1 375 ? 14.099 -11.205 -10.038 1.00 77.12 375 TRP A C 1
ATOM 3008 O O . TRP A 1 375 ? 13.433 -10.581 -10.876 1.00 77.12 375 TRP A O 1
ATOM 3018 N N . ARG A 1 376 ? 15.334 -11.632 -10.304 1.00 82.94 376 ARG A N 1
ATOM 3019 C CA . ARG A 1 376 ? 16.058 -11.377 -11.556 1.00 82.94 376 ARG A CA 1
ATOM 3020 C C . ARG A 1 376 ? 15.862 -12.505 -12.568 1.00 82.94 376 ARG A C 1
ATOM 3022 O O . ARG A 1 376 ? 16.824 -13.024 -13.136 1.00 82.94 376 ARG A O 1
ATOM 3029 N N . GLU A 1 377 ? 14.611 -12.852 -12.836 1.00 76.75 377 GLU A N 1
ATOM 3030 C CA . GLU A 1 377 ? 14.253 -13.928 -13.761 1.00 76.75 377 GLU A CA 1
ATOM 3031 C C . GLU A 1 377 ? 13.216 -13.500 -14.814 1.00 76.75 377 GLU A C 1
ATOM 3033 O O . GLU A 1 377 ? 12.530 -12.486 -14.649 1.00 76.75 377 GLU A O 1
ATOM 3038 N N . PRO A 1 378 ? 13.103 -14.224 -15.948 1.00 64.56 378 PRO A N 1
ATOM 3039 C CA . PRO A 1 378 ? 12.063 -13.959 -16.934 1.00 64.56 378 PRO A CA 1
ATOM 3040 C C . PRO A 1 378 ? 10.663 -13.960 -16.289 1.00 64.56 378 PRO A C 1
ATOM 3042 O O . PRO A 1 378 ? 10.346 -14.898 -15.565 1.00 64.56 378 PRO A O 1
ATOM 3045 N N . PRO A 1 379 ? 9.789 -12.983 -16.599 1.00 66.94 379 PRO A N 1
ATOM 3046 C CA . PRO A 1 379 ? 9.875 -12.075 -17.744 1.00 66.94 379 PRO A CA 1
ATOM 3047 C C . PRO A 1 379 ? 10.692 -10.784 -17.548 1.00 66.94 379 PRO A C 1
ATOM 3049 O O . PRO A 1 379 ? 10.713 -9.979 -18.477 1.00 66.94 379 PRO A O 1
ATOM 3052 N N . ALA A 1 380 ? 11.381 -10.552 -16.425 1.00 70.06 380 ALA A N 1
ATOM 3053 C CA . ALA A 1 380 ? 12.147 -9.318 -16.236 1.00 70.06 380 ALA A CA 1
ATOM 3054 C C . ALA A 1 380 ? 13.353 -9.193 -17.188 1.00 70.06 380 ALA A C 1
ATOM 3056 O O . ALA A 1 380 ? 14.132 -10.128 -17.401 1.00 70.06 380 ALA A O 1
ATOM 3057 N N . TYR A 1 381 ? 13.555 -7.995 -17.740 1.00 72.56 381 TYR A N 1
ATOM 3058 C CA . TYR A 1 381 ? 14.719 -7.678 -18.573 1.00 72.56 381 TYR A CA 1
ATOM 3059 C C . TYR A 1 381 ? 15.911 -7.212 -17.732 1.00 72.56 381 TYR A C 1
ATOM 3061 O O . TYR A 1 381 ? 16.353 -6.068 -17.820 1.00 72.56 381 TYR A O 1
ATOM 3069 N N . VAL A 1 382 ? 16.467 -8.144 -16.957 1.00 73.19 382 VAL A N 1
ATOM 3070 C CA . VAL A 1 382 ? 17.613 -7.942 -16.045 1.00 73.19 382 VAL A CA 1
ATOM 3071 C C . VAL A 1 382 ? 18.882 -7.443 -16.740 1.00 73.19 382 VAL A C 1
ATOM 3073 O O . VAL A 1 382 ? 19.711 -6.780 -16.137 1.00 73.19 382 VAL A O 1
ATOM 3076 N N . TYR A 1 383 ? 19.033 -7.706 -18.041 1.00 65.06 383 TYR A N 1
ATOM 3077 C CA . TYR A 1 383 ? 20.185 -7.264 -18.839 1.00 65.06 383 TYR A CA 1
ATOM 3078 C C . TYR A 1 383 ? 20.191 -5.752 -19.132 1.00 65.06 383 TYR A C 1
ATOM 3080 O O . TYR A 1 383 ? 21.094 -5.268 -19.815 1.00 65.06 383 TYR A O 1
ATOM 3088 N N . ARG A 1 384 ? 19.157 -5.024 -18.694 1.00 62.22 384 ARG A N 1
ATOM 3089 C CA . ARG A 1 384 ? 19.054 -3.560 -18.784 1.00 62.22 384 ARG A CA 1
ATOM 3090 C C . ARG A 1 384 ? 19.381 -2.857 -17.460 1.00 62.22 384 ARG A C 1
ATOM 3092 O O . ARG A 1 384 ? 19.430 -1.628 -17.455 1.00 62.22 384 ARG A O 1
ATOM 3099 N N . ASP A 1 385 ? 19.619 -3.627 -16.399 1.00 56.50 385 ASP A N 1
ATOM 3100 C CA . ASP A 1 385 ? 20.095 -3.149 -15.101 1.00 56.50 385 ASP A CA 1
ATOM 3101 C C . ASP A 1 385 ? 21.599 -2.809 -15.210 1.00 56.50 385 ASP A C 1
ATOM 3103 O O . ASP A 1 385 ? 22.353 -3.572 -15.824 1.00 56.50 385 ASP A O 1
ATOM 3107 N N . TYR A 1 386 ? 22.024 -1.644 -14.702 1.00 51.66 386 TYR A N 1
ATOM 3108 C CA . TYR A 1 386 ? 23.393 -1.103 -14.842 1.00 51.66 386 TYR A CA 1
ATOM 3109 C C . TYR A 1 386 ? 24.092 -0.920 -13.501 1.00 51.66 386 TYR A C 1
ATOM 3111 O O . TYR A 1 386 ? 23.498 -0.259 -12.619 1.00 51.66 386 TYR A O 1
#

Radius of gyration: 28.34 Å; chains: 1; bounding box: 56×55×80 Å

Foldseek 3Di:
DLVVLQVQLVVCLVVVVLVSNLVSLVVNLVVLLVQLVVQLVVLLDDDDDPDPPPPPDDDDDPVLVVLVSLLSSLLSSQCSNFVSQADVLRLGGDAPSNLVSLVSNLVSCVSVVNLLSSLLSLQLSCLLVVPPPVSVVSNVVSCVVVDVPDDRHHDPSSVVVSVVNLVSLLSNQVCCVPVNDDHQRRHPSHDPVSHDPVCSVVNVVSVVVSVVVVVVLVVLQPFFDQPDPPKDWPDDCVRVSHSLDTDIPPLDDPVLVVLLVVLCVQQWQWCVVNPNPQQRAHPQKGKTKDWLVSSCVCCVVVSGPPVSSVSQVVSVVSVQSRSCRGRVPVDRDDDPTGMDMDMGGHPPPPPPDPDDSHDDEAEQADQDSVVSDGHRDPPYPNVSPD

pLDDT: mean 83.06, std 13.21, range [41.69, 97.62]

Secondary structure (DSSP, 8-state):
-HHHHHHHHHHHHHTT-HHHHHHHHHHHHHHHHHHHHHHHHHTTS----S-TT-TTS-PPPHHHHHHHHHHHHHHHHHHHHHHHHBPTT-SSBPTTHHHHHHHHHHHHHHHTT-HHHHHHHHHHHTTT-TT-HHHHHHHHHHHHHH-TTS-----HHHHHHHHHHHHHHHHHHHHHHHH--------TT--TTTS-TTTHHHHHHHHHHHHHHHHHHHHTT-PPPPSSTT-EEEE-TTTTTSTT--EEE-SS-HHHHHHHHHHHHHHPEETTTTTT-SSSS-TTEEEEEEEHHHHHHHHHHTSS-HHHHHHHHHHHHHHHHHHHHHH--SS----S--EEEEEEEPTT--TT--S-SS----BS-EE-TTT--EE--TTSBGGG--